Protein AF-A0A935ZDL7-F1 (afdb_monomer_lite)

pLDDT: mean 82.02, std 14.32, range [31.95, 98.44]

Secondary structure (DSSP, 8-state):
-EEEEEEPPP-S-S---EEEEEETTEEEEEEE-SS-EEEEEE--SEEEEEEEEEEETTEEEEEEEEEEE-SSS-EEEEE--EETTTTEE-S--EEPTT-TT-----PPP------------HHHHHHHHHHHHHHHHHHHT--S--BTTBPPHHHHHHTT-BSHHHHHHT-TTHHHHGGG--SSHHHHHHHHHHHHHHHHHHHHHH-HHHHHHHHHHHHHHHHHHHHHHS-TT--B--THHHHHHHHHHHHHHGGGS-TTTHHHHHHHHHHHHHHHHGGGGT---TT--HHHHHHHHHHHHHHHHHHHHHHHHHHHTT-----SHHHHHHHHHHHHHHHHHHHIIIIIHHHHHHHHHHHTTS--GGGS-SSSPPPHHHHHHHHHH-TT-HHHHHHHHHHHHHHT-HHHHHHHHHHHHHHHHHHTTTS-HHHHHHHHHHHHHHHHHGGGGGS--TTTS--SSHHHHHHHHHHHHHHHHHH-TT-HHHHHHHHHHHHHTS--HHHHHHHHHHHHHHHHHHGGG-TT--TTHHHHHHHHHHHHHTT-HHHHHHHHHHHHHSS--HHHHHHHHHTTSSPP----

Sequence (580 aa):
MTLVVHFPRPGFFMADMPVTVTVDGEVVYRGSFVSGFTVPVEVGAGEHVVETAIGLGFLVRRRRLVVLTEERDEVVTATLSYSRMWGNFEEKCALAAGAPEARVAFGQPEAEELPAPREPVRATWGLLAVLAAFFVLEYAAAVGPREGASPSLDTLDALGGLGPTALREGEAFRLVTCTFLHVDPVHLFMNGIALVMAGVLVERTLGAARFLVLYFLGGVGGSLVSLALNRGDMISVGASGAVLGVFGAGLVLAELYPAAQRPQLRIQLARVLVPSLLPMLGGRGEHVDFGAHLGGAVTGALVGAAMLSEIRGALARGDKPRVAWPRAAAAVGGLGVVLAFALVATRSYPRVAALASILRTVVPNAELPVQGQPSEETYARWAKEYPDDPRVLAWQAGKALDRSDPEAFETAVTKGRAAVVRTGSAFSEETRAHFTKTFDGLEADRAMLLLVPRDELPKGTSKEISAGWDAKIATFAAKYPKDPRVQLELTMRAYFDAHDPKAALEHVKATRDAVPAVRSFFPKGLDVDAVSAVEVFALTDLGRRDEAKALELRVCREDGHEIARRMLTSNGLCRGTAAP

Structure (mmCIF, N/CA/C/O backbone):
data_AF-A0A935ZDL7-F1
#
_entry.id   AF-A0A935ZDL7-F1
#
loop_
_atom_site.group_PDB
_atom_site.id
_atom_site.type_symbol
_atom_site.label_atom_id
_atom_site.label_alt_id
_atom_site.label_comp_id
_atom_site.label_asym_id
_atom_site.label_entity_id
_atom_site.label_seq_id
_atom_site.pdbx_PDB_ins_code
_atom_site.Cartn_x
_atom_site.Cartn_y
_atom_site.Cartn_z
_atom_site.occupancy
_atom_site.B_iso_or_equiv
_atom_site.auth_seq_id
_atom_site.auth_comp_id
_atom_site.auth_asym_id
_atom_site.auth_atom_id
_atom_site.pdbx_PDB_model_num
ATOM 1 N N . MET A 1 1 ? -12.585 -19.012 73.193 1.00 73.88 1 MET A N 1
ATOM 2 C CA . MET A 1 1 ? -11.537 -19.739 72.439 1.00 73.88 1 MET A CA 1
ATOM 3 C C . MET A 1 1 ? -10.898 -18.801 71.436 1.00 73.88 1 MET A C 1
ATOM 5 O O . MET A 1 1 ? -11.446 -17.730 71.188 1.00 73.88 1 MET A O 1
ATOM 9 N N . THR A 1 2 ? -9.766 -19.182 70.848 1.00 78.81 2 THR A N 1
ATOM 10 C CA . THR A 1 2 ? -9.115 -18.360 69.819 1.00 78.81 2 THR A CA 1
ATOM 11 C C . THR A 1 2 ? -9.117 -19.094 68.485 1.00 78.81 2 THR A C 1
ATOM 13 O O . THR A 1 2 ? -8.466 -20.130 68.339 1.00 78.81 2 THR A O 1
ATOM 16 N N . LEU A 1 3 ? -9.829 -18.534 67.506 1.00 80.38 3 LEU A N 1
ATOM 17 C CA . LEU A 1 3 ? -9.741 -18.923 66.104 1.00 80.38 3 LEU A CA 1
ATOM 18 C C . LEU A 1 3 ? -8.628 -18.109 65.444 1.00 80.38 3 LEU A C 1
ATOM 20 O O . LEU A 1 3 ? -8.706 -16.888 65.335 1.00 80.38 3 LEU A O 1
ATOM 24 N N . VAL A 1 4 ? -7.580 -18.782 64.993 1.00 82.62 4 VAL A N 1
ATOM 25 C CA . VAL A 1 4 ? -6.450 -18.158 64.308 1.00 82.62 4 VAL A CA 1
ATOM 26 C C . VAL A 1 4 ? -6.631 -18.330 62.806 1.00 82.62 4 VAL A C 1
ATOM 28 O O . VAL A 1 4 ? -6.502 -19.436 62.282 1.00 82.62 4 VAL A O 1
ATOM 31 N N . VAL A 1 5 ? -6.899 -17.239 62.088 1.00 83.75 5 VAL A N 1
ATOM 32 C CA . VAL A 1 5 ? -6.915 -17.258 60.621 1.00 83.75 5 VAL A CA 1
ATOM 33 C C . VAL A 1 5 ? -5.497 -17.023 60.117 1.00 83.75 5 VAL A C 1
ATOM 35 O O . VAL A 1 5 ? -4.950 -15.930 60.271 1.00 83.75 5 VAL A O 1
ATOM 38 N N . HIS A 1 6 ? -4.898 -18.050 59.520 1.00 83.62 6 HIS A N 1
ATOM 39 C CA . HIS A 1 6 ? -3.553 -17.992 58.963 1.00 83.62 6 HIS A CA 1
ATOM 40 C C . HIS A 1 6 ? -3.589 -17.937 57.433 1.00 83.62 6 HIS A C 1
ATOM 42 O O . HIS A 1 6 ? -4.151 -18.809 56.768 1.00 83.62 6 HIS A O 1
ATOM 48 N N . PHE A 1 7 ? -2.943 -16.919 56.871 1.00 81.75 7 PHE A N 1
ATOM 49 C CA . PHE A 1 7 ? -2.761 -16.745 55.437 1.00 81.75 7 PHE A CA 1
ATOM 50 C C . PHE A 1 7 ? -1.256 -16.781 55.122 1.00 81.75 7 PHE A C 1
ATOM 52 O O . PHE A 1 7 ? -0.549 -15.800 55.390 1.00 81.75 7 PHE A O 1
ATOM 59 N N . PRO A 1 8 ? -0.726 -17.899 54.591 1.00 78.44 8 PRO A N 1
ATOM 60 C CA . PRO A 1 8 ? 0.702 -18.052 54.369 1.00 78.44 8 PRO A CA 1
ATOM 61 C C . PRO A 1 8 ? 1.201 -17.073 53.306 1.00 78.44 8 PRO A C 1
ATOM 63 O O . PRO A 1 8 ? 0.462 -16.648 52.412 1.00 78.44 8 PRO A O 1
ATOM 66 N N . ARG A 1 9 ? 2.487 -16.720 53.391 1.00 75.06 9 ARG A N 1
ATOM 67 C CA . ARG A 1 9 ? 3.127 -15.839 52.413 1.00 75.06 9 ARG A CA 1
ATOM 68 C C . ARG A 1 9 ? 3.105 -16.504 51.028 1.00 75.06 9 ARG A C 1
ATOM 70 O O . ARG A 1 9 ? 3.700 -17.569 50.867 1.00 75.06 9 ARG A O 1
ATOM 77 N N . PRO A 1 10 ? 2.469 -15.894 50.015 1.00 65.12 10 PRO A N 1
ATOM 78 C CA . PRO A 1 10 ? 2.510 -16.422 48.657 1.00 65.12 10 PRO A CA 1
ATOM 79 C C . PRO A 1 10 ? 3.914 -16.244 48.053 1.00 65.12 10 PRO A C 1
ATOM 81 O O . PRO A 1 10 ? 4.647 -15.327 48.426 1.00 65.12 10 PRO A O 1
ATOM 84 N N . GLY A 1 11 ? 4.286 -17.104 47.099 1.00 62.19 11 GLY A N 1
ATOM 85 C CA . GLY A 1 11 ? 5.564 -17.023 46.378 1.00 62.19 11 GLY A CA 1
ATOM 86 C C . GLY A 1 11 ? 5.791 -15.715 45.586 1.00 62.19 11 GLY A C 1
ATOM 87 O O . GLY A 1 11 ? 5.003 -14.767 45.636 1.00 62.19 11 GLY A O 1
ATOM 88 N N . PHE A 1 12 ? 6.898 -15.676 44.837 1.00 48.12 12 PHE A N 1
ATOM 89 C CA . PHE A 1 12 ? 7.484 -14.493 44.179 1.00 48.12 12 PHE A CA 1
ATOM 90 C C . PHE A 1 12 ? 6.498 -13.680 43.311 1.00 48.12 12 PHE A C 1
ATOM 92 O O . PHE A 1 12 ? 6.015 -14.237 42.337 1.00 48.12 12 PHE A O 1
ATOM 99 N N . PHE A 1 13 ? 6.242 -12.384 43.601 1.00 51.25 13 PHE A N 1
ATOM 100 C CA . PHE A 1 13 ? 5.551 -11.434 42.688 1.00 51.25 13 PHE A CA 1
ATOM 101 C C . PHE A 1 13 ? 5.752 -9.931 43.017 1.00 51.25 13 PHE A C 1
ATOM 103 O O . PHE A 1 13 ? 6.072 -9.572 44.148 1.00 51.25 13 PHE A O 1
ATOM 110 N N . MET A 1 14 ? 5.500 -9.079 42.000 1.00 45.47 14 MET A N 1
ATOM 111 C CA . MET A 1 14 ? 5.797 -7.632 41.874 1.00 45.47 14 MET A CA 1
ATOM 112 C C . MET A 1 14 ? 4.662 -6.635 42.245 1.00 45.47 14 MET A C 1
ATOM 114 O O . MET A 1 14 ? 4.810 -5.443 41.981 1.00 45.47 14 MET A O 1
ATOM 118 N N . ALA A 1 15 ? 3.525 -7.058 42.821 1.00 55.38 15 ALA A N 1
ATOM 119 C CA . ALA A 1 15 ? 2.446 -6.126 43.199 1.00 55.38 15 ALA A CA 1
ATOM 120 C C . ALA A 1 15 ? 1.598 -6.593 44.396 1.00 55.38 15 ALA A C 1
ATOM 122 O O . ALA A 1 15 ? 1.440 -7.789 44.646 1.00 55.38 15 ALA A O 1
ATOM 123 N N . ASP A 1 16 ? 1.033 -5.617 45.105 1.00 65.19 16 ASP A N 1
ATOM 124 C CA . ASP A 1 16 ? 0.164 -5.795 46.266 1.00 65.19 16 ASP A CA 1
ATOM 125 C C . ASP A 1 16 ? -1.312 -6.030 45.862 1.00 65.19 16 ASP A C 1
ATOM 127 O O . ASP A 1 16 ? -1.795 -5.398 44.921 1.00 65.19 16 ASP A O 1
ATOM 131 N N . MET A 1 17 ? -2.038 -6.929 46.549 1.00 70.38 17 MET A N 1
ATOM 132 C CA . MET A 1 17 ? -3.482 -7.163 46.344 1.00 70.38 17 MET A CA 1
ATOM 133 C C . MET A 1 17 ? -4.256 -7.004 47.660 1.00 70.38 17 MET A C 1
ATOM 135 O O . MET A 1 17 ? -3.822 -7.508 48.700 1.00 70.38 17 MET A O 1
ATOM 139 N N . PRO A 1 18 ? -5.435 -6.360 47.614 1.00 76.75 18 PRO A N 1
ATOM 140 C CA . PRO A 1 18 ? -6.290 -6.205 48.776 1.00 76.75 18 PRO A CA 1
ATOM 141 C C . PRO A 1 18 ? -6.954 -7.531 49.155 1.00 76.75 18 PRO A C 1
ATOM 143 O O . PRO A 1 18 ? -7.540 -8.220 48.310 1.00 76.75 18 PRO A O 1
ATOM 146 N N . VAL A 1 19 ? -6.909 -7.843 50.449 1.00 82.00 19 VAL A N 1
ATOM 147 C CA . VAL A 1 19 ? -7.588 -8.989 51.057 1.00 82.00 19 VAL A CA 1
ATOM 148 C C . VAL A 1 19 ? -8.470 -8.514 52.202 1.00 82.00 19 VAL A C 1
ATOM 150 O O . VAL A 1 19 ? -8.083 -7.650 52.990 1.00 82.00 19 VAL A O 1
ATOM 153 N N . THR A 1 20 ? -9.683 -9.060 52.270 1.00 84.56 20 THR A N 1
ATOM 154 C CA . THR A 1 20 ? -10.596 -8.892 53.408 1.00 84.56 20 THR A CA 1
ATOM 155 C C . THR A 1 20 ? -10.966 -10.264 53.947 1.00 84.56 20 THR A C 1
ATOM 157 O O . THR A 1 20 ? -11.315 -11.146 53.160 1.00 84.56 20 THR A O 1
ATOM 160 N N . VAL A 1 21 ? -10.892 -10.427 55.265 1.00 84.62 21 VAL A N 1
ATOM 161 C CA . VAL A 1 21 ? -11.335 -11.627 55.982 1.00 84.62 21 VAL A CA 1
ATOM 162 C C . VAL A 1 21 ? -12.447 -11.232 56.941 1.00 84.62 21 VAL A C 1
ATOM 164 O O . VAL A 1 21 ? -12.314 -10.240 57.664 1.00 84.62 21 VAL A O 1
ATOM 167 N N . THR A 1 22 ? -13.521 -12.013 56.947 1.00 86.00 22 THR A N 1
ATOM 168 C CA . THR A 1 22 ? -14.630 -11.881 57.891 1.00 86.00 22 THR A CA 1
ATOM 169 C C . THR A 1 22 ? -14.837 -13.170 58.672 1.00 86.00 22 THR A C 1
ATOM 171 O O . THR A 1 22 ? -14.697 -14.250 58.100 1.00 86.00 22 THR A O 1
ATOM 174 N N . VAL A 1 23 ? -15.199 -13.055 59.948 1.00 85.81 23 VAL A N 1
ATOM 175 C CA . VAL A 1 23 ? -15.650 -14.167 60.800 1.00 85.81 23 VAL A CA 1
ATOM 176 C C . VAL A 1 23 ? -17.053 -13.817 61.283 1.00 85.81 23 VAL A C 1
ATOM 178 O O . VAL A 1 23 ? -17.257 -12.719 61.789 1.00 85.81 23 VAL A O 1
ATOM 181 N N . ASP A 1 24 ? -18.027 -14.690 61.028 1.00 85.69 24 ASP A N 1
ATOM 182 C CA . ASP A 1 24 ? -19.454 -14.486 61.346 1.00 85.69 24 ASP A CA 1
ATOM 183 C C . ASP A 1 24 ? -20.033 -13.159 60.830 1.00 85.69 24 ASP A C 1
ATOM 185 O O . ASP A 1 24 ? -20.914 -12.546 61.425 1.00 85.69 24 ASP A O 1
ATOM 189 N N . GLY A 1 25 ? -19.525 -12.711 59.679 1.00 79.62 25 GLY A N 1
ATOM 190 C CA . GLY A 1 25 ? -19.925 -11.457 59.038 1.00 79.62 25 GLY A CA 1
ATOM 191 C C . GLY A 1 25 ? -19.173 -10.215 59.526 1.00 79.62 25 GLY A C 1
ATOM 192 O O . GLY A 1 25 ? -19.263 -9.173 58.874 1.00 79.62 25 GLY A O 1
ATOM 193 N N . GLU A 1 26 ? -18.369 -10.306 60.588 1.00 84.81 26 GLU A N 1
ATOM 194 C CA . GLU A 1 26 ? -17.548 -9.191 61.067 1.00 84.81 26 GLU A CA 1
ATOM 195 C C . GLU A 1 26 ? -16.175 -9.160 60.395 1.00 84.81 26 GLU A C 1
ATOM 197 O O . GLU A 1 26 ? -15.504 -10.182 60.261 1.00 84.81 26 GLU A O 1
ATOM 202 N N . VAL A 1 27 ? -15.728 -7.977 59.960 1.00 84.62 27 VAL A N 1
ATOM 203 C CA . VAL A 1 27 ? -14.418 -7.804 59.311 1.00 84.62 27 VAL A CA 1
ATOM 204 C C . VAL A 1 27 ? -13.314 -7.846 60.360 1.00 84.62 27 VAL A C 1
ATOM 206 O O . VAL A 1 27 ? -13.056 -6.857 61.039 1.00 84.62 27 VAL A O 1
ATOM 209 N N . VAL A 1 28 ? -12.612 -8.973 60.424 1.00 85.75 28 VAL A N 1
ATOM 210 C CA . VAL A 1 28 ? -11.486 -9.176 61.349 1.00 85.75 28 VAL A CA 1
ATOM 211 C C . VAL A 1 28 ? -10.150 -8.739 60.749 1.00 85.75 28 VAL A C 1
ATOM 213 O O . VAL A 1 28 ? -9.193 -8.476 61.472 1.00 85.75 28 VAL A O 1
ATOM 216 N N . TYR A 1 29 ? -10.063 -8.639 59.417 1.00 85.69 29 TYR A N 1
ATOM 217 C CA . TYR A 1 29 ? -8.855 -8.180 58.736 1.00 85.69 29 TYR A CA 1
ATOM 218 C C . TYR A 1 29 ? -9.155 -7.516 57.396 1.00 85.69 29 TYR A C 1
ATOM 220 O O . TYR A 1 29 ? -9.924 -8.029 56.579 1.00 85.69 29 TYR A O 1
ATOM 228 N N . ARG A 1 30 ? -8.481 -6.392 57.139 1.00 84.31 30 ARG A N 1
ATOM 229 C CA . ARG A 1 30 ? -8.454 -5.708 55.844 1.00 84.31 30 ARG A CA 1
ATOM 230 C C . ARG A 1 30 ? -7.045 -5.188 55.595 1.00 84.31 30 ARG A C 1
ATOM 232 O O . ARG A 1 30 ? -6.562 -4.345 56.345 1.00 84.31 30 ARG A O 1
ATOM 239 N N . GLY A 1 31 ? -6.396 -5.663 54.539 1.00 80.00 31 GLY A N 1
ATOM 240 C CA . GLY A 1 31 ? -5.008 -5.292 54.288 1.00 80.00 31 GLY A CA 1
ATOM 241 C C . GLY A 1 31 ? -4.407 -5.900 53.029 1.00 80.00 31 GLY A C 1
ATOM 242 O O . GLY A 1 31 ? -5.113 -6.263 52.087 1.00 80.00 31 GLY A O 1
ATOM 243 N N . SER A 1 32 ? -3.080 -5.975 53.041 1.00 72.81 32 SER A N 1
ATOM 244 C CA . SER A 1 32 ? -2.233 -6.530 51.990 1.00 72.81 32 SER A CA 1
ATOM 245 C C . SER A 1 32 ? -1.835 -7.968 52.310 1.00 72.81 32 SER A C 1
ATOM 247 O O . SER A 1 32 ? -1.476 -8.296 53.435 1.00 72.81 32 SER A O 1
ATOM 249 N N . PHE A 1 33 ? -1.804 -8.817 51.289 1.00 71.25 33 PHE A N 1
ATOM 250 C CA . PHE A 1 33 ? -1.345 -10.208 51.382 1.00 71.25 33 PHE A CA 1
ATOM 251 C C . PHE A 1 33 ? 0.102 -10.455 50.910 1.00 71.25 33 PHE A C 1
ATOM 253 O O . PHE A 1 33 ? 0.481 -11.603 50.667 1.00 71.25 33 PHE A O 1
ATOM 260 N N . VAL A 1 34 ? 0.934 -9.417 50.741 1.00 65.62 34 VAL A N 1
ATOM 261 C CA . VAL A 1 34 ? 2.321 -9.575 50.241 1.00 65.62 34 VAL A CA 1
ATOM 262 C C . VAL A 1 34 ? 3.226 -10.311 51.236 1.00 65.62 34 VAL A C 1
ATOM 264 O O . VAL A 1 34 ? 4.078 -11.101 50.826 1.00 65.62 34 VAL A O 1
ATOM 267 N N . SER A 1 35 ? 3.037 -10.086 52.535 1.00 66.50 35 SER A N 1
ATOM 268 C CA . SER A 1 35 ? 3.844 -10.693 53.601 1.00 66.50 35 SER A CA 1
ATOM 269 C C . SER A 1 35 ? 3.272 -12.001 54.154 1.00 66.50 35 SER A C 1
ATOM 271 O O . SER A 1 35 ? 3.944 -12.651 54.951 1.00 66.50 35 SER A O 1
ATOM 273 N N . GLY A 1 36 ? 2.055 -12.389 53.752 1.00 76.56 36 GLY A N 1
ATOM 274 C CA . GLY A 1 36 ? 1.216 -13.266 54.574 1.00 76.56 36 GLY A CA 1
ATOM 275 C C . GLY A 1 36 ? 0.758 -12.555 55.856 1.00 76.56 36 GLY A C 1
ATOM 276 O O . GLY A 1 36 ? 1.268 -11.481 56.199 1.00 76.56 36 GLY A O 1
ATOM 277 N N . PHE A 1 37 ? -0.227 -13.124 56.545 1.00 83.25 37 PHE A N 1
ATOM 278 C CA . PHE A 1 37 ? -0.736 -12.583 57.806 1.00 83.25 37 PHE A CA 1
ATOM 279 C C . PHE A 1 37 ? -1.370 -13.670 58.676 1.00 83.25 37 PHE A C 1
ATOM 281 O O . PHE A 1 37 ? -1.766 -14.730 58.194 1.00 83.25 37 PHE A O 1
ATOM 288 N N . THR A 1 38 ? -1.482 -13.376 59.967 1.00 85.00 38 THR A N 1
ATOM 289 C CA . THR A 1 38 ? -2.173 -14.216 60.944 1.00 85.00 38 THR A CA 1
ATOM 290 C C . THR A 1 38 ? -3.033 -13.318 61.817 1.00 85.00 38 THR A C 1
ATOM 292 O O . THR A 1 38 ? -2.540 -12.307 62.316 1.00 85.00 38 THR A O 1
ATOM 295 N N . VAL A 1 39 ? -4.308 -13.664 61.981 1.00 86.12 39 VAL A N 1
ATOM 296 C CA . VAL A 1 39 ? -5.278 -12.853 62.728 1.00 86.12 39 VAL A CA 1
ATOM 297 C C . VAL A 1 39 ? -5.944 -13.743 63.776 1.00 86.12 39 VAL A C 1
ATOM 299 O O . VAL A 1 39 ? -6.686 -14.652 63.396 1.00 86.12 39 VAL A O 1
ATOM 302 N N . PRO A 1 40 ? -5.658 -13.542 65.075 1.00 86.00 40 PRO A N 1
ATOM 303 C CA . PRO A 1 40 ? -6.393 -14.201 66.144 1.00 86.00 40 PRO A CA 1
ATOM 304 C C . PRO A 1 40 ? -7.752 -13.517 66.337 1.00 86.00 40 PRO A C 1
ATOM 306 O O . PRO A 1 40 ? -7.834 -12.291 66.385 1.00 86.00 40 PRO A O 1
ATOM 309 N N . VAL A 1 41 ? -8.808 -14.315 66.455 1.00 86.25 41 VAL A N 1
ATOM 310 C CA . VAL A 1 41 ? -10.185 -13.864 66.676 1.00 86.25 41 VAL A CA 1
ATOM 311 C C . VAL A 1 41 ? -10.736 -14.616 67.880 1.00 86.25 41 VAL A C 1
ATOM 313 O O . VAL A 1 41 ? -10.683 -15.847 67.923 1.00 86.25 41 VAL A O 1
ATOM 316 N N . GLU A 1 42 ? -11.232 -13.890 68.879 1.00 85.06 42 GLU A N 1
ATOM 317 C CA . GLU A 1 42 ? -11.914 -14.505 70.017 1.00 85.06 42 GLU A CA 1
ATOM 318 C C . GLU A 1 42 ? -13.320 -14.934 69.604 1.00 85.06 42 GLU A C 1
ATOM 320 O O . GLU A 1 42 ? -14.106 -14.129 69.111 1.00 85.06 42 GLU A O 1
ATOM 325 N N . VAL A 1 43 ? -13.620 -16.217 69.793 1.00 80.81 43 VAL A N 1
ATOM 326 C CA . VAL A 1 43 ? -14.900 -16.826 69.419 1.00 80.81 43 VAL A CA 1
ATOM 327 C C . VAL A 1 43 ? -15.433 -17.715 70.548 1.00 80.81 43 VAL A C 1
ATOM 329 O O . VAL A 1 43 ? -14.665 -18.201 71.393 1.00 80.81 43 VAL A O 1
ATOM 332 N N . GLY A 1 44 ? -16.756 -17.893 70.582 1.00 79.62 44 GLY A N 1
ATOM 333 C CA . GLY A 1 44 ? -17.441 -18.820 71.487 1.00 79.62 44 GLY A CA 1
ATOM 334 C C . GLY A 1 44 ? -17.336 -20.279 71.033 1.00 79.62 44 GLY A C 1
ATOM 335 O O . GLY A 1 44 ? -16.639 -20.584 70.068 1.00 79.62 44 GLY A O 1
ATOM 336 N N . ALA A 1 45 ? -18.022 -21.181 71.737 1.00 76.06 45 ALA A N 1
ATOM 337 C CA . ALA A 1 45 ? -18.255 -22.538 71.249 1.00 76.06 45 ALA A CA 1
ATOM 338 C C . ALA A 1 45 ? -19.386 -22.520 70.214 1.00 76.06 45 ALA A C 1
ATOM 340 O O . ALA A 1 45 ? -20.435 -21.917 70.466 1.00 76.06 45 ALA A O 1
ATOM 341 N N . GLY A 1 46 ? -19.198 -23.183 69.076 1.00 73.69 46 GLY A N 1
ATOM 342 C CA . GLY A 1 46 ? -20.217 -23.270 68.036 1.00 73.69 46 GLY A CA 1
ATOM 343 C C . GLY A 1 46 ? -19.664 -23.299 66.615 1.00 73.69 46 GLY A C 1
ATOM 344 O O . GLY A 1 46 ? -18.496 -23.591 66.369 1.00 73.69 46 GLY A O 1
ATOM 345 N N . GLU A 1 47 ? -20.553 -23.039 65.660 1.00 78.81 47 GLU A N 1
ATOM 346 C CA . GLU A 1 47 ? -20.224 -22.935 64.242 1.00 78.81 47 GLU A CA 1
ATOM 347 C C . GLU A 1 47 ? -19.863 -21.493 63.885 1.00 78.81 47 GLU A C 1
ATOM 349 O O . GLU A 1 47 ? -20.654 -20.580 64.112 1.00 78.81 47 GLU A O 1
ATOM 354 N N . HIS A 1 48 ? -18.688 -21.317 63.285 1.00 81.69 48 HIS A N 1
ATOM 355 C CA . HIS A 1 48 ? -18.161 -20.033 62.845 1.00 81.69 48 HIS A CA 1
ATOM 356 C C . HIS A 1 48 ? -17.889 -20.040 61.341 1.00 81.69 48 HIS A C 1
ATOM 358 O O . HIS A 1 48 ? -17.268 -20.962 60.799 1.00 81.69 48 HIS A O 1
ATOM 364 N N . VAL A 1 49 ? -18.319 -18.990 60.645 1.00 82.12 49 VAL A N 1
ATOM 365 C CA . VAL A 1 49 ? -18.144 -18.844 59.196 1.00 82.12 49 VAL A CA 1
ATOM 366 C C . VAL A 1 49 ? -17.008 -17.872 58.907 1.00 82.12 49 VAL A C 1
ATOM 368 O O . VAL A 1 49 ? -17.136 -16.668 59.116 1.00 82.12 49 VAL A O 1
ATOM 371 N N . VAL A 1 50 ? -15.913 -18.383 58.351 1.00 82.06 50 VAL A N 1
ATOM 372 C CA . VAL A 1 50 ? -14.788 -17.580 57.866 1.00 82.06 50 VAL A CA 1
ATOM 373 C C . VAL A 1 50 ? -14.946 -17.348 56.368 1.00 82.06 50 VAL A C 1
ATOM 375 O O . VAL A 1 50 ? -14.900 -18.293 55.577 1.00 82.06 50 VAL A O 1
ATOM 378 N N . GLU A 1 51 ? -15.082 -16.094 55.946 1.00 81.75 51 GLU A N 1
ATOM 379 C CA . GLU A 1 51 ? -15.051 -15.731 54.528 1.00 81.75 51 GLU A CA 1
ATOM 380 C C . GLU A 1 51 ? -13.813 -14.908 54.196 1.00 81.75 51 GLU A C 1
ATOM 382 O O . GLU A 1 51 ? -13.346 -14.079 54.972 1.00 81.75 51 GLU A O 1
ATOM 387 N N . THR A 1 52 ? -13.250 -15.136 53.014 1.00 80.50 52 THR A N 1
ATOM 388 C CA . THR A 1 52 ? -12.123 -14.357 52.503 1.00 80.50 52 THR A CA 1
ATOM 389 C C . THR A 1 52 ? -12.390 -13.904 51.087 1.00 80.50 52 THR A C 1
ATOM 391 O O . THR A 1 52 ? -12.763 -14.710 50.235 1.00 80.50 52 THR A O 1
ATOM 394 N N . ALA A 1 53 ? -12.150 -12.623 50.827 1.00 80.06 53 ALA A N 1
ATOM 395 C CA . ALA A 1 53 ? -12.250 -12.011 49.512 1.00 80.06 53 ALA A CA 1
ATOM 396 C C . ALA A 1 53 ? -10.888 -11.449 49.080 1.00 80.06 53 ALA A C 1
ATOM 398 O O . ALA A 1 53 ? -10.310 -10.612 49.775 1.00 80.06 53 ALA A O 1
ATOM 399 N N . ILE A 1 54 ? -10.404 -11.889 47.916 1.00 74.94 54 ILE A N 1
ATOM 400 C CA . ILE A 1 54 ? -9.175 -11.398 47.276 1.00 74.94 54 ILE A CA 1
ATOM 401 C C . ILE A 1 54 ? -9.562 -10.695 45.976 1.00 74.94 54 ILE A C 1
ATOM 403 O O . ILE A 1 54 ? -10.241 -11.284 45.127 1.00 74.94 54 ILE A O 1
ATOM 407 N N . GLY A 1 55 ? -9.151 -9.435 45.826 1.00 62.75 55 GLY A N 1
ATOM 408 C CA . GLY A 1 55 ? -9.475 -8.623 44.653 1.00 62.75 55 GLY A CA 1
ATOM 409 C C . GLY A 1 55 ? -8.311 -8.492 43.669 1.00 62.75 55 GLY A C 1
ATOM 410 O O . GLY A 1 55 ? -7.292 -7.894 44.004 1.00 62.75 55 GLY A O 1
ATOM 411 N N . LEU A 1 56 ? -8.498 -8.954 42.428 1.00 57.09 56 LEU A N 1
ATOM 412 C CA . LEU A 1 56 ? -7.658 -8.616 41.271 1.00 57.09 56 LEU A CA 1
ATOM 413 C C . LEU A 1 56 ? -8.502 -7.840 40.254 1.00 57.09 56 LEU A C 1
ATOM 415 O O . LEU A 1 56 ? -9.051 -8.397 39.302 1.00 57.09 56 LEU A O 1
ATOM 419 N N . GLY A 1 57 ? -8.640 -6.533 40.459 1.00 58.19 57 GLY A N 1
ATOM 420 C CA . GLY A 1 57 ? -9.424 -5.697 39.557 1.00 58.19 57 GLY A CA 1
ATOM 421 C C . GLY A 1 57 ? -10.899 -6.127 39.474 1.00 58.19 57 GLY A C 1
ATOM 422 O O . GLY A 1 57 ? -11.650 -5.880 40.408 1.00 58.19 57 GLY A O 1
ATOM 423 N N . PHE A 1 58 ? -11.326 -6.702 38.340 1.00 43.56 58 PHE A N 1
ATOM 424 C CA . PHE A 1 58 ? -12.703 -7.172 38.097 1.00 43.56 58 PHE A CA 1
ATOM 425 C C . PHE A 1 58 ? -12.954 -8.594 38.621 1.00 43.56 58 PHE A C 1
ATOM 427 O O . PHE A 1 58 ? -14.094 -9.055 38.648 1.00 43.56 58 PHE A O 1
ATOM 434 N N . LEU A 1 59 ? -11.897 -9.299 39.027 1.00 47.81 59 LEU A N 1
ATOM 435 C CA . LEU A 1 59 ? -11.976 -10.647 39.561 1.00 47.81 59 LEU A CA 1
ATOM 436 C C . LEU A 1 59 ? -11.941 -10.569 41.091 1.00 47.81 59 LEU A C 1
ATOM 438 O O . LEU A 1 59 ? -10.880 -10.389 41.687 1.00 47.81 59 LEU A O 1
ATOM 442 N N . VAL A 1 60 ? -13.102 -10.693 41.733 1.00 64.69 60 VAL A N 1
ATOM 443 C CA . VAL A 1 60 ? -13.180 -10.916 43.183 1.00 64.69 60 VAL A CA 1
ATOM 444 C C . VAL A 1 60 ? -13.340 -12.409 43.402 1.00 64.69 60 VAL A C 1
ATOM 446 O O . VAL A 1 60 ? -14.348 -13.001 43.016 1.00 64.69 60 VAL A O 1
ATOM 449 N N . ARG A 1 61 ? -12.333 -13.037 44.007 1.00 70.88 61 ARG A N 1
ATOM 450 C CA . ARG A 1 61 ? -12.413 -14.443 44.405 1.00 70.88 61 ARG A CA 1
ATOM 451 C C . ARG A 1 61 ? -12.789 -14.508 45.873 1.00 70.88 61 ARG A C 1
ATOM 453 O O . ARG A 1 61 ? -12.104 -13.923 46.707 1.00 70.88 61 ARG A O 1
ATOM 460 N N . ARG A 1 62 ? -13.878 -15.219 46.166 1.00 75.69 62 ARG A N 1
ATOM 461 C CA . ARG A 1 62 ? -14.334 -15.487 47.529 1.00 75.69 62 ARG A CA 1
ATOM 462 C C . ARG A 1 62 ? -14.113 -16.948 47.889 1.00 75.69 62 ARG A C 1
ATOM 464 O O . ARG A 1 62 ? -14.265 -17.826 47.038 1.00 75.69 62 ARG A O 1
ATOM 471 N N . ARG A 1 63 ? -13.783 -17.198 49.149 1.00 76.44 63 ARG A N 1
ATOM 472 C CA . ARG A 1 63 ? -13.783 -18.530 49.756 1.00 76.44 63 ARG A CA 1
ATOM 473 C C . ARG A 1 63 ? -14.505 -18.443 51.086 1.00 76.44 63 ARG A C 1
ATOM 475 O O . ARG A 1 63 ? -14.249 -17.511 51.839 1.00 76.44 63 ARG A O 1
ATOM 482 N N . ARG A 1 64 ? -15.380 -19.409 51.345 1.00 75.38 64 ARG A N 1
ATOM 483 C CA . ARG A 1 64 ? -16.074 -19.586 52.618 1.00 75.38 64 ARG A CA 1
ATOM 484 C C . ARG A 1 64 ? -15.609 -20.899 53.241 1.00 75.38 64 ARG A C 1
ATOM 486 O O . ARG A 1 64 ? -15.488 -21.906 52.540 1.00 75.38 64 ARG A O 1
ATOM 493 N N . LEU A 1 65 ? -15.306 -20.852 54.530 1.00 73.94 65 LEU A N 1
ATOM 494 C CA . LEU A 1 65 ? -14.875 -21.966 55.360 1.00 73.94 65 LEU A CA 1
ATOM 495 C C . LEU A 1 65 ? -15.753 -21.975 56.614 1.00 73.94 65 LEU A C 1
ATOM 497 O O . LEU A 1 65 ? -15.937 -20.934 57.235 1.00 73.94 65 LEU A O 1
ATOM 501 N N . VAL A 1 66 ? -16.288 -23.135 56.974 1.00 73.94 66 VAL A N 1
ATOM 502 C CA . VAL A 1 66 ? -17.024 -23.328 58.228 1.00 73.94 66 VAL A CA 1
ATOM 503 C C . VAL A 1 66 ? -16.091 -24.005 59.226 1.00 73.94 66 VAL A C 1
ATOM 505 O O . VAL A 1 66 ? -15.442 -24.996 58.882 1.00 73.94 66 VAL A O 1
ATOM 508 N N . VAL A 1 67 ? -15.984 -23.443 60.427 1.00 73.25 67 VAL A N 1
ATOM 509 C CA . VAL A 1 67 ? -15.115 -23.914 61.509 1.00 73.25 67 VAL A CA 1
ATOM 510 C C . VAL A 1 67 ? -15.975 -24.186 62.739 1.00 73.25 67 VAL A C 1
ATOM 512 O O . VAL A 1 67 ? -16.766 -23.336 63.125 1.00 73.25 67 VAL A O 1
ATOM 515 N N . LEU A 1 68 ? -15.822 -25.362 63.347 1.00 69.38 68 LEU A N 1
ATOM 516 C CA . LEU A 1 68 ? -16.501 -25.730 64.591 1.00 69.38 68 LEU A CA 1
ATOM 517 C C . LEU A 1 68 ? -15.518 -25.610 65.759 1.00 69.38 68 LEU A C 1
ATOM 519 O O . LEU A 1 68 ? -14.397 -26.117 65.669 1.00 69.38 68 LEU A O 1
ATOM 523 N N . THR A 1 69 ? -15.933 -24.942 66.831 1.00 69.25 69 THR A N 1
ATOM 524 C CA . THR A 1 69 ? -15.176 -24.784 68.083 1.00 69.25 69 THR A CA 1
ATOM 525 C C . THR A 1 69 ? -15.939 -25.447 69.236 1.00 69.25 69 THR A C 1
ATOM 527 O O . THR A 1 69 ? -17.136 -25.221 69.404 1.00 69.25 69 THR A O 1
ATOM 530 N N . GLU A 1 70 ? -15.265 -26.277 70.039 1.00 68.19 70 GLU A N 1
ATOM 531 C CA . GLU A 1 70 ? -15.849 -26.944 71.219 1.00 68.19 70 GLU A CA 1
ATOM 532 C C . GLU A 1 70 ? -15.388 -26.289 72.535 1.00 68.19 70 GLU A C 1
ATOM 534 O O . GLU A 1 70 ? -14.341 -25.644 72.573 1.00 68.19 70 GLU A O 1
ATOM 539 N N . GLU A 1 71 ? -16.142 -26.481 73.630 1.00 62.34 71 GLU A N 1
ATOM 540 C CA . GLU A 1 71 ? -15.791 -26.045 74.998 1.00 62.34 71 GLU A CA 1
ATOM 541 C C . GLU A 1 71 ? -14.570 -26.775 75.574 1.00 62.34 71 GLU A C 1
ATOM 543 O O . GLU A 1 71 ? -14.672 -27.617 76.467 1.00 62.34 71 GLU A O 1
ATOM 548 N N . ARG A 1 72 ? -13.388 -26.426 75.062 1.00 60.38 72 ARG A N 1
ATOM 549 C CA . ARG A 1 72 ? -12.069 -26.714 75.638 1.00 60.38 72 ARG A CA 1
ATOM 550 C C . ARG A 1 72 ? -11.150 -25.508 75.428 1.00 60.38 72 ARG A C 1
ATOM 552 O O . ARG A 1 72 ? -11.393 -24.693 74.539 1.00 60.38 72 ARG A O 1
ATOM 559 N N . ASP A 1 73 ? -10.097 -25.387 76.237 1.00 52.22 73 ASP A N 1
ATOM 560 C CA . ASP A 1 73 ? -9.040 -24.366 76.101 1.00 52.22 73 ASP A CA 1
ATOM 561 C C . ASP A 1 73 ? -8.174 -24.606 74.839 1.00 52.22 73 ASP A C 1
ATOM 563 O O . ASP A 1 73 ? -6.958 -24.787 74.912 1.00 52.22 73 ASP A O 1
ATOM 567 N N . GLU A 1 74 ? -8.795 -24.660 73.657 1.00 65.62 74 GLU A N 1
ATOM 568 C CA . GLU A 1 74 ? -8.150 -24.993 72.386 1.00 65.62 74 GLU A CA 1
ATOM 569 C C . GLU A 1 74 ? -8.007 -23.764 71.470 1.00 65.62 74 GLU A C 1
ATOM 571 O O . GLU A 1 74 ? -8.902 -22.922 71.335 1.00 65.62 74 GLU A O 1
ATOM 576 N N . VAL A 1 75 ? -6.842 -23.669 70.819 1.00 70.44 75 VAL A N 1
ATOM 577 C CA . VAL A 1 75 ? -6.562 -22.720 69.735 1.00 70.44 75 VAL A CA 1
ATOM 578 C C . VAL A 1 75 ? -6.782 -23.444 68.412 1.00 70.44 75 VAL A C 1
ATOM 580 O O . VAL A 1 75 ? -6.034 -24.359 68.069 1.00 70.44 75 VAL A O 1
ATOM 583 N N . VAL A 1 76 ? -7.778 -23.014 67.640 1.00 71.44 76 VAL A N 1
ATOM 584 C CA . VAL A 1 76 ? -8.096 -23.609 66.335 1.00 71.44 76 VAL A CA 1
ATOM 585 C C . VAL A 1 76 ? -7.483 -22.741 65.242 1.00 71.44 76 VAL A C 1
ATOM 587 O O . VAL A 1 76 ? -7.776 -21.554 65.163 1.00 71.44 76 VAL A O 1
ATOM 590 N N . THR A 1 77 ? -6.624 -23.304 64.387 1.00 75.56 77 THR A N 1
ATOM 591 C CA . THR A 1 77 ? -6.001 -22.553 63.280 1.00 75.56 77 THR A CA 1
ATOM 592 C C . THR A 1 77 ? -6.615 -22.934 61.939 1.00 75.56 77 THR A C 1
ATOM 594 O O . THR A 1 77 ? -6.487 -24.082 61.515 1.00 75.56 77 THR A O 1
ATOM 597 N N . ALA A 1 78 ? -7.215 -21.965 61.245 1.00 76.06 78 ALA A N 1
ATOM 598 C CA . ALA A 1 78 ? -7.728 -22.097 59.884 1.00 76.06 78 ALA A CA 1
ATOM 599 C C . ALA A 1 78 ? -6.713 -21.542 58.873 1.00 76.06 78 ALA A C 1
ATOM 601 O O . ALA A 1 78 ? -6.470 -20.334 58.835 1.00 76.06 78 ALA A O 1
ATOM 602 N N . THR A 1 79 ? -6.125 -22.413 58.044 1.00 78.06 79 THR A N 1
ATOM 603 C CA . THR A 1 79 ? -5.152 -22.000 57.018 1.00 78.06 79 THR A CA 1
ATOM 604 C C . THR A 1 79 ? -5.814 -21.837 55.653 1.00 78.06 79 THR A C 1
ATOM 606 O O . THR A 1 79 ? -6.408 -22.782 55.129 1.00 78.06 79 THR A O 1
ATOM 609 N N . LEU A 1 80 ? -5.668 -20.655 55.050 1.00 76.56 80 LEU A N 1
ATOM 610 C CA . LEU A 1 80 ? -6.221 -20.313 53.738 1.00 76.56 80 LEU A CA 1
ATOM 611 C C . LEU A 1 80 ? -5.093 -20.077 52.726 1.00 76.56 80 LEU A C 1
ATOM 613 O O . LEU A 1 80 ? -4.458 -19.026 52.728 1.00 76.56 80 LEU A O 1
ATOM 617 N N . SER A 1 81 ? -4.858 -21.039 51.832 1.00 73.00 81 SER A N 1
ATOM 618 C CA . SER A 1 81 ? -3.812 -20.948 50.800 1.00 73.00 81 SER A CA 1
ATOM 619 C C . SER A 1 81 ? -4.383 -20.508 49.447 1.00 73.00 81 SER A C 1
ATOM 621 O O . SER A 1 81 ? -5.440 -20.979 49.020 1.00 73.00 81 SER A O 1
ATOM 623 N N . TYR A 1 82 ? -3.678 -19.620 48.739 1.00 71.50 82 TYR A N 1
ATOM 624 C CA . TYR A 1 82 ? -4.080 -19.111 47.421 1.00 71.50 82 TYR A CA 1
ATOM 625 C C . TYR A 1 82 ? -2.949 -19.238 46.398 1.00 71.50 82 TYR A C 1
ATOM 627 O O . TYR A 1 82 ? -1.868 -18.668 46.580 1.00 71.50 82 TYR A O 1
ATOM 635 N N . SER A 1 83 ? -3.218 -19.923 45.284 1.00 62.34 83 SER A N 1
ATOM 636 C CA . SER A 1 83 ? -2.267 -20.060 44.188 1.00 62.34 83 SER A CA 1
ATOM 637 C C . SER A 1 83 ? -2.306 -18.831 43.287 1.00 62.34 83 SER A C 1
ATOM 639 O O . SER A 1 83 ? -3.259 -18.595 42.541 1.00 62.34 83 SER A O 1
ATOM 641 N N . ARG A 1 84 ? -1.224 -18.047 43.306 1.00 61.19 84 ARG A N 1
ATOM 642 C CA . ARG A 1 84 ? -1.061 -16.902 42.395 1.00 61.19 84 ARG A CA 1
ATOM 643 C C . ARG A 1 84 ? -0.809 -17.312 40.935 1.00 61.19 84 ARG A C 1
ATOM 645 O O . ARG A 1 84 ? -1.078 -16.502 40.059 1.00 61.19 84 ARG A O 1
ATOM 652 N N . MET A 1 85 ? -0.338 -18.537 40.668 1.00 47.00 85 MET A N 1
ATOM 653 C CA . MET A 1 85 ? -0.113 -19.050 39.303 1.00 47.00 85 MET A CA 1
ATOM 654 C C . MET A 1 85 ? -1.433 -19.369 38.590 1.00 47.00 85 MET A C 1
ATOM 656 O O . MET A 1 85 ? -1.578 -19.087 37.405 1.00 47.00 85 MET A O 1
ATOM 660 N N . TRP A 1 86 ? -2.402 -19.914 39.329 1.00 50.62 86 TRP A N 1
ATOM 661 C CA . TRP A 1 86 ? -3.688 -20.365 38.788 1.00 50.62 86 TRP A CA 1
ATOM 662 C C . TRP A 1 86 ? -4.859 -19.433 39.134 1.00 50.62 86 TRP A C 1
ATOM 664 O O . TRP A 1 86 ? -5.956 -19.589 38.600 1.00 50.62 86 TRP A O 1
ATOM 674 N N . GLY A 1 87 ? -4.641 -18.442 40.005 1.00 58.50 87 GLY A N 1
ATOM 675 C CA . GLY A 1 87 ? -5.653 -17.450 40.373 1.00 58.50 87 GLY A CA 1
ATOM 676 C C . GLY A 1 87 ? -6.843 -18.045 41.136 1.00 58.50 87 GLY A C 1
ATOM 677 O O . GLY A 1 87 ? -7.985 -17.610 40.942 1.00 58.50 87 GLY A O 1
ATOM 678 N N . ASN A 1 88 ? -6.592 -19.060 41.967 1.00 63.38 88 ASN A N 1
ATOM 679 C CA . ASN A 1 88 ? -7.597 -19.788 42.742 1.00 63.38 88 ASN A CA 1
ATOM 680 C C . ASN A 1 88 ? -7.095 -20.152 44.156 1.00 63.38 88 ASN A C 1
ATOM 682 O O . ASN A 1 88 ? -5.898 -20.152 44.435 1.00 63.38 88 ASN A O 1
ATOM 686 N N . PHE A 1 89 ? -8.030 -20.442 45.067 1.00 67.38 89 PHE A N 1
ATOM 687 C CA . PHE A 1 89 ? -7.708 -21.009 46.381 1.00 67.38 89 PHE A CA 1
ATOM 688 C C . PHE A 1 89 ? -7.255 -22.461 46.216 1.00 67.38 89 PHE A C 1
ATOM 690 O O . PHE A 1 89 ? -7.856 -23.202 45.437 1.00 67.38 89 PHE A O 1
ATOM 697 N N . GLU A 1 90 ? -6.213 -22.862 46.940 1.00 62.78 90 GLU A N 1
ATOM 698 C CA . GLU A 1 90 ? -5.729 -24.243 46.912 1.00 62.78 90 GLU A CA 1
ATOM 699 C C . GLU A 1 90 ? -6.715 -25.171 47.638 1.00 62.78 90 GLU A C 1
ATOM 701 O O . GLU A 1 90 ? -7.318 -24.794 48.646 1.00 62.78 90 GLU A O 1
ATOM 706 N N . GLU A 1 91 ? -6.861 -26.409 47.154 1.00 56.38 91 GLU A N 1
ATOM 707 C CA . GLU A 1 91 ? -7.718 -27.422 47.796 1.00 56.38 91 GLU A CA 1
ATOM 708 C C . GLU A 1 91 ? -7.275 -27.751 49.228 1.00 56.38 91 GLU A C 1
ATOM 710 O O . GLU A 1 91 ? -8.098 -28.123 50.059 1.00 56.38 91 GLU A O 1
ATOM 715 N N . LYS A 1 92 ? -5.990 -27.548 49.544 1.00 56.66 92 LYS A N 1
ATOM 716 C CA . LYS A 1 92 ? -5.367 -27.843 50.843 1.00 56.66 92 LYS A CA 1
ATOM 717 C C . LYS A 1 92 ? -5.588 -26.746 51.894 1.00 56.66 92 LYS A C 1
ATOM 719 O O . LYS A 1 92 ? -4.679 -26.443 52.664 1.00 56.66 92 LYS A O 1
ATOM 724 N N . CYS A 1 93 ? -6.768 -26.131 51.939 1.00 56.47 93 CYS A N 1
ATOM 725 C CA . CYS A 1 93 ? -7.144 -25.367 53.130 1.00 56.47 93 CYS A CA 1
ATOM 726 C C . CYS A 1 93 ? -7.311 -26.371 54.282 1.00 56.47 93 CYS A C 1
ATOM 728 O O . CYS A 1 93 ? -8.126 -27.286 54.178 1.00 56.47 93 CYS A O 1
ATOM 730 N N . ALA A 1 94 ? -6.506 -26.243 55.337 1.00 59.78 94 ALA A N 1
ATOM 731 C CA . ALA A 1 94 ? -6.414 -27.227 56.413 1.00 59.78 94 ALA A CA 1
ATOM 732 C C . ALA A 1 94 ? -6.615 -26.572 57.784 1.00 59.78 94 ALA A C 1
ATOM 734 O O . ALA A 1 94 ? -6.164 -25.446 58.021 1.00 59.78 94 ALA A O 1
ATOM 735 N N . LEU A 1 95 ? -7.268 -27.307 58.685 1.00 60.91 95 LEU A N 1
ATOM 736 C CA . LEU A 1 95 ? -7.230 -27.044 60.120 1.00 60.91 95 LEU A CA 1
ATOM 737 C C . LEU A 1 95 ? -5.982 -27.730 60.692 1.00 60.91 95 LEU A C 1
ATOM 739 O O . LEU A 1 95 ? -5.704 -28.881 60.349 1.00 60.91 95 LEU A O 1
ATOM 743 N N . ALA A 1 96 ? -5.195 -27.028 61.509 1.00 55.78 96 ALA A N 1
ATOM 744 C CA . ALA A 1 96 ? -4.020 -27.629 62.146 1.00 55.78 96 ALA A CA 1
ATOM 745 C C . ALA A 1 96 ? -4.443 -28.703 63.175 1.00 55.78 96 ALA A C 1
ATOM 747 O O . ALA A 1 96 ? -5.453 -28.550 63.858 1.00 55.78 96 ALA A O 1
ATOM 748 N N . ALA A 1 97 ? -3.685 -29.803 63.239 1.00 43.53 97 ALA A N 1
ATOM 749 C CA . ALA A 1 97 ? -4.039 -31.048 63.925 1.00 43.53 97 ALA A CA 1
ATOM 750 C C . ALA A 1 97 ? -4.350 -30.878 65.426 1.00 43.53 97 ALA A C 1
ATOM 752 O O . ALA A 1 97 ? -3.538 -30.327 66.166 1.00 43.53 97 ALA A O 1
ATOM 753 N N . GLY A 1 98 ? -5.495 -31.422 65.861 1.00 51.06 98 GLY A N 1
ATOM 754 C CA . GLY A 1 98 ? -5.914 -31.482 67.267 1.00 51.06 98 GLY A CA 1
ATOM 755 C C . GLY A 1 98 ? -7.432 -31.511 67.480 1.00 51.06 98 GLY A C 1
ATOM 756 O O . GLY A 1 98 ? -7.881 -32.150 68.421 1.00 51.06 98 GLY A O 1
ATOM 757 N N . ALA A 1 99 ? -8.219 -30.907 66.582 1.00 46.09 99 ALA A N 1
ATOM 758 C CA . ALA A 1 99 ? -9.675 -30.821 66.721 1.00 46.09 99 ALA A CA 1
ATOM 759 C C . ALA A 1 99 ? -10.377 -32.106 66.223 1.00 46.09 99 ALA A C 1
ATOM 761 O O . ALA A 1 99 ? -10.305 -32.404 65.022 1.00 46.09 99 ALA A O 1
ATOM 762 N N . PRO A 1 100 ? -11.059 -32.881 67.090 1.00 41.44 100 PRO A N 1
ATOM 763 C CA . PRO A 1 100 ? -11.947 -33.936 66.634 1.00 41.44 100 PRO A CA 1
ATOM 764 C C . PRO A 1 100 ? -13.194 -33.287 66.008 1.00 41.44 100 PRO A C 1
ATOM 766 O O . PRO A 1 100 ? -13.780 -32.371 66.562 1.00 41.44 100 PRO A O 1
ATOM 769 N N . GLU A 1 101 ? -13.576 -33.747 64.818 1.00 44.00 101 GLU A N 1
ATOM 770 C CA . GLU A 1 101 ? -14.866 -33.455 64.157 1.00 44.00 101 GLU A CA 1
ATOM 771 C C . GLU A 1 101 ? -15.118 -32.067 63.533 1.00 44.00 101 GLU A C 1
ATOM 773 O O . GLU A 1 101 ? -16.257 -31.746 63.184 1.00 44.00 101 GLU A O 1
ATOM 778 N N . ALA A 1 102 ? -14.091 -31.278 63.216 1.00 42.41 102 ALA A N 1
ATOM 779 C CA . ALA A 1 102 ? -14.306 -30.099 62.374 1.00 42.41 102 ALA A CA 1
ATOM 780 C C . ALA A 1 102 ? -14.665 -30.495 60.920 1.00 42.41 102 ALA A C 1
ATOM 782 O O . ALA A 1 102 ? -13.810 -30.867 60.110 1.00 42.41 102 ALA A O 1
ATOM 783 N N . ARG A 1 103 ? -15.955 -30.420 60.568 1.00 44.75 103 ARG A N 1
ATOM 784 C CA . ARG A 1 103 ? -16.445 -30.618 59.195 1.00 44.75 103 ARG A CA 1
ATOM 785 C C . ARG A 1 103 ? -16.180 -29.371 58.354 1.00 44.75 103 ARG A C 1
ATOM 787 O O . ARG A 1 103 ? -16.846 -28.355 58.513 1.00 44.75 103 ARG A O 1
ATOM 794 N N . VAL A 1 104 ? -15.269 -29.473 57.388 1.00 47.22 104 VAL A N 1
ATOM 795 C CA . VAL A 1 104 ? -15.114 -28.450 56.346 1.00 47.22 104 VAL A CA 1
ATOM 796 C C . VAL A 1 104 ? -16.256 -28.597 55.337 1.00 47.22 104 VAL A C 1
ATOM 798 O O . VAL A 1 104 ? -16.185 -29.405 54.410 1.00 47.22 104 VAL A O 1
ATOM 801 N N . ALA A 1 105 ? -17.326 -27.823 55.510 1.00 44.34 105 ALA A N 1
ATOM 802 C CA . ALA A 1 105 ? -18.349 -27.665 54.482 1.00 44.34 105 ALA A CA 1
ATOM 803 C C . ALA A 1 105 ? -17.921 -26.561 53.501 1.00 44.34 105 ALA A C 1
ATOM 805 O O . ALA A 1 105 ? -17.869 -25.379 53.843 1.00 44.34 105 ALA A O 1
ATOM 806 N N . PHE A 1 106 ? -17.597 -26.943 52.263 1.00 47.97 106 PHE A N 1
ATOM 807 C CA . PHE A 1 106 ? -17.298 -26.000 51.185 1.00 47.97 106 PHE A CA 1
ATOM 808 C C . PHE A 1 106 ? -18.605 -25.436 50.606 1.00 47.97 106 PHE A C 1
ATOM 810 O O . PHE A 1 106 ? -19.153 -25.977 49.650 1.00 47.97 106 PHE A O 1
ATOM 817 N N . GLY A 1 107 ? -19.119 -24.350 51.182 1.00 42.25 107 GLY A N 1
ATOM 818 C CA . GLY A 1 107 ? -20.227 -23.593 50.592 1.00 42.25 107 GLY A CA 1
ATOM 819 C C . GLY A 1 107 ? -19.708 -22.508 49.649 1.00 42.25 107 GLY A C 1
ATOM 820 O O . GLY A 1 107 ? -18.825 -21.741 50.027 1.00 42.25 107 GLY A O 1
ATOM 821 N N . GLN A 1 108 ? -20.243 -22.392 48.431 1.00 40.41 108 GLN A N 1
ATOM 822 C CA . GLN A 1 108 ? -20.140 -21.115 47.714 1.00 40.41 108 GLN A CA 1
ATOM 823 C C . GLN A 1 108 ? -21.029 -20.106 48.460 1.00 40.41 108 GLN A C 1
ATOM 825 O O . GLN A 1 108 ? -22.146 -20.481 48.817 1.00 40.41 108 GLN A O 1
ATOM 830 N N . PRO A 1 109 ? -20.580 -18.869 48.756 1.00 41.25 109 PRO A N 1
ATOM 831 C CA . PRO A 1 109 ? -21.510 -17.855 49.239 1.00 41.25 109 PRO A CA 1
ATOM 832 C C . PRO A 1 109 ? -22.614 -17.709 48.191 1.00 41.25 109 PRO A C 1
ATOM 834 O O . PRO A 1 109 ? -22.300 -17.681 46.998 1.00 41.25 109 PRO A O 1
ATOM 837 N N . GLU A 1 110 ? -23.878 -17.655 48.623 1.00 40.41 110 GLU A N 1
ATOM 838 C CA . GLU A 1 110 ? -24.979 -17.234 47.759 1.00 40.41 110 GLU A CA 1
ATOM 839 C C . GLU A 1 110 ? -24.593 -15.865 47.208 1.00 40.41 110 GLU A C 1
ATOM 841 O O . GLU A 1 110 ? -24.639 -14.840 47.889 1.00 40.41 110 GLU A O 1
ATOM 846 N N . ALA A 1 111 ? -24.082 -15.866 45.981 1.00 37.53 111 ALA A N 1
ATOM 847 C CA . ALA A 1 111 ? -23.929 -14.654 45.235 1.00 37.53 111 ALA A CA 1
ATOM 848 C C . ALA A 1 111 ? -25.352 -14.145 45.056 1.00 37.53 111 ALA A C 1
ATOM 850 O O . ALA A 1 111 ? -26.160 -14.778 44.378 1.00 37.53 111 ALA A O 1
ATOM 851 N N . GLU A 1 112 ? -25.656 -12.991 45.637 1.00 35.12 112 GLU A N 1
ATOM 852 C CA . GLU A 1 112 ? -26.615 -12.107 45.005 1.00 35.12 112 GLU A CA 1
ATOM 853 C C . GLU A 1 112 ? -26.018 -11.800 43.622 1.00 35.12 112 GLU A C 1
ATOM 855 O O . GLU A 1 112 ? -25.193 -10.898 43.445 1.00 35.12 112 GLU A O 1
ATOM 860 N N . GLU A 1 113 ? -26.311 -12.680 42.659 1.00 31.95 113 GLU A N 1
ATOM 861 C CA . GLU A 1 113 ? -26.006 -12.501 41.253 1.00 31.95 113 GLU A CA 1
ATOM 862 C C . GLU A 1 113 ? -26.774 -11.257 40.828 1.00 31.95 113 GLU A C 1
ATOM 864 O O . GLU A 1 113 ? -27.925 -11.314 40.394 1.00 31.95 113 GLU A O 1
ATOM 869 N N . LEU A 1 114 ? -26.114 -10.101 40.931 1.00 34.31 114 LEU A N 1
ATOM 870 C CA . LEU A 1 114 ? -26.418 -8.987 40.051 1.00 34.31 114 LEU A CA 1
ATOM 871 C C . LEU A 1 114 ? -26.493 -9.592 38.646 1.00 34.31 114 LEU A C 1
ATOM 873 O O . LEU A 1 114 ? -25.505 -10.197 38.217 1.00 34.31 114 LEU A O 1
ATOM 877 N N . PRO A 1 115 ? -27.642 -9.506 37.955 1.00 32.88 115 PRO A N 1
ATOM 878 C CA . PRO A 1 115 ? -27.843 -10.229 36.716 1.00 32.88 115 PRO A CA 1
ATOM 879 C C . PRO A 1 115 ? -26.748 -9.797 35.749 1.00 32.88 115 PRO A C 1
ATOM 881 O O . PRO A 1 115 ? -26.726 -8.653 35.292 1.00 32.88 115 PRO A O 1
ATOM 884 N N . ALA A 1 116 ? -25.812 -10.705 35.465 1.00 38.78 116 ALA A N 1
ATOM 885 C CA . ALA A 1 116 ? -24.825 -10.490 34.424 1.00 38.78 116 ALA A CA 1
ATOM 886 C C . ALA A 1 116 ? -25.597 -10.097 33.154 1.00 38.78 116 ALA A C 1
ATOM 888 O O . ALA A 1 116 ? -26.595 -10.760 32.843 1.00 38.78 116 ALA A O 1
ATOM 889 N N . PRO A 1 117 ? -25.208 -9.038 32.420 1.00 42.56 117 PRO A N 1
ATOM 890 C CA . PRO A 1 117 ? -25.874 -8.706 31.170 1.00 42.56 117 PRO A CA 1
ATOM 891 C C . PRO A 1 117 ? -25.841 -9.938 30.258 1.00 42.56 117 PRO A C 1
ATOM 893 O O . PRO A 1 117 ? -24.776 -10.391 29.842 1.00 42.56 117 PRO A O 1
ATOM 896 N N . ARG A 1 118 ? -27.024 -10.516 30.018 1.00 51.09 118 ARG A N 1
ATOM 897 C CA . ARG A 1 118 ? -27.252 -11.822 29.373 1.00 51.09 118 ARG A CA 1
ATOM 898 C C . ARG A 1 118 ? -27.050 -11.810 27.853 1.00 51.09 118 ARG A C 1
ATOM 900 O O . ARG A 1 118 ? -27.332 -12.808 27.195 1.00 51.09 118 ARG A O 1
ATOM 907 N N . GLU A 1 119 ? -26.603 -10.699 27.271 1.00 60.25 119 GLU A N 1
ATOM 908 C CA . GLU A 1 119 ? -26.443 -10.607 25.823 1.00 60.25 119 GLU A CA 1
ATOM 909 C C . GLU A 1 119 ? -25.090 -11.189 25.372 1.00 60.25 119 GLU A C 1
ATOM 911 O O . GLU A 1 119 ? -24.039 -10.830 25.915 1.00 60.25 119 GLU A O 1
ATOM 916 N N . PRO A 1 120 ? -25.084 -12.107 24.387 1.00 73.38 120 PRO A N 1
ATOM 917 C CA . PRO A 1 120 ? -23.849 -12.638 23.826 1.00 73.38 120 PRO A CA 1
ATOM 918 C C . PRO A 1 120 ? -23.074 -11.527 23.105 1.00 73.38 120 PRO A C 1
ATOM 920 O O . PRO A 1 120 ? -23.644 -10.780 22.314 1.00 73.38 120 PRO A O 1
ATOM 923 N N . VAL A 1 121 ? -21.760 -11.464 23.333 1.00 87.75 121 VAL A N 1
ATOM 924 C CA . VAL A 1 121 ? -20.829 -10.471 22.754 1.00 87.75 121 VAL A CA 1
ATOM 925 C C . VAL A 1 121 ? -20.442 -10.811 21.309 1.00 87.75 121 VAL A C 1
ATOM 927 O O . VAL A 1 121 ? -19.291 -11.105 20.987 1.00 87.75 121 VAL A O 1
ATOM 930 N N . ARG A 1 122 ? -21.447 -10.886 20.434 1.00 91.62 122 ARG A N 1
ATOM 931 C CA . ARG A 1 122 ? -21.303 -11.374 19.053 1.00 91.62 122 ARG A CA 1
ATOM 932 C C . ARG A 1 122 ? -20.495 -10.421 18.178 1.00 91.62 122 ARG A C 1
ATOM 934 O O . ARG A 1 122 ? -19.769 -10.898 17.312 1.00 91.62 122 ARG A O 1
ATOM 941 N N . ALA A 1 123 ? -20.621 -9.110 18.373 1.00 93.19 123 ALA A N 1
ATOM 942 C CA . ALA A 1 123 ? -19.922 -8.133 17.546 1.00 93.19 123 ALA A CA 1
ATOM 943 C C . ALA A 1 123 ? -18.420 -8.121 17.837 1.00 93.19 123 ALA A C 1
ATOM 945 O O . ALA A 1 123 ? -17.636 -8.065 16.896 1.00 93.19 123 ALA A O 1
ATOM 946 N N . THR A 1 124 ? -18.012 -8.246 19.102 1.00 93.94 124 THR A N 1
ATOM 947 C CA . THR A 1 124 ? -16.594 -8.341 19.486 1.00 93.94 124 THR A CA 1
ATOM 948 C C . THR A 1 124 ? -15.931 -9.558 18.836 1.00 93.94 124 THR A C 1
ATOM 950 O O . THR A 1 124 ? -14.905 -9.421 18.171 1.00 93.94 124 THR A O 1
ATOM 953 N N . TRP A 1 125 ? -16.541 -10.744 18.957 1.00 94.69 125 TRP A N 1
ATOM 954 C CA . TRP A 1 125 ? -16.019 -11.962 18.321 1.00 94.69 125 TRP A CA 1
ATOM 955 C C . TRP A 1 125 ? -16.089 -11.909 16.793 1.00 94.69 125 TRP A C 1
ATOM 957 O O . TRP A 1 125 ? -15.164 -12.359 16.122 1.00 94.69 125 TRP A O 1
ATOM 967 N N . GLY A 1 126 ? -17.161 -11.335 16.239 1.00 96.00 126 GLY A N 1
ATOM 968 C CA . GLY A 1 126 ? -17.315 -11.140 14.800 1.00 96.00 126 GLY A CA 1
ATOM 969 C C . GLY A 1 126 ? -16.236 -10.228 14.221 1.00 96.00 126 GLY A C 1
ATOM 970 O O . GLY A 1 126 ? -15.623 -10.584 13.221 1.00 96.00 126 GLY A O 1
ATOM 971 N N . LEU A 1 127 ? -15.947 -9.099 14.875 1.00 96.94 127 LEU A N 1
ATOM 972 C CA . LEU A 1 127 ? -14.844 -8.218 14.492 1.00 96.94 127 LEU A CA 1
ATOM 973 C C . LEU A 1 127 ? -13.508 -8.952 14.564 1.00 96.94 127 LEU A C 1
ATOM 975 O O . LEU A 1 127 ? -12.756 -8.897 13.601 1.00 96.94 127 LEU A O 1
ATOM 979 N N . LEU A 1 128 ? -13.232 -9.694 15.641 1.00 97.06 128 LEU A N 1
ATOM 980 C CA . LEU A 1 128 ? -11.989 -10.464 15.755 1.00 97.06 128 LEU A CA 1
ATOM 981 C C . LEU A 1 128 ? -11.817 -11.460 14.595 1.00 97.06 128 LEU A C 1
ATOM 983 O O . LEU A 1 128 ? -10.739 -11.542 14.009 1.00 97.06 128 LEU A O 1
ATOM 987 N N . ALA A 1 129 ? -12.885 -12.177 14.232 1.00 97.62 129 ALA A N 1
ATOM 988 C CA . ALA A 1 129 ? -12.876 -13.093 13.094 1.00 97.62 129 ALA A CA 1
ATOM 989 C C . ALA A 1 129 ? -12.653 -12.360 11.761 1.00 97.62 129 ALA A C 1
ATOM 991 O O . ALA A 1 129 ? -11.900 -12.841 10.917 1.00 97.62 129 ALA A O 1
ATOM 992 N N . VAL A 1 130 ? -13.264 -11.185 11.583 1.00 97.25 130 VAL A N 1
ATOM 993 C CA . VAL A 1 130 ? -13.069 -10.344 10.393 1.00 97.25 130 VAL A CA 1
ATOM 994 C C . VAL A 1 130 ? -11.625 -9.845 10.300 1.00 97.25 130 VAL A C 1
ATOM 996 O O . VAL A 1 130 ? -11.028 -9.967 9.235 1.00 97.25 130 VAL A O 1
ATOM 999 N N . LEU A 1 131 ? -11.031 -9.353 11.393 1.00 98.00 131 LEU A N 1
ATOM 1000 C CA . LEU A 1 131 ? -9.627 -8.919 11.413 1.00 98.00 131 LEU A CA 1
ATOM 1001 C C . LEU A 1 131 ? -8.681 -10.076 11.060 1.00 98.00 131 LEU A C 1
ATOM 1003 O O . LEU A 1 131 ? -7.779 -9.908 10.245 1.00 98.00 131 LEU A O 1
ATOM 1007 N N . ALA A 1 132 ? -8.925 -11.271 11.606 1.00 97.69 132 ALA A N 1
ATOM 1008 C CA . ALA A 1 132 ? -8.151 -12.460 11.255 1.00 97.69 132 ALA A CA 1
ATOM 1009 C C . ALA A 1 132 ? -8.316 -12.853 9.774 1.00 97.69 132 ALA A C 1
ATOM 1011 O O . ALA A 1 132 ? -7.341 -13.223 9.124 1.00 97.69 132 ALA A O 1
ATOM 1012 N N . ALA A 1 133 ? -9.526 -12.746 9.217 1.00 97.88 133 ALA A N 1
ATOM 1013 C CA . ALA A 1 133 ? -9.778 -13.024 7.804 1.00 97.88 133 ALA A CA 1
ATOM 1014 C C . ALA A 1 133 ? -9.070 -12.022 6.875 1.00 97.88 133 ALA A C 1
ATOM 1016 O O . ALA A 1 133 ? -8.498 -12.432 5.866 1.00 97.88 133 ALA A O 1
ATOM 1017 N N . PHE A 1 134 ? -9.061 -10.732 7.225 1.00 97.31 134 PHE A N 1
ATOM 1018 C CA . PHE A 1 134 ? -8.301 -9.720 6.486 1.00 97.31 134 PHE A CA 1
ATOM 1019 C C . PHE A 1 134 ? -6.799 -9.962 6.563 1.00 97.31 134 PHE A C 1
ATOM 1021 O O . PHE A 1 134 ? -6.125 -9.868 5.543 1.00 97.31 134 PHE A O 1
ATOM 1028 N N . PHE A 1 135 ? -6.293 -10.381 7.720 1.00 96.62 135 PHE A N 1
ATOM 1029 C CA . PHE A 1 135 ? -4.892 -10.763 7.846 1.00 96.62 135 PHE A CA 1
ATOM 1030 C C . PHE A 1 135 ? -4.537 -11.933 6.918 1.00 96.62 135 PHE A C 1
ATOM 1032 O O . PHE A 1 135 ? -3.540 -11.891 6.210 1.00 96.62 135 PHE A O 1
ATOM 1039 N N . VAL A 1 136 ? -5.395 -12.957 6.814 1.00 96.75 136 VAL A N 1
ATOM 1040 C CA . VAL A 1 136 ? -5.214 -14.040 5.825 1.00 96.75 136 VAL A CA 1
ATOM 1041 C C . VAL A 1 136 ? -5.238 -13.505 4.386 1.00 96.75 136 VAL A C 1
ATOM 1043 O O . VAL A 1 136 ? -4.436 -13.945 3.557 1.00 96.75 136 VAL A O 1
ATOM 1046 N N . LEU A 1 137 ? -6.120 -12.547 4.085 1.00 95.38 137 LEU A N 1
ATOM 1047 C CA . LEU A 1 137 ? -6.192 -11.904 2.771 1.00 95.38 137 LEU A CA 1
ATOM 1048 C C . LEU A 1 137 ? -4.899 -11.153 2.419 1.00 95.38 137 LEU A C 1
ATOM 1050 O O . LEU A 1 137 ? -4.482 -11.217 1.267 1.00 95.38 137 LEU A O 1
ATOM 1054 N N . GLU A 1 138 ? -4.227 -10.514 3.377 1.00 95.56 138 GLU A N 1
ATOM 1055 C CA . GLU A 1 138 ? -2.933 -9.847 3.152 1.00 95.56 138 GLU A CA 1
ATOM 1056 C C . GLU A 1 138 ? -1.851 -10.812 2.664 1.00 95.56 138 GLU A C 1
ATOM 1058 O O . GLU A 1 138 ? -1.042 -10.465 1.802 1.00 95.56 138 GLU A O 1
ATOM 1063 N N . TYR A 1 139 ? -1.858 -12.058 3.146 1.00 93.38 139 TYR A N 1
ATOM 1064 C CA . TYR A 1 139 ? -0.986 -13.084 2.579 1.00 93.38 139 TYR A CA 1
ATOM 1065 C C . TYR A 1 139 ? -1.498 -13.549 1.218 1.00 93.38 139 TYR A C 1
ATOM 1067 O O . TYR A 1 139 ? -0.716 -13.624 0.270 1.00 93.38 139 TYR A O 1
ATOM 1075 N N . ALA A 1 140 ? -2.786 -13.862 1.091 1.00 94.00 140 ALA A N 1
ATOM 1076 C CA . ALA A 1 140 ? -3.333 -14.409 -0.150 1.00 94.00 140 ALA A CA 1
ATOM 1077 C C . ALA A 1 140 ? -3.186 -13.449 -1.347 1.00 94.00 140 ALA A C 1
ATOM 1079 O O . ALA A 1 140 ? -2.961 -13.898 -2.469 1.00 94.00 140 ALA A O 1
ATOM 1080 N N . ALA A 1 141 ? -3.267 -12.143 -1.098 1.00 93.69 141 ALA A N 1
ATOM 1081 C CA . ALA A 1 141 ? -3.212 -11.075 -2.090 1.00 93.69 141 ALA A CA 1
ATOM 1082 C C . ALA A 1 141 ? -1.876 -10.304 -2.047 1.00 93.69 141 ALA A C 1
ATOM 1084 O O . ALA A 1 141 ? -1.833 -9.101 -2.288 1.00 93.69 141 ALA A O 1
ATOM 1085 N N . ALA A 1 142 ? -0.774 -10.976 -1.703 1.00 92.75 142 ALA A N 1
ATOM 1086 C CA . ALA A 1 142 ? 0.532 -10.329 -1.626 1.00 92.75 142 ALA A CA 1
ATOM 1087 C C . ALA A 1 142 ? 0.995 -9.818 -2.999 1.00 92.75 142 ALA A C 1
ATOM 1089 O O . ALA A 1 142 ? 1.055 -10.564 -3.978 1.00 92.75 142 ALA A O 1
ATOM 1090 N N . VAL A 1 143 ? 1.369 -8.541 -3.047 1.00 89.62 143 VAL A N 1
ATOM 1091 C CA . VAL A 1 143 ? 1.802 -7.858 -4.274 1.00 89.62 143 VAL A CA 1
ATOM 1092 C C . VAL A 1 143 ? 3.332 -7.782 -4.376 1.00 89.62 143 VAL A C 1
ATOM 1094 O O . VAL A 1 143 ? 3.873 -7.748 -5.484 1.00 89.62 143 VAL A O 1
ATOM 1097 N N . GLY A 1 144 ? 4.042 -7.832 -3.245 1.00 82.75 144 GLY A N 1
ATOM 1098 C CA . GLY A 1 144 ? 5.503 -7.740 -3.150 1.00 82.75 144 GLY A CA 1
ATOM 1099 C C . GLY A 1 144 ? 6.138 -8.840 -2.286 1.00 82.75 144 GLY A C 1
ATOM 1100 O O . GLY A 1 144 ? 5.422 -9.642 -1.677 1.00 82.75 144 GLY A O 1
ATOM 1101 N N . PRO A 1 145 ? 7.482 -8.904 -2.242 1.00 82.38 145 PRO A N 1
ATOM 1102 C CA . PRO A 1 145 ? 8.194 -9.821 -1.358 1.00 82.38 145 PRO A CA 1
ATOM 1103 C C . PRO A 1 145 ? 7.903 -9.480 0.108 1.00 82.38 145 PRO A C 1
ATOM 1105 O O . PRO A 1 145 ? 7.843 -8.311 0.479 1.00 82.38 145 PRO A O 1
ATOM 1108 N N . ARG A 1 146 ? 7.702 -10.509 0.933 1.00 84.56 146 ARG A N 1
ATOM 1109 C CA . ARG A 1 146 ? 7.418 -10.366 2.367 1.00 84.56 146 ARG A CA 1
ATOM 1110 C C . ARG A 1 146 ? 8.707 -10.375 3.180 1.00 84.56 146 ARG A C 1
ATOM 1112 O O . ARG A 1 146 ? 9.667 -11.045 2.802 1.00 84.56 146 ARG A O 1
ATOM 1119 N N . GLU A 1 147 ? 8.678 -9.725 4.336 1.00 81.12 147 GLU A N 1
ATOM 1120 C CA . GLU A 1 147 ? 9.760 -9.779 5.319 1.00 81.12 147 GLU A CA 1
ATOM 1121 C C . GLU A 1 147 ? 9.356 -10.703 6.470 1.00 81.12 147 GLU A C 1
ATOM 1123 O O . GLU A 1 147 ? 8.569 -10.349 7.346 1.00 81.12 147 GLU A O 1
ATOM 1128 N N . GLY A 1 148 ? 9.849 -11.944 6.442 1.00 88.00 148 GLY A N 1
ATOM 1129 C CA . GLY A 1 148 ? 9.461 -12.960 7.420 1.00 88.00 148 GLY A CA 1
ATOM 1130 C C . GLY A 1 148 ? 7.948 -13.208 7.418 1.00 88.00 148 GLY A C 1
ATOM 1131 O O . GLY A 1 148 ? 7.389 -13.670 6.422 1.00 88.00 148 GLY A O 1
ATOM 1132 N N . ALA A 1 149 ? 7.292 -12.919 8.545 1.00 87.88 149 ALA A N 1
ATOM 1133 C CA . ALA A 1 149 ? 5.844 -13.051 8.699 1.00 87.88 149 ALA A CA 1
ATOM 1134 C C . ALA A 1 149 ? 5.071 -11.757 8.386 1.00 87.88 149 ALA A C 1
ATOM 1136 O O . ALA A 1 149 ? 3.854 -11.756 8.530 1.00 87.88 149 ALA A O 1
ATOM 1137 N N . SER A 1 150 ? 5.720 -10.675 7.961 1.00 91.00 150 SER A N 1
ATOM 1138 C CA . SER A 1 150 ? 5.065 -9.385 7.719 1.00 91.00 150 SER A CA 1
ATOM 1139 C C . SER A 1 150 ? 4.674 -9.206 6.245 1.00 91.00 150 SER A C 1
ATOM 1141 O O . SER A 1 150 ? 5.504 -9.453 5.360 1.00 91.00 150 SER A O 1
ATOM 1143 N N . PRO A 1 151 ? 3.431 -8.779 5.937 1.00 92.44 151 PRO A N 1
ATOM 1144 C CA . PRO A 1 151 ? 3.074 -8.314 4.600 1.00 92.44 151 PRO A CA 1
ATOM 1145 C C . PRO A 1 151 ? 3.967 -7.148 4.158 1.00 92.44 151 PRO A C 1
ATOM 1147 O O . PRO A 1 151 ? 4.416 -6.349 4.976 1.00 92.44 151 PRO A O 1
ATOM 1150 N N . SER A 1 152 ? 4.215 -7.028 2.851 1.00 90.81 152 SER A N 1
ATOM 1151 C CA . SER A 1 152 ? 4.987 -5.899 2.324 1.00 90.81 152 SER A CA 1
ATOM 1152 C C . SER A 1 152 ? 4.194 -4.592 2.414 1.00 90.81 152 SER A C 1
ATOM 1154 O O . SER A 1 152 ? 2.965 -4.602 2.308 1.00 90.81 152 SER A O 1
ATOM 1156 N N . LEU A 1 153 ? 4.886 -3.454 2.516 1.00 88.19 153 LEU A N 1
ATOM 1157 C CA . LEU A 1 153 ? 4.241 -2.135 2.479 1.00 88.19 153 LEU A CA 1
ATOM 1158 C C . LEU A 1 153 ? 3.413 -1.931 1.200 1.00 88.19 153 LEU A C 1
ATOM 1160 O O . LEU A 1 153 ? 2.297 -1.429 1.279 1.00 88.19 153 LEU A O 1
ATOM 1164 N N . ASP A 1 154 ? 3.899 -2.413 0.051 1.00 89.44 154 ASP A N 1
ATOM 1165 C CA . ASP A 1 154 ? 3.145 -2.392 -1.212 1.00 89.44 154 ASP A CA 1
ATOM 1166 C C . ASP A 1 154 ? 1.835 -3.181 -1.120 1.00 89.44 154 ASP A C 1
ATOM 1168 O O . ASP A 1 154 ? 0.822 -2.783 -1.686 1.00 89.44 154 ASP A O 1
ATOM 1172 N N . THR A 1 155 ? 1.840 -4.307 -0.399 1.00 93.50 155 THR A N 1
ATOM 1173 C CA . THR A 1 155 ? 0.639 -5.125 -0.190 1.00 93.50 155 THR A CA 1
ATOM 1174 C C . THR A 1 155 ? -0.360 -4.386 0.694 1.00 93.50 155 THR A C 1
ATOM 1176 O O . THR A 1 155 ? -1.548 -4.335 0.374 1.00 93.50 155 THR A O 1
ATOM 1179 N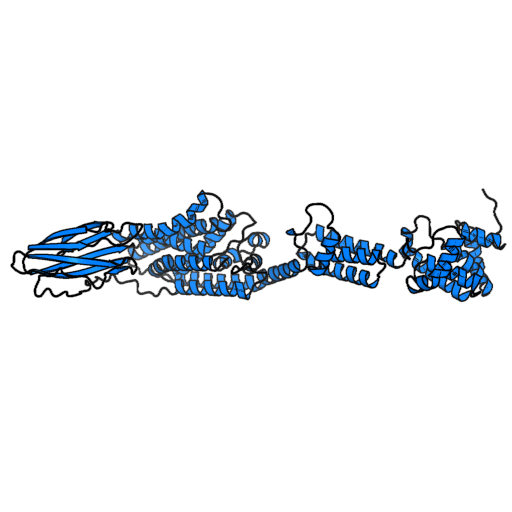 N . LEU A 1 156 ? 0.114 -3.761 1.774 1.00 94.19 156 LEU A N 1
ATOM 1180 C CA . LEU A 1 156 ? -0.730 -2.966 2.665 1.00 94.19 156 LEU A CA 1
ATOM 1181 C C . LEU A 1 156 ? -1.309 -1.738 1.943 1.00 94.19 156 LEU A C 1
ATOM 1183 O O . LEU A 1 156 ? -2.503 -1.468 2.075 1.00 94.19 156 LEU A O 1
ATOM 1187 N N . ASP A 1 157 ? -0.523 -1.034 1.122 1.00 92.25 157 ASP A N 1
ATOM 1188 C CA . ASP A 1 157 ? -1.030 0.074 0.297 1.00 92.25 157 ASP A CA 1
ATOM 1189 C C . ASP A 1 157 ? -2.034 -0.421 -0.754 1.00 92.25 157 ASP A C 1
ATOM 1191 O O . ASP A 1 157 ? -3.107 0.172 -0.905 1.00 92.25 157 ASP A O 1
ATOM 1195 N N . ALA A 1 158 ? -1.756 -1.546 -1.425 1.00 93.25 158 ALA A N 1
ATOM 1196 C CA . ALA A 1 158 ? -2.665 -2.149 -2.401 1.00 93.25 158 ALA A CA 1
ATOM 1197 C C . ALA A 1 158 ? -4.029 -2.492 -1.786 1.00 93.25 158 ALA A C 1
ATOM 1199 O O . ALA A 1 158 ? -5.063 -2.250 -2.416 1.00 93.25 158 ALA A O 1
ATOM 1200 N N . LEU A 1 159 ? -4.038 -3.000 -0.551 1.00 95.81 159 LEU A N 1
ATOM 1201 C CA . LEU A 1 159 ? -5.240 -3.422 0.173 1.00 95.81 159 LEU A CA 1
ATOM 1202 C C . LEU A 1 159 ? -5.972 -2.285 0.903 1.00 95.81 159 LEU A C 1
ATOM 1204 O O . LEU A 1 159 ? -6.992 -2.529 1.549 1.00 95.81 159 LEU A O 1
ATOM 1208 N N . GLY A 1 160 ? -5.517 -1.040 0.755 1.00 95.25 160 GLY A N 1
ATOM 1209 C CA . GLY A 1 160 ? -6.222 0.128 1.281 1.00 95.25 160 GLY A CA 1
ATOM 1210 C C . GLY A 1 160 ? -5.669 0.668 2.599 1.00 95.25 160 GLY A C 1
ATOM 1211 O O . GLY A 1 160 ? -6.426 1.274 3.361 1.00 95.25 160 GLY A O 1
ATOM 1212 N N . GLY A 1 161 ? -4.380 0.471 2.879 1.00 95.12 161 GLY A N 1
ATOM 1213 C CA . GLY A 1 161 ? -3.670 1.161 3.956 1.00 95.12 161 GLY A CA 1
ATOM 1214 C C . GLY A 1 161 ? -3.751 2.682 3.807 1.00 95.12 161 GLY A C 1
ATOM 1215 O O . GLY A 1 161 ? -3.851 3.213 2.695 1.00 95.12 161 GLY A O 1
ATOM 1216 N N . LEU A 1 162 ? -3.757 3.401 4.927 1.00 93.94 162 LEU A N 1
ATOM 1217 C CA . LEU A 1 162 ? -3.914 4.851 4.927 1.00 93.94 162 LEU A CA 1
ATOM 1218 C C . LEU A 1 162 ? -2.543 5.515 4.835 1.00 93.94 162 LEU A C 1
ATOM 1220 O O . LEU A 1 162 ? -1.741 5.422 5.752 1.00 93.94 162 LEU A O 1
ATOM 1224 N N . GLY A 1 163 ? -2.286 6.221 3.744 1.00 89.12 163 GLY A N 1
ATOM 1225 C CA . GLY A 1 163 ? -1.010 6.890 3.539 1.00 89.12 163 GLY A CA 1
ATOM 1226 C C . GLY A 1 163 ? -1.102 7.996 2.492 1.00 89.12 163 GLY A C 1
ATOM 1227 O O . GLY A 1 163 ? -2.200 8.448 2.154 1.00 89.12 163 GLY A O 1
ATOM 1228 N N . PRO A 1 164 ? 0.033 8.414 1.917 1.00 82.44 164 PRO A N 1
ATOM 1229 C CA . PRO A 1 164 ? 0.105 9.530 0.969 1.00 82.44 164 PRO A CA 1
ATOM 1230 C C . PRO A 1 164 ? -0.782 9.346 -0.267 1.00 82.44 164 PRO A C 1
ATOM 1232 O O . PRO A 1 164 ? -1.296 10.313 -0.829 1.00 82.44 164 PRO A O 1
ATOM 1235 N N . THR A 1 165 ? -0.996 8.092 -0.669 1.00 82.06 165 THR A N 1
ATOM 1236 C CA . THR A 1 165 ? -1.901 7.706 -1.753 1.00 82.06 165 THR A CA 1
ATOM 1237 C C . THR A 1 165 ? -3.332 8.195 -1.514 1.00 82.06 165 THR A C 1
ATOM 1239 O O . THR A 1 165 ? -3.974 8.654 -2.454 1.00 82.06 165 THR A O 1
ATOM 1242 N N . ALA A 1 166 ? -3.812 8.194 -0.265 1.00 87.00 166 ALA A N 1
ATOM 1243 C CA . ALA A 1 166 ? -5.159 8.656 0.069 1.00 87.00 166 ALA A CA 1
ATOM 1244 C C . ALA A 1 166 ? -5.385 10.126 -0.320 1.00 87.00 166 ALA A C 1
ATOM 1246 O O . ALA A 1 166 ? -6.438 10.466 -0.853 1.00 87.00 166 ALA A O 1
ATOM 1247 N N . LEU A 1 167 ? -4.381 10.982 -0.095 1.00 85.19 167 LEU A N 1
ATOM 1248 C CA . LEU A 1 167 ? -4.438 12.405 -0.436 1.00 85.19 167 LEU A CA 1
ATOM 1249 C C . LEU A 1 167 ? -4.223 12.645 -1.931 1.00 85.19 167 LEU A C 1
ATOM 1251 O O . LEU A 1 167 ? -4.955 13.430 -2.527 1.00 85.19 167 LEU A O 1
ATOM 1255 N N . ARG A 1 168 ? -3.238 11.968 -2.538 1.00 84.81 168 ARG A N 1
ATOM 1256 C CA . ARG A 1 168 ? -2.910 12.147 -3.963 1.00 84.81 168 ARG A CA 1
ATOM 1257 C C . ARG A 1 168 ? -4.039 11.704 -4.891 1.00 84.81 168 ARG A C 1
ATOM 1259 O O . ARG A 1 168 ? -4.293 12.366 -5.887 1.00 84.81 168 ARG A O 1
ATOM 1266 N N . GLU A 1 169 ? -4.703 10.602 -4.555 1.00 85.75 169 GLU A N 1
ATOM 1267 C CA . GLU A 1 169 ? -5.715 9.965 -5.409 1.00 85.75 169 GLU A CA 1
ATOM 1268 C C . GLU A 1 169 ? -7.156 10.244 -4.946 1.00 85.75 169 GLU A C 1
ATOM 1270 O O . GLU A 1 169 ? -8.112 9.794 -5.576 1.00 85.75 169 GLU A O 1
ATOM 1275 N N . GLY A 1 170 ? -7.343 10.960 -3.828 1.00 90.06 170 GLY A N 1
ATOM 1276 C CA . GLY A 1 170 ? -8.669 11.218 -3.253 1.00 90.06 170 GLY A CA 1
ATOM 1277 C C . GLY A 1 170 ? -9.375 9.957 -2.734 1.00 90.06 170 GLY A C 1
ATOM 1278 O O . GLY A 1 170 ? -10.605 9.878 -2.726 1.00 90.06 170 GLY A O 1
ATOM 1279 N N . GLU A 1 171 ? -8.617 8.947 -2.306 1.00 93.38 171 GLU A N 1
ATOM 1280 C CA . GLU A 1 171 ? -9.127 7.628 -1.914 1.00 93.38 171 GLU A CA 1
ATOM 1281 C C . GLU A 1 171 ? -9.620 7.603 -0.457 1.00 93.38 171 GLU A C 1
ATOM 1283 O O . GLU A 1 171 ? -9.062 6.934 0.413 1.00 93.38 171 GLU A O 1
ATOM 1288 N N . ALA A 1 172 ? -10.715 8.320 -0.185 1.00 93.69 172 ALA A N 1
ATOM 1289 C CA . ALA A 1 172 ? -11.295 8.450 1.158 1.00 93.69 172 ALA A CA 1
ATOM 1290 C C . ALA A 1 172 ? -11.726 7.114 1.800 1.00 93.69 172 ALA A C 1
ATOM 1292 O O . ALA A 1 172 ? -11.814 7.020 3.024 1.00 93.69 172 ALA A O 1
ATOM 1293 N N . PHE A 1 173 ? -11.955 6.061 1.005 1.00 95.50 173 PHE A N 1
ATOM 1294 C CA . PHE A 1 173 ? -12.273 4.721 1.516 1.00 95.50 173 PHE A CA 1
ATOM 1295 C C . PHE A 1 173 ? -11.163 4.147 2.415 1.00 95.50 173 PHE A C 1
ATOM 1297 O O . PHE A 1 173 ? -11.452 3.334 3.297 1.00 95.50 173 PHE A O 1
ATOM 1304 N N . ARG A 1 174 ? -9.919 4.626 2.253 1.00 95.50 174 ARG A N 1
ATOM 1305 C CA . ARG A 1 174 ? -8.761 4.234 3.068 1.00 95.50 174 ARG A CA 1
ATOM 1306 C C . ARG A 1 174 ? -8.912 4.570 4.547 1.00 95.50 174 ARG A C 1
ATOM 1308 O O . ARG A 1 174 ? -8.340 3.868 5.368 1.00 95.50 174 ARG A O 1
ATOM 1315 N N . LEU A 1 175 ? -9.736 5.567 4.894 1.00 95.25 175 LEU A N 1
ATOM 1316 C CA . LEU A 1 175 ? -10.070 5.919 6.285 1.00 95.25 175 LEU A CA 1
ATOM 1317 C C . LEU A 1 175 ? -10.804 4.795 7.034 1.00 95.25 175 LEU A C 1
ATOM 1319 O O . LEU A 1 175 ? -10.904 4.825 8.258 1.00 95.25 175 LEU A O 1
ATOM 1323 N N . VAL A 1 176 ? -11.379 3.844 6.296 1.00 96.19 176 VAL A N 1
ATOM 1324 C CA . VAL A 1 176 ? -12.090 2.691 6.853 1.00 96.19 176 VAL A CA 1
ATOM 1325 C C . VAL A 1 176 ? -11.269 1.423 6.655 1.00 96.19 176 VAL A C 1
ATOM 1327 O O . VAL A 1 176 ? -11.078 0.670 7.608 1.00 96.19 176 VAL A O 1
ATOM 1330 N N . THR A 1 177 ? -10.756 1.176 5.447 1.00 97.00 177 THR A N 1
ATOM 1331 C CA . THR A 1 177 ? -10.079 -0.092 5.120 1.00 97.00 177 THR A CA 1
ATOM 1332 C C . THR A 1 177 ? -8.789 -0.297 5.906 1.00 97.00 177 THR A C 1
ATOM 1334 O O . THR A 1 177 ? -8.515 -1.425 6.309 1.00 97.00 177 THR A O 1
ATOM 1337 N N . CYS A 1 178 ? -8.049 0.774 6.223 1.00 96.38 178 CYS A N 1
ATOM 1338 C CA . CYS A 1 178 ? -6.813 0.676 7.003 1.00 96.38 178 CYS A CA 1
ATOM 1339 C C . CYS A 1 178 ? -7.023 0.053 8.394 1.00 96.38 178 CYS A C 1
ATOM 1341 O O . CYS A 1 178 ? -6.119 -0.596 8.918 1.00 96.38 178 CYS A O 1
ATOM 1343 N N . THR A 1 179 ? -8.226 0.186 8.966 1.00 97.31 179 THR A N 1
ATOM 1344 C CA . THR A 1 179 ? -8.556 -0.312 10.311 1.00 97.31 179 THR A CA 1
ATOM 1345 C C . THR A 1 179 ? -8.661 -1.836 10.394 1.00 97.31 179 THR A C 1
ATOM 1347 O O . THR A 1 179 ? -8.707 -2.394 11.489 1.00 97.31 179 THR A O 1
ATOM 1350 N N . PHE A 1 180 ? -8.684 -2.522 9.250 1.00 97.88 180 PHE A N 1
ATOM 1351 C CA . PHE A 1 180 ? -8.742 -3.981 9.173 1.00 97.88 180 PHE A CA 1
ATOM 1352 C C . PHE A 1 180 ? -7.376 -4.627 8.940 1.00 97.88 180 PHE A C 1
ATOM 1354 O O . PHE A 1 180 ? -7.222 -5.823 9.190 1.00 97.88 180 PHE A O 1
ATOM 1361 N N . LEU A 1 181 ? -6.409 -3.843 8.461 1.00 97.56 181 LEU A N 1
ATOM 1362 C CA . LEU A 1 181 ? -5.115 -4.342 8.020 1.00 97.56 181 LEU A CA 1
ATOM 1363 C C . LEU A 1 181 ? -4.099 -4.388 9.166 1.00 97.56 181 LEU A C 1
ATOM 1365 O O . LEU A 1 181 ? -4.193 -3.579 10.087 1.00 97.56 181 LEU A O 1
ATOM 1369 N N . HIS A 1 182 ? -3.118 -5.290 9.125 1.00 95.62 182 HIS A N 1
ATOM 1370 C CA . HIS A 1 182 ? -2.067 -5.387 10.144 1.00 95.62 182 HIS A CA 1
ATOM 1371 C C . HIS A 1 182 ? -0.683 -5.643 9.534 1.00 95.62 182 HIS A C 1
ATOM 1373 O O . HIS A 1 182 ? -0.510 -6.410 8.599 1.00 95.62 182 HIS A O 1
ATOM 1379 N N . VAL A 1 183 ? 0.340 -5.002 10.103 1.00 92.75 183 VAL A N 1
ATOM 1380 C CA . VAL A 1 183 ? 1.727 -5.091 9.610 1.00 92.75 183 VAL A CA 1
ATOM 1381 C C . VAL A 1 183 ? 2.429 -6.404 9.983 1.00 92.75 183 VAL A C 1
ATOM 1383 O O . VAL A 1 183 ? 3.394 -6.795 9.332 1.00 92.75 183 VAL A O 1
ATOM 1386 N N . ASP A 1 184 ? 1.954 -7.105 11.017 1.00 92.81 184 ASP A N 1
ATOM 1387 C CA . ASP A 1 184 ? 2.514 -8.380 11.467 1.00 92.81 184 ASP A CA 1
ATOM 1388 C C . ASP A 1 184 ? 1.543 -9.152 12.401 1.00 92.81 184 ASP A C 1
ATOM 1390 O O . ASP A 1 184 ? 0.550 -8.585 12.884 1.00 92.81 184 ASP A O 1
ATOM 1394 N N . PRO A 1 185 ? 1.810 -10.447 12.690 1.00 94.25 185 PRO A N 1
ATOM 1395 C CA . PRO A 1 185 ? 0.943 -11.261 13.546 1.00 94.25 185 PRO A CA 1
ATOM 1396 C C . PRO A 1 185 ? 0.858 -10.784 15.002 1.00 94.25 185 PRO A C 1
ATOM 1398 O O . PRO A 1 185 ? -0.175 -10.971 15.650 1.00 94.25 185 PRO A O 1
ATOM 1401 N N . VAL A 1 186 ? 1.925 -10.184 15.541 1.00 91.56 186 VAL A N 1
ATOM 1402 C CA . VAL A 1 186 ? 1.954 -9.674 16.921 1.00 91.56 186 VAL A CA 1
ATOM 1403 C C . VAL A 1 186 ? 1.048 -8.451 17.034 1.00 91.56 186 VAL A C 1
ATOM 1405 O O . VAL A 1 186 ? 0.288 -8.339 17.998 1.00 91.56 186 VAL A O 1
ATOM 1408 N N . HIS A 1 187 ? 1.053 -7.579 16.028 1.00 92.88 187 HIS A N 1
ATOM 1409 C CA . HIS A 1 187 ? 0.176 -6.422 15.953 1.00 92.88 187 HIS A CA 1
ATOM 1410 C C . HIS A 1 187 ? -1.303 -6.843 15.914 1.00 92.88 187 HIS A C 1
ATOM 1412 O O . HIS A 1 187 ? -2.104 -6.306 16.686 1.00 92.88 187 HIS A O 1
ATOM 1418 N N . LEU A 1 188 ? -1.669 -7.846 15.103 1.00 95.62 188 LEU A N 1
ATOM 1419 C CA . LEU A 1 188 ? -3.023 -8.422 15.111 1.00 95.62 188 LEU A CA 1
ATOM 1420 C C . LEU A 1 188 ? -3.381 -9.009 16.482 1.00 95.62 188 LEU A C 1
ATOM 1422 O O . LEU A 1 188 ? -4.460 -8.742 17.016 1.00 95.62 188 LEU A O 1
ATOM 1426 N N . PHE A 1 189 ? -2.476 -9.791 17.071 1.00 93.88 189 PHE A N 1
ATOM 1427 C CA . PHE A 1 189 ? -2.705 -10.450 18.355 1.00 93.88 189 PHE A CA 1
ATOM 1428 C C . PHE A 1 189 ? -2.955 -9.447 19.490 1.00 93.88 189 PHE A C 1
ATOM 1430 O O . PHE A 1 189 ? -3.924 -9.588 20.241 1.00 93.88 189 PHE A O 1
ATOM 1437 N N . MET A 1 190 ? -2.132 -8.400 19.586 1.00 88.44 190 MET A N 1
ATOM 1438 C CA . MET A 1 190 ? -2.278 -7.364 20.613 1.00 88.44 190 MET A CA 1
ATOM 1439 C C . MET A 1 190 ? -3.562 -6.548 20.432 1.00 88.44 190 MET A C 1
ATOM 1441 O O . MET A 1 190 ? -4.251 -6.271 21.418 1.00 88.44 190 MET A O 1
ATOM 1445 N N . ASN A 1 191 ? -3.946 -6.234 19.188 1.00 94.75 191 ASN A N 1
ATOM 1446 C CA . ASN A 1 191 ? -5.247 -5.622 18.906 1.00 94.75 191 ASN A CA 1
ATOM 1447 C C . ASN A 1 191 ? -6.406 -6.539 19.297 1.00 94.75 191 ASN A C 1
ATOM 1449 O O . ASN A 1 191 ? -7.381 -6.070 19.879 1.00 94.75 191 ASN A O 1
ATOM 1453 N N . GLY A 1 192 ? -6.290 -7.841 19.032 1.00 93.81 192 GLY A N 1
ATOM 1454 C CA . GLY A 1 192 ? -7.290 -8.832 19.415 1.00 93.81 192 GLY A CA 1
ATOM 1455 C C . GLY A 1 192 ? -7.503 -8.899 20.927 1.00 93.81 192 GLY A C 1
ATOM 1456 O O . GLY A 1 192 ? -8.645 -8.835 21.386 1.00 93.81 192 GLY A O 1
ATOM 1457 N N . ILE A 1 193 ? -6.423 -8.949 21.716 1.00 91.81 193 ILE A N 1
ATOM 1458 C CA . ILE A 1 193 ? -6.505 -8.914 23.187 1.00 91.81 193 ILE A CA 1
ATOM 1459 C C . ILE A 1 193 ? -7.173 -7.620 23.660 1.00 91.81 193 ILE A C 1
ATOM 1461 O O . ILE A 1 193 ? -8.115 -7.666 24.455 1.00 91.81 193 ILE A O 1
ATOM 1465 N N . ALA A 1 194 ? -6.714 -6.470 23.166 1.00 91.62 194 ALA A N 1
ATOM 1466 C CA . ALA A 1 194 ? -7.241 -5.170 23.567 1.00 91.62 194 ALA A CA 1
ATOM 1467 C C . ALA A 1 194 ? -8.730 -5.012 23.192 1.00 91.62 194 ALA A C 1
ATOM 1469 O O . ALA A 1 194 ? -9.529 -4.533 24.005 1.00 91.62 194 ALA A O 1
ATOM 1470 N N . LEU A 1 195 ? -9.120 -5.490 22.005 1.00 95.38 195 LEU A N 1
ATOM 1471 C CA . LEU A 1 195 ? -10.506 -5.537 21.544 1.00 95.38 195 LEU A CA 1
ATOM 1472 C C . LEU A 1 195 ? -11.364 -6.432 22.438 1.00 95.38 195 LEU A C 1
ATOM 1474 O O . LEU A 1 195 ? -12.459 -6.026 22.805 1.00 95.38 195 LEU A O 1
ATOM 1478 N N . VAL A 1 196 ? -10.894 -7.617 22.831 1.00 91.38 196 VAL A N 1
ATOM 1479 C CA . VAL A 1 196 ? -11.655 -8.487 23.742 1.00 91.38 196 VAL A CA 1
ATOM 1480 C C . VAL A 1 196 ? -11.804 -7.829 25.117 1.00 91.38 196 VAL A C 1
ATOM 1482 O O . VAL A 1 196 ? -12.905 -7.814 25.666 1.00 91.38 196 VAL A O 1
ATOM 1485 N N . MET A 1 197 ? -10.739 -7.231 25.658 1.00 85.88 197 MET A N 1
ATOM 1486 C CA . MET A 1 197 ? -10.769 -6.586 26.975 1.00 85.88 197 MET A CA 1
ATOM 1487 C C . MET A 1 197 ? -11.798 -5.450 27.064 1.00 85.88 197 MET A C 1
ATOM 1489 O O . MET A 1 197 ? -12.628 -5.445 27.974 1.00 85.88 197 MET A O 1
ATOM 1493 N N . ALA A 1 198 ? -11.753 -4.486 26.141 1.00 90.19 198 ALA A N 1
ATOM 1494 C CA . ALA A 1 198 ? -12.664 -3.340 26.173 1.00 90.19 198 ALA A CA 1
ATOM 1495 C C . ALA A 1 198 ? -13.987 -3.612 25.444 1.00 90.19 198 ALA A C 1
ATOM 1497 O O . ALA A 1 198 ? -15.045 -3.179 25.899 1.00 90.19 198 ALA A O 1
ATOM 1498 N N . GLY A 1 199 ? -13.952 -4.354 24.339 1.00 92.06 199 GLY A N 1
ATOM 1499 C CA . GLY A 1 199 ? -15.118 -4.660 23.513 1.00 92.06 199 GLY A CA 1
ATOM 1500 C C . GLY A 1 199 ? -16.159 -5.486 24.249 1.00 92.06 199 GLY A C 1
ATOM 1501 O O . GLY A 1 199 ? -17.321 -5.098 24.252 1.00 92.06 199 GLY A O 1
ATOM 1502 N N . VAL A 1 200 ? -15.761 -6.529 24.990 1.00 88.56 200 VAL A N 1
ATOM 1503 C CA . VAL A 1 200 ? -16.709 -7.325 25.795 1.00 88.56 200 VAL A CA 1
ATOM 1504 C C . VAL A 1 200 ? -17.444 -6.453 26.813 1.00 88.56 200 VAL A C 1
ATOM 1506 O O . VAL A 1 200 ? -18.659 -6.572 26.974 1.00 88.56 200 VAL A O 1
ATOM 1509 N N . LEU A 1 201 ? -16.720 -5.564 27.495 1.00 87.19 201 LEU A N 1
ATOM 1510 C CA . LEU A 1 201 ? -17.290 -4.641 28.473 1.00 87.19 201 LEU A CA 1
ATOM 1511 C C . LEU A 1 201 ? -18.270 -3.660 27.809 1.00 87.19 201 LEU A C 1
ATOM 1513 O O . LEU A 1 201 ? -19.408 -3.500 28.259 1.00 87.19 201 LEU A O 1
ATOM 1517 N N . VAL A 1 202 ? -17.832 -2.989 26.745 1.00 92.38 202 VAL A N 1
ATOM 1518 C CA . VAL A 1 202 ? -18.603 -1.922 26.098 1.00 92.38 202 VAL A CA 1
ATOM 1519 C C . VAL A 1 202 ? -19.784 -2.486 25.306 1.00 92.38 202 VAL A C 1
ATOM 1521 O O . VAL A 1 202 ? -20.877 -1.929 25.383 1.00 92.38 202 VAL A O 1
ATOM 1524 N N . GLU A 1 203 ? -19.630 -3.624 24.628 1.00 91.88 203 GLU A N 1
ATOM 1525 C CA . GLU A 1 203 ? -20.724 -4.317 23.941 1.00 91.88 203 GLU A CA 1
ATOM 1526 C C . GLU A 1 203 ? -21.798 -4.781 24.927 1.00 91.88 203 GLU A C 1
ATOM 1528 O O . GLU A 1 203 ? -22.978 -4.570 24.666 1.00 91.88 203 GLU A O 1
ATOM 1533 N N . ARG A 1 204 ? -21.427 -5.320 26.096 1.00 83.75 204 ARG A N 1
ATOM 1534 C CA . ARG A 1 204 ? -22.407 -5.651 27.150 1.00 83.75 204 ARG A CA 1
ATOM 1535 C C . ARG A 1 204 ? -23.129 -4.426 27.703 1.00 83.75 204 ARG A C 1
ATOM 1537 O O . ARG A 1 204 ? -24.257 -4.545 28.168 1.00 83.75 204 ARG A O 1
ATOM 1544 N N . THR A 1 205 ? -22.479 -3.265 27.666 1.00 86.31 205 THR A N 1
ATOM 1545 C CA . THR A 1 205 ? -23.047 -2.004 28.162 1.00 86.31 205 THR A CA 1
ATOM 1546 C C . THR A 1 205 ? -24.000 -1.371 27.143 1.00 86.31 205 THR A C 1
ATOM 1548 O O . THR A 1 205 ? -25.039 -0.832 27.517 1.00 86.31 205 THR A O 1
ATOM 1551 N N . LEU A 1 206 ? -23.659 -1.417 25.852 1.00 86.38 206 LEU A N 1
ATOM 1552 C CA . LEU A 1 206 ? -24.361 -0.680 24.794 1.00 86.38 206 LEU A CA 1
ATOM 1553 C C . LEU A 1 206 ? -25.223 -1.554 23.867 1.00 86.38 206 LEU A C 1
ATOM 1555 O O . LEU A 1 206 ? -26.097 -1.029 23.160 1.00 86.38 206 LEU A O 1
ATOM 1559 N N . GLY A 1 207 ? -24.964 -2.859 23.840 1.00 87.94 207 GLY A N 1
ATOM 1560 C CA . GLY A 1 207 ? -25.412 -3.794 22.813 1.00 87.94 207 GLY A CA 1
ATOM 1561 C C . GLY A 1 207 ? -24.582 -3.711 21.522 1.00 87.94 207 GLY A C 1
ATOM 1562 O O . GLY A 1 207 ? -23.945 -2.696 21.218 1.00 87.94 207 GLY A O 1
ATOM 1563 N N . ALA A 1 208 ? -24.653 -4.771 20.712 1.00 89.56 208 ALA A N 1
ATOM 1564 C CA . ALA A 1 208 ? -23.847 -4.959 19.498 1.00 89.56 208 ALA A CA 1
ATOM 1565 C C . ALA A 1 208 ? -23.906 -3.788 18.496 1.00 89.56 208 ALA A C 1
ATOM 1567 O O . ALA A 1 208 ? -22.874 -3.329 18.017 1.00 89.56 208 ALA A O 1
ATOM 1568 N N . ALA A 1 209 ? -25.099 -3.269 18.180 1.00 89.88 209 ALA A N 1
ATOM 1569 C CA . ALA A 1 209 ? -25.250 -2.246 17.137 1.00 89.88 209 ALA A CA 1
ATOM 1570 C C . ALA A 1 209 ? -24.571 -0.913 17.503 1.00 89.88 209 ALA A C 1
ATOM 1572 O O . ALA A 1 209 ? -23.871 -0.326 16.683 1.00 89.88 209 ALA A O 1
ATOM 1573 N N . ARG A 1 210 ? -24.746 -0.446 18.746 1.00 90.75 210 ARG A N 1
ATOM 1574 C CA . ARG A 1 210 ? -24.109 0.788 19.234 1.00 90.75 210 ARG A CA 1
ATOM 1575 C C . ARG A 1 210 ? -22.604 0.612 19.388 1.00 90.75 210 ARG A C 1
ATOM 1577 O O . ARG A 1 210 ? -21.856 1.520 19.047 1.00 90.75 210 ARG A O 1
ATOM 1584 N N . PHE A 1 211 ? -22.173 -0.564 19.845 1.00 93.94 211 PHE A N 1
ATOM 1585 C CA . PHE A 1 211 ? -20.760 -0.916 19.902 1.00 93.94 211 PHE A CA 1
ATOM 1586 C C . PHE A 1 211 ? -20.096 -0.858 18.518 1.00 93.94 211 PHE A C 1
ATOM 1588 O O . PHE A 1 211 ? -19.044 -0.242 18.392 1.00 93.94 211 PHE A O 1
ATOM 1595 N N . LEU A 1 212 ? -20.726 -1.407 17.472 1.00 94.62 212 LEU A N 1
ATOM 1596 C CA . LEU A 1 212 ? -20.190 -1.339 16.106 1.00 94.62 212 LEU A CA 1
ATOM 1597 C C . LEU A 1 212 ? -20.096 0.102 15.591 1.00 94.62 212 LEU A C 1
ATOM 1599 O O . LEU A 1 212 ? -19.063 0.481 15.046 1.00 94.62 212 LEU A O 1
ATOM 1603 N N . VAL A 1 213 ? -21.135 0.922 15.796 1.00 93.38 213 VAL A N 1
ATOM 1604 C CA . VAL A 1 213 ? -21.097 2.351 15.428 1.00 93.38 213 VAL A CA 1
ATOM 1605 C C . VAL A 1 213 ? -19.938 3.057 16.132 1.00 93.38 213 VAL A C 1
ATOM 1607 O O . VAL A 1 213 ? -19.168 3.765 15.490 1.00 93.38 213 VAL A O 1
ATOM 1610 N N . LEU A 1 214 ? -19.786 2.833 17.437 1.00 95.44 214 LEU A N 1
ATOM 1611 C CA . LEU A 1 214 ? -18.695 3.395 18.224 1.00 95.44 214 LEU A CA 1
ATOM 1612 C C . LEU A 1 214 ? -17.319 2.943 17.710 1.00 95.44 214 LEU A C 1
ATOM 1614 O O . LEU A 1 214 ? -16.436 3.782 17.547 1.00 95.44 214 LEU A O 1
ATOM 1618 N N . TYR A 1 215 ? -17.143 1.646 17.448 1.00 97.12 215 TYR A N 1
ATOM 1619 C CA . TYR A 1 215 ? -15.891 1.077 16.949 1.00 97.12 215 TYR A CA 1
ATOM 1620 C C . TYR A 1 215 ? -15.487 1.721 15.617 1.00 97.12 215 TYR A C 1
ATOM 1622 O O . TYR A 1 215 ? -14.380 2.243 15.492 1.00 97.12 215 TYR A O 1
ATOM 1630 N N . PHE A 1 216 ? -16.405 1.774 14.647 1.00 96.00 216 PHE A N 1
ATOM 1631 C CA . PHE A 1 216 ? -16.113 2.345 13.331 1.00 96.00 216 PHE A CA 1
ATOM 1632 C C . PHE A 1 216 ? -15.892 3.857 13.367 1.00 96.00 216 PHE A C 1
ATOM 1634 O O . PHE A 1 216 ? -14.968 4.342 12.718 1.00 96.00 216 PHE A O 1
ATOM 1641 N N . LEU A 1 217 ? -16.673 4.610 14.150 1.00 96.06 217 LEU A N 1
ATOM 1642 C CA . LEU A 1 217 ? -16.432 6.047 14.317 1.00 96.06 217 LEU A CA 1
ATOM 1643 C C . LEU A 1 217 ? -15.094 6.319 15.011 1.00 96.06 217 LEU A C 1
ATOM 1645 O O . LEU A 1 217 ? -14.386 7.234 14.603 1.00 96.06 217 LEU A O 1
ATOM 1649 N N . GLY A 1 218 ? -14.716 5.507 16.002 1.00 97.56 218 GLY A N 1
ATOM 1650 C CA . GLY A 1 218 ? -13.384 5.554 16.607 1.00 97.56 218 GLY A CA 1
ATOM 1651 C C . GLY A 1 218 ? -12.278 5.302 15.580 1.00 97.56 218 GLY A C 1
ATOM 1652 O O . GLY A 1 218 ? -11.311 6.054 15.528 1.00 97.56 218 GLY A O 1
ATOM 1653 N N . GLY A 1 219 ? -12.448 4.304 14.708 1.00 97.56 219 GLY A N 1
ATOM 1654 C CA . GLY A 1 219 ? -11.501 4.001 13.631 1.00 97.56 219 GLY A CA 1
ATOM 1655 C C . GLY A 1 219 ? -11.345 5.138 12.620 1.00 97.56 219 GLY A C 1
ATOM 1656 O O . GLY A 1 219 ? -10.222 5.532 12.303 1.00 97.56 219 GLY A O 1
ATOM 1657 N N . VAL A 1 220 ? -12.457 5.723 12.166 1.00 97.25 220 VAL A N 1
ATOM 1658 C CA . VAL A 1 220 ? -12.446 6.875 11.246 1.00 97.25 220 VAL A CA 1
ATOM 1659 C C . VAL A 1 220 ? -11.853 8.113 11.922 1.00 97.25 220 VAL A C 1
ATOM 1661 O O . VAL A 1 220 ? -11.026 8.797 11.325 1.00 97.25 220 VAL A O 1
ATOM 1664 N N . GLY A 1 221 ? -12.222 8.390 13.174 1.00 97.62 221 GLY A N 1
ATOM 1665 C CA . GLY A 1 221 ? -11.658 9.494 13.952 1.00 97.62 221 GLY A CA 1
ATOM 1666 C C . GLY A 1 221 ? -10.151 9.353 14.167 1.00 97.62 221 GLY A C 1
ATOM 1667 O O . GLY A 1 221 ? -9.412 10.324 14.011 1.00 97.62 221 GLY A O 1
ATOM 1668 N N . GLY A 1 222 ? -9.680 8.133 14.439 1.00 96.62 222 GLY A N 1
ATOM 1669 C CA . GLY A 1 222 ? -8.257 7.806 14.454 1.00 96.62 222 GLY A CA 1
ATOM 1670 C C . GLY A 1 222 ? -7.600 8.074 13.102 1.00 96.62 222 GLY A C 1
ATOM 1671 O O . GLY A 1 222 ? -6.627 8.816 13.029 1.00 96.62 222 GLY A O 1
ATOM 1672 N N . SER A 1 223 ? -8.177 7.556 12.022 1.00 96.00 223 SER A N 1
ATOM 1673 C CA . SER A 1 223 ? -7.661 7.736 10.660 1.00 96.00 223 SER A CA 1
ATOM 1674 C C . SER A 1 223 ? -7.543 9.209 10.251 1.00 96.00 223 SER A C 1
ATOM 1676 O O . SER A 1 223 ? -6.547 9.612 9.655 1.00 96.00 223 SER A O 1
ATOM 1678 N N . LEU A 1 224 ? -8.519 10.045 10.610 1.00 95.19 224 LEU A N 1
ATOM 1679 C CA . LEU A 1 224 ? -8.482 11.482 10.322 1.00 95.19 224 LEU A CA 1
ATOM 1680 C C . LEU A 1 224 ? -7.348 12.197 11.068 1.00 95.19 224 LEU A C 1
ATOM 1682 O O . LEU A 1 224 ? -6.650 13.022 10.480 1.00 95.19 224 LEU A O 1
ATOM 1686 N N . VAL A 1 225 ? -7.143 11.880 12.349 1.00 94.12 225 VAL A N 1
ATOM 1687 C CA . VAL A 1 225 ? -6.059 12.482 13.141 1.00 94.12 225 VAL A CA 1
ATOM 1688 C C . VAL A 1 225 ? -4.696 11.926 12.728 1.00 94.12 225 VAL A C 1
ATOM 1690 O O . VAL A 1 225 ? -3.733 12.685 12.671 1.00 94.12 225 VAL A O 1
ATOM 1693 N N . SER A 1 226 ? -4.613 10.644 12.364 1.00 92.19 226 SER A N 1
ATOM 1694 C CA . SER A 1 226 ? -3.432 10.048 11.731 1.00 92.19 226 SER A CA 1
ATOM 1695 C C . SER A 1 226 ? -3.023 10.833 10.488 1.00 92.19 226 SER A C 1
ATOM 1697 O O . SER A 1 226 ? -1.887 11.293 10.400 1.00 92.19 226 SER A O 1
ATOM 1699 N N . LEU A 1 227 ? -3.966 11.088 9.577 1.00 89.44 227 LEU A N 1
ATOM 1700 C CA . LEU A 1 227 ? -3.702 11.835 8.348 1.00 89.44 227 LEU A CA 1
ATOM 1701 C C . LEU A 1 227 ? -3.263 13.284 8.608 1.00 89.44 227 LEU A C 1
ATOM 1703 O O . LEU A 1 227 ? -2.506 13.849 7.825 1.00 89.44 227 LEU A O 1
ATOM 1707 N N . ALA A 1 228 ? -3.741 13.887 9.699 1.00 89.12 228 ALA A N 1
ATOM 1708 C CA . ALA A 1 228 ? -3.383 15.247 10.086 1.00 89.12 228 ALA A CA 1
ATOM 1709 C C . ALA A 1 228 ? -2.002 15.350 10.759 1.00 89.12 228 ALA A C 1
ATOM 1711 O O . ALA A 1 228 ? -1.359 16.395 10.659 1.00 89.12 228 ALA A O 1
ATOM 1712 N N . LEU A 1 229 ? -1.564 14.308 11.476 1.00 87.00 229 LEU A N 1
ATOM 1713 C CA . LEU A 1 229 ? -0.353 14.346 12.305 1.00 87.00 229 LEU A CA 1
ATOM 1714 C C . LEU A 1 229 ? 0.842 13.605 11.700 1.00 87.00 229 LEU A C 1
ATOM 1716 O O . LEU A 1 229 ? 1.984 13.998 11.952 1.00 87.00 229 LEU A O 1
ATOM 1720 N N . ASN A 1 230 ? 0.609 12.550 10.920 1.00 81.94 230 ASN A N 1
ATOM 1721 C CA . ASN A 1 230 ? 1.684 11.778 10.311 1.00 81.94 230 ASN A CA 1
ATOM 1722 C C . ASN A 1 230 ? 2.187 12.453 9.034 1.00 81.94 230 ASN A C 1
ATOM 1724 O O . ASN A 1 230 ? 1.431 13.024 8.248 1.00 81.94 230 ASN A O 1
ATOM 1728 N N . ARG A 1 231 ? 3.507 12.396 8.838 1.00 64.88 231 ARG A N 1
ATOM 1729 C CA . ARG A 1 231 ? 4.164 12.908 7.634 1.00 64.88 231 ARG A CA 1
ATOM 1730 C C . ARG A 1 231 ? 3.896 11.967 6.457 1.00 64.88 231 ARG A C 1
ATOM 1732 O O . ARG A 1 231 ? 3.539 10.806 6.635 1.00 64.88 231 ARG A O 1
ATOM 1739 N N . GLY A 1 232 ? 4.017 12.507 5.243 1.00 63.41 232 GLY A N 1
ATOM 1740 C CA . GLY A 1 232 ? 3.653 11.850 3.983 1.00 63.41 232 GLY A CA 1
ATOM 1741 C C . GLY A 1 232 ? 4.541 10.671 3.561 1.00 63.41 232 GLY A C 1
ATOM 1742 O O . GLY A 1 232 ? 4.709 10.455 2.364 1.00 63.41 232 GLY A O 1
ATOM 1743 N N . ASP A 1 233 ? 5.113 9.935 4.505 1.00 70.25 233 ASP A N 1
ATOM 1744 C CA . ASP A 1 233 ? 5.972 8.765 4.325 1.00 70.25 233 ASP A CA 1
ATOM 1745 C C . ASP A 1 233 ? 5.481 7.525 5.101 1.00 70.25 233 ASP A C 1
ATOM 1747 O O . ASP A 1 233 ? 5.968 6.426 4.854 1.00 70.25 233 ASP A O 1
ATOM 1751 N N . MET A 1 234 ? 4.480 7.659 5.980 1.00 82.62 234 MET A N 1
ATOM 1752 C CA . MET A 1 234 ? 3.906 6.539 6.739 1.00 82.62 234 MET A CA 1
ATOM 1753 C C . MET A 1 234 ? 2.691 5.908 6.034 1.00 82.62 234 MET A C 1
ATOM 1755 O O . MET A 1 234 ? 1.816 6.612 5.526 1.00 82.62 234 MET A O 1
ATOM 1759 N N . ILE A 1 235 ? 2.598 4.573 6.078 1.00 89.69 235 ILE A N 1
ATOM 1760 C CA . ILE A 1 235 ? 1.367 3.820 5.793 1.00 89.69 235 ILE A CA 1
ATOM 1761 C C . ILE A 1 235 ? 0.793 3.332 7.126 1.00 89.69 235 ILE A C 1
ATOM 1763 O O . ILE A 1 235 ? 1.336 2.431 7.761 1.00 89.69 235 ILE A O 1
ATOM 1767 N N . SER A 1 236 ? -0.306 3.945 7.551 1.00 92.50 236 SER A N 1
ATOM 1768 C CA . SER A 1 236 ? -1.061 3.578 8.743 1.00 92.50 236 SER A CA 1
ATOM 1769 C C . SER A 1 236 ? -2.002 2.409 8.459 1.00 92.50 236 SER A C 1
ATOM 1771 O O . SER A 1 236 ? -2.808 2.439 7.521 1.00 92.50 236 SER A O 1
ATOM 1773 N N . VAL A 1 237 ? -1.895 1.378 9.294 1.00 95.06 237 VAL A N 1
ATOM 1774 C CA . VAL A 1 237 ? -2.761 0.197 9.327 1.00 95.06 237 VAL A CA 1
ATOM 1775 C C . VAL A 1 237 ? -2.974 -0.231 10.775 1.00 95.06 237 VAL A C 1
ATOM 1777 O O . VAL A 1 237 ? -2.102 -0.024 11.620 1.00 95.06 237 VAL A O 1
ATOM 1780 N N . GLY A 1 238 ? -4.109 -0.857 11.062 1.00 95.31 238 GLY A N 1
ATOM 1781 C CA . GLY A 1 238 ? -4.380 -1.475 12.357 1.00 95.31 238 GLY A CA 1
ATOM 1782 C C . GLY A 1 238 ? -5.733 -1.097 12.936 1.00 95.31 238 GLY A C 1
ATOM 1783 O O . GLY A 1 238 ? -6.209 0.032 12.819 1.00 95.31 238 GLY A O 1
ATOM 1784 N N . ALA A 1 239 ? -6.321 -2.039 13.669 1.00 97.00 239 ALA A N 1
ATOM 1785 C CA . ALA A 1 239 ? -7.558 -1.817 14.414 1.00 97.00 239 ALA A CA 1
ATOM 1786 C C . ALA A 1 239 ? -7.394 -0.874 15.624 1.00 97.00 239 ALA A C 1
ATOM 1788 O O . ALA A 1 239 ? -8.387 -0.502 16.255 1.00 97.00 239 ALA A O 1
ATOM 1789 N N . SER A 1 240 ? -6.166 -0.482 15.973 1.00 95.81 240 SER A N 1
ATOM 1790 C CA . SER A 1 240 ? -5.839 0.133 17.262 1.00 95.81 240 SER A CA 1
ATOM 1791 C C . SER A 1 240 ? -6.534 1.472 17.496 1.00 95.81 240 SER A C 1
ATOM 1793 O O . SER A 1 240 ? -7.003 1.714 18.605 1.00 95.81 240 SER A O 1
ATOM 1795 N N . GLY A 1 241 ? -6.705 2.311 16.469 1.00 96.19 241 GLY A N 1
ATOM 1796 C CA . GLY A 1 241 ? -7.485 3.551 16.582 1.00 96.19 241 GLY A CA 1
ATOM 1797 C C . GLY A 1 241 ? -8.946 3.289 16.973 1.00 96.19 241 GLY A C 1
ATOM 1798 O O . GLY A 1 241 ? -9.471 3.897 17.908 1.00 96.19 241 GLY A O 1
ATOM 1799 N N . ALA A 1 242 ? -9.588 2.308 16.333 1.00 97.94 242 ALA A N 1
ATOM 1800 C CA . ALA A 1 242 ? -10.945 1.887 16.679 1.00 97.94 242 ALA A CA 1
ATOM 1801 C C . ALA A 1 242 ? -11.014 1.304 18.098 1.00 97.94 242 ALA A C 1
ATOM 1803 O O . ALA A 1 242 ? -11.884 1.681 18.887 1.00 97.94 242 ALA A O 1
ATOM 1804 N N . VAL A 1 243 ? -10.058 0.441 18.456 1.00 98.12 243 VAL A N 1
ATOM 1805 C CA . VAL A 1 243 ? -9.962 -0.172 19.789 1.00 98.12 243 VAL A CA 1
ATOM 1806 C C . VAL A 1 243 ? -9.759 0.885 20.876 1.00 98.12 243 VAL A C 1
ATOM 1808 O O . VAL A 1 243 ? -10.462 0.857 21.887 1.00 98.12 243 VAL A O 1
ATOM 1811 N N . LEU A 1 244 ? -8.872 1.862 20.680 1.00 97.56 244 LEU A N 1
ATOM 1812 C CA . LEU A 1 244 ? -8.697 2.949 21.644 1.00 97.56 244 LEU A CA 1
ATOM 1813 C C . LEU A 1 244 ? -9.922 3.856 21.730 1.00 97.56 244 LEU A C 1
ATOM 1815 O O . LEU A 1 244 ? -10.213 4.361 22.813 1.00 97.56 244 LEU A O 1
ATOM 1819 N N . GLY A 1 245 ? -10.697 3.991 20.653 1.00 98.12 245 GLY A N 1
ATOM 1820 C CA . GLY A 1 245 ? -12.029 4.588 20.724 1.00 98.12 245 GLY A CA 1
ATOM 1821 C C . GLY A 1 245 ? -12.970 3.828 21.658 1.00 98.12 245 GLY A C 1
ATOM 1822 O O . GLY A 1 245 ? -13.659 4.444 22.475 1.00 98.12 245 GLY A O 1
ATOM 1823 N N . VAL A 1 246 ? -12.942 2.494 21.638 1.00 98.44 246 VAL A N 1
ATOM 1824 C CA . VAL A 1 246 ? -13.699 1.673 22.599 1.00 98.44 246 VAL A CA 1
ATOM 1825 C C . VAL A 1 246 ? -13.209 1.905 24.036 1.00 98.44 246 VAL A C 1
ATOM 1827 O O . VAL A 1 246 ? -14.037 2.075 24.933 1.00 98.44 246 VAL A O 1
ATOM 1830 N N . PHE A 1 247 ? -11.895 1.988 24.276 1.00 97.88 247 PHE A N 1
ATOM 1831 C CA . PHE A 1 247 ? -11.353 2.325 25.604 1.00 97.88 247 PHE A CA 1
ATOM 1832 C C . PHE A 1 247 ? -11.763 3.732 26.070 1.00 97.88 247 PHE A C 1
ATOM 1834 O O . PHE A 1 247 ? -12.201 3.896 27.212 1.00 97.88 247 PHE A O 1
ATOM 1841 N N . GLY A 1 248 ? -11.664 4.736 25.193 1.00 97.75 248 GLY A N 1
ATOM 1842 C CA . GLY A 1 248 ? -12.063 6.117 25.473 1.00 97.75 248 GLY A CA 1
ATOM 1843 C C . GLY A 1 248 ? -13.548 6.230 25.820 1.00 97.75 248 GLY A C 1
ATOM 1844 O O . GLY A 1 248 ? -13.910 6.843 26.826 1.00 97.75 248 GLY A O 1
ATOM 1845 N N . ALA A 1 249 ? -14.411 5.553 25.061 1.00 97.69 249 ALA A N 1
ATOM 1846 C CA . ALA A 1 249 ? -15.832 5.450 25.381 1.00 97.69 249 ALA A CA 1
ATOM 1847 C C . ALA A 1 249 ? -16.075 4.723 26.705 1.00 97.69 249 ALA A C 1
ATOM 1849 O O . ALA A 1 249 ? -16.890 5.171 27.507 1.00 97.69 249 ALA A O 1
ATOM 1850 N N . GLY A 1 250 ? -15.358 3.625 26.961 1.00 94.25 250 GLY A N 1
ATOM 1851 C CA . GLY A 1 250 ? -15.467 2.852 28.197 1.00 94.25 250 GLY A CA 1
ATOM 1852 C C . GLY A 1 250 ? -15.205 3.693 29.450 1.00 94.25 250 GLY A C 1
ATOM 1853 O O . GLY A 1 250 ? -15.925 3.551 30.438 1.00 94.25 250 GLY A O 1
ATOM 1854 N N . LEU A 1 251 ? -14.234 4.616 29.412 1.00 95.06 251 LEU A N 1
ATOM 1855 C CA . LEU A 1 251 ? -13.949 5.524 30.534 1.00 95.06 251 LEU A CA 1
ATOM 1856 C C . LEU A 1 251 ? -15.130 6.441 30.869 1.00 95.06 251 LEU A C 1
ATOM 1858 O O . LEU A 1 251 ? -15.403 6.702 32.048 1.00 95.06 251 LEU A O 1
ATOM 1862 N N . VAL A 1 252 ? -15.829 6.911 29.835 1.00 95.50 252 VAL A N 1
ATOM 1863 C CA . VAL A 1 252 ? -17.026 7.744 29.967 1.00 95.50 252 VAL A CA 1
ATOM 1864 C C . VAL A 1 252 ? -18.211 6.896 30.426 1.00 95.50 252 VAL A C 1
ATOM 1866 O O . VAL A 1 252 ? -18.885 7.241 31.394 1.00 95.50 252 VAL A O 1
ATOM 1869 N N . LEU A 1 253 ? -18.421 5.739 29.799 1.00 90.94 253 LEU A N 1
ATOM 1870 C CA . LEU A 1 253 ? -19.525 4.818 30.081 1.00 90.94 253 LEU A CA 1
ATOM 1871 C C . LEU A 1 253 ? -19.398 4.097 31.427 1.00 90.94 253 LEU A C 1
ATOM 1873 O O . LEU A 1 253 ? -20.399 3.588 31.928 1.00 90.94 253 LEU A O 1
ATOM 1877 N N . ALA A 1 254 ? -18.226 4.123 32.070 1.00 87.94 254 ALA A N 1
ATOM 1878 C CA . ALA A 1 254 ? -18.052 3.689 33.458 1.00 87.94 254 ALA A CA 1
ATOM 1879 C C . ALA A 1 254 ? -19.035 4.390 34.419 1.00 87.94 254 ALA A C 1
ATOM 1881 O O . ALA A 1 254 ? -19.365 3.859 35.474 1.00 87.94 254 ALA A O 1
ATOM 1882 N N . GLU A 1 255 ? -19.556 5.557 34.039 1.00 87.56 255 GLU A N 1
ATOM 1883 C CA . GLU A 1 255 ? -20.619 6.274 34.743 1.00 87.56 255 GLU A CA 1
ATOM 1884 C C . GLU A 1 255 ? -21.971 5.543 34.826 1.00 87.56 255 GLU A C 1
ATOM 1886 O O . GLU A 1 255 ? -22.806 5.910 35.657 1.00 87.56 255 GLU A O 1
ATOM 1891 N N . LEU A 1 256 ? -22.202 4.532 33.984 1.00 83.25 256 LEU A N 1
ATOM 1892 C CA . LEU A 1 256 ? -23.389 3.670 34.041 1.00 83.25 256 LEU A CA 1
ATOM 1893 C C . LEU A 1 256 ? -23.267 2.566 35.103 1.00 83.25 256 LEU A C 1
ATOM 1895 O O . LEU A 1 256 ? -24.267 1.948 35.454 1.00 83.25 256 LEU A O 1
ATOM 1899 N N . TYR A 1 257 ? -22.063 2.325 35.629 1.00 80.94 257 TYR A N 1
ATOM 1900 C CA . TYR A 1 257 ? -21.808 1.292 36.631 1.00 80.94 257 TYR A CA 1
ATOM 1901 C C . TYR A 1 257 ? -22.039 1.820 38.061 1.00 80.94 257 TYR A C 1
ATOM 1903 O O . TYR A 1 257 ? -21.980 3.038 38.296 1.00 80.94 257 TYR A O 1
ATOM 1911 N N . PRO A 1 258 ? -22.280 0.934 39.051 1.00 79.50 258 PRO A N 1
ATOM 1912 C CA . PRO A 1 258 ? -22.417 1.323 40.455 1.00 79.50 258 PRO A CA 1
ATOM 1913 C C . PRO A 1 258 ? -21.222 2.147 40.945 1.00 79.50 258 PRO A C 1
ATOM 1915 O O . PRO A 1 258 ? -20.080 1.845 40.601 1.00 79.50 258 PRO A O 1
ATOM 1918 N N . ALA A 1 259 ? -21.471 3.164 41.778 1.00 75.06 259 ALA A N 1
ATOM 1919 C CA . ALA A 1 259 ? -20.453 4.121 42.233 1.00 75.06 259 ALA A CA 1
ATOM 1920 C C . ALA A 1 259 ? -19.197 3.444 42.815 1.00 75.06 259 ALA A C 1
ATOM 1922 O O . ALA A 1 259 ? -18.081 3.855 42.506 1.00 75.06 259 ALA A O 1
ATOM 1923 N N . ALA A 1 260 ? -19.376 2.354 43.568 1.00 62.72 260 ALA A N 1
ATOM 1924 C CA . ALA A 1 260 ? -18.288 1.570 44.150 1.00 62.72 260 ALA A CA 1
ATOM 1925 C C . ALA A 1 260 ? -17.366 0.902 43.106 1.00 62.72 260 ALA A C 1
ATOM 1927 O O . ALA A 1 260 ? -16.197 0.654 43.386 1.00 62.72 260 ALA A O 1
ATOM 1928 N N . GLN A 1 261 ? -17.867 0.619 41.899 1.00 72.00 261 GLN A N 1
ATOM 1929 C CA . GLN A 1 261 ? -17.126 -0.082 40.842 1.00 72.00 261 GLN A CA 1
ATOM 1930 C C . GLN A 1 261 ? -16.441 0.879 39.855 1.00 72.00 261 GLN A C 1
ATOM 1932 O O . GLN A 1 261 ? -15.461 0.501 39.207 1.00 72.00 261 GLN A O 1
ATOM 1937 N N . ARG A 1 262 ? -16.910 2.134 39.744 1.00 79.69 262 ARG A N 1
ATOM 1938 C CA . ARG A 1 262 ? -16.421 3.098 38.734 1.00 79.69 262 ARG A CA 1
ATOM 1939 C C . ARG A 1 262 ? -14.917 3.375 38.813 1.00 79.69 262 ARG A C 1
ATOM 1941 O O . ARG A 1 262 ? -14.280 3.338 37.759 1.00 79.69 262 ARG A O 1
ATOM 1948 N N . PRO A 1 263 ? -14.316 3.650 39.993 1.00 69.88 263 PRO A N 1
ATOM 1949 C CA . PRO A 1 263 ? -12.891 3.973 40.068 1.00 69.88 263 PRO A CA 1
ATOM 1950 C C . PRO A 1 263 ? -12.030 2.808 39.584 1.00 69.88 263 PRO A C 1
ATOM 1952 O O . PRO A 1 263 ? -11.117 2.992 38.782 1.00 69.88 263 PRO A O 1
ATOM 1955 N N . GLN A 1 264 ? -12.379 1.592 40.006 1.00 72.81 264 GLN A N 1
ATOM 1956 C CA . GLN A 1 264 ? -11.654 0.384 39.641 1.00 72.81 264 GLN A CA 1
ATOM 1957 C C . GLN A 1 264 ? -11.744 0.093 38.136 1.00 72.81 264 GLN A C 1
ATOM 1959 O O . GLN A 1 264 ? -10.732 -0.265 37.528 1.00 72.81 264 GLN A O 1
ATOM 1964 N N . LEU A 1 265 ? -12.920 0.291 37.533 1.00 76.19 265 LEU A N 1
ATOM 1965 C CA . LEU A 1 265 ? -13.126 0.136 36.093 1.00 76.19 265 LEU A CA 1
ATOM 1966 C C . LEU A 1 265 ? -12.336 1.175 35.286 1.00 76.19 265 LEU A C 1
ATOM 1968 O O . LEU A 1 265 ? -11.651 0.833 34.323 1.00 76.19 265 LEU A O 1
ATOM 1972 N N . ARG A 1 266 ? -12.366 2.444 35.713 1.00 83.00 266 ARG A N 1
ATOM 1973 C CA . ARG A 1 266 ? -11.596 3.520 35.073 1.00 83.00 266 ARG A CA 1
ATOM 1974 C C . ARG A 1 266 ? -10.101 3.260 35.121 1.00 83.00 266 ARG A C 1
ATOM 1976 O O . ARG A 1 266 ? -9.435 3.420 34.107 1.00 83.00 266 ARG A O 1
ATOM 1983 N N . ILE A 1 267 ? -9.586 2.817 36.267 1.00 77.44 267 ILE A N 1
ATOM 1984 C CA . ILE A 1 267 ? -8.172 2.461 36.412 1.00 77.44 267 ILE A CA 1
ATOM 1985 C C . ILE A 1 267 ? -7.805 1.316 35.459 1.00 77.44 267 ILE A C 1
ATOM 1987 O O . ILE A 1 267 ? -6.755 1.372 34.828 1.00 77.44 267 ILE A O 1
ATOM 1991 N N . GLN A 1 268 ? -8.654 0.296 35.314 1.00 76.69 268 GLN A N 1
ATOM 1992 C CA . GLN A 1 268 ? -8.392 -0.823 34.397 1.00 76.69 268 GLN A CA 1
ATOM 1993 C C . GLN A 1 268 ? -8.313 -0.378 32.938 1.00 76.69 268 GLN A C 1
ATOM 1995 O O . GLN A 1 268 ? -7.368 -0.739 32.243 1.00 76.69 268 GLN A O 1
ATOM 2000 N N . LEU A 1 269 ? -9.271 0.433 32.491 1.00 85.06 269 LEU A N 1
ATOM 2001 C CA . LEU A 1 269 ? -9.285 0.960 31.128 1.00 85.06 269 LEU A CA 1
ATOM 2002 C C . LEU A 1 269 ? -8.108 1.919 30.890 1.00 85.06 269 LEU A C 1
ATOM 2004 O O . LEU A 1 269 ? -7.418 1.818 29.877 1.00 85.06 269 LEU A O 1
ATOM 2008 N N . ALA A 1 270 ? -7.819 2.798 31.854 1.00 83.44 270 ALA A N 1
ATOM 2009 C CA . ALA A 1 270 ? -6.712 3.747 31.777 1.00 83.44 270 ALA A CA 1
ATOM 2010 C C . ALA A 1 270 ? -5.336 3.062 31.761 1.00 83.44 270 ALA A C 1
ATOM 2012 O O . ALA A 1 270 ? -4.426 3.562 31.109 1.00 83.44 270 ALA A O 1
ATOM 2013 N N . ARG A 1 271 ? -5.175 1.905 32.421 1.00 84.56 271 ARG A N 1
ATOM 2014 C CA . ARG A 1 271 ? -3.919 1.128 32.415 1.00 84.56 271 ARG A CA 1
ATOM 2015 C C . ARG A 1 271 ? -3.524 0.601 31.037 1.00 84.56 271 ARG A C 1
ATOM 2017 O O . ARG A 1 271 ? -2.350 0.322 30.841 1.00 84.56 271 ARG A O 1
ATOM 2024 N N . VAL A 1 272 ? -4.468 0.469 30.108 1.00 84.12 272 VAL A N 1
ATOM 2025 C CA . VAL A 1 272 ? -4.176 0.130 28.706 1.00 84.12 272 VAL A CA 1
ATOM 2026 C C . VAL A 1 272 ? -4.119 1.399 27.861 1.00 84.12 272 VAL A C 1
ATOM 2028 O O . VAL A 1 272 ? -3.164 1.608 27.115 1.00 84.12 272 VAL A O 1
ATOM 2031 N N . LEU A 1 273 ? -5.105 2.285 28.032 1.00 87.62 273 LEU A N 1
ATOM 2032 C CA . LEU A 1 273 ? -5.227 3.495 27.227 1.00 87.62 273 LEU A CA 1
ATOM 2033 C C . LEU A 1 273 ? -4.045 4.455 27.415 1.00 87.62 273 LEU A C 1
ATOM 2035 O O . LEU A 1 273 ? -3.468 4.911 26.436 1.00 87.62 273 LEU A O 1
ATOM 2039 N N . VAL A 1 274 ? -3.652 4.761 28.653 1.00 85.75 274 VAL A N 1
ATOM 2040 C CA . VAL A 1 274 ? -2.600 5.755 28.912 1.00 85.75 274 VAL A CA 1
ATOM 2041 C C . VAL A 1 274 ? -1.255 5.301 28.333 1.00 85.75 274 VAL A C 1
ATOM 2043 O O . VAL A 1 274 ? -0.693 6.061 27.545 1.00 85.75 274 VAL A O 1
ATOM 2046 N N . PRO A 1 275 ? -0.750 4.076 28.597 1.00 82.19 275 PRO A N 1
ATOM 2047 C CA . PRO A 1 275 ? 0.501 3.625 27.988 1.00 82.19 275 PRO A CA 1
ATOM 2048 C C . PRO A 1 275 ? 0.475 3.583 26.460 1.00 82.19 275 PRO A C 1
ATOM 2050 O O . PRO A 1 275 ? 1.494 3.871 25.845 1.00 82.19 275 PRO A O 1
ATOM 2053 N N . SER A 1 276 ? -0.677 3.305 25.840 1.00 81.88 276 SER A N 1
ATOM 2054 C CA . SER A 1 276 ? -0.807 3.336 24.373 1.00 81.88 276 SER A CA 1
ATOM 2055 C C . SER A 1 276 ? -0.674 4.742 23.759 1.00 81.88 276 SER A C 1
ATOM 2057 O O . SER A 1 276 ? -0.451 4.865 22.554 1.00 81.88 276 SER A O 1
ATOM 2059 N N . LEU A 1 277 ? -0.766 5.793 24.586 1.00 81.88 277 LEU A N 1
ATOM 2060 C CA . LEU A 1 277 ? -0.618 7.203 24.207 1.00 81.88 277 LEU A CA 1
ATOM 2061 C C . LEU A 1 277 ? 0.720 7.813 24.664 1.00 81.88 277 LEU A C 1
ATOM 2063 O O . LEU A 1 277 ? 1.171 8.794 24.077 1.00 81.88 277 LEU A O 1
ATOM 2067 N N . LEU A 1 278 ? 1.371 7.252 25.694 1.00 72.94 278 LEU A N 1
ATOM 2068 C CA . LEU A 1 278 ? 2.598 7.802 26.296 1.00 72.94 278 LEU A CA 1
ATOM 2069 C C . LEU A 1 278 ? 3.758 8.044 25.314 1.00 72.94 278 LEU A C 1
ATOM 2071 O O . LEU A 1 278 ? 4.400 9.090 25.438 1.00 72.94 278 LEU A O 1
ATOM 2075 N N . PRO A 1 279 ? 4.052 7.167 24.333 1.00 67.06 279 PRO A N 1
ATOM 2076 C CA . PRO A 1 279 ? 5.199 7.394 23.460 1.00 67.06 279 PRO A CA 1
ATOM 2077 C C . PRO A 1 279 ? 5.031 8.605 22.517 1.00 67.06 279 PRO A C 1
ATOM 2079 O O . PRO A 1 279 ? 6.018 9.074 21.953 1.00 67.06 279 PRO A O 1
ATOM 2082 N N . MET A 1 280 ? 3.829 9.199 22.435 1.00 65.88 280 MET A N 1
ATOM 2083 C CA . MET A 1 280 ? 3.590 10.495 21.780 1.00 65.88 280 MET A CA 1
ATOM 2084 C C . MET A 1 280 ? 4.377 11.650 22.432 1.00 65.88 280 MET A C 1
ATOM 2086 O O . MET A 1 280 ? 4.674 12.639 21.768 1.00 65.88 280 MET A O 1
ATOM 2090 N N . LEU A 1 281 ? 4.739 11.529 23.716 1.00 61.31 281 LEU A N 1
ATOM 2091 C CA . LEU A 1 281 ? 5.449 12.563 24.482 1.00 61.31 281 LEU A CA 1
ATOM 2092 C C . LEU A 1 281 ? 6.984 12.469 24.378 1.00 61.31 281 LEU A C 1
ATOM 2094 O O . LEU A 1 281 ? 7.671 13.413 24.756 1.00 61.31 281 LEU A O 1
ATOM 2098 N N . GLY A 1 282 ? 7.521 11.340 23.897 1.00 54.53 282 GLY A N 1
ATOM 2099 C CA . GLY A 1 282 ? 8.963 11.043 23.896 1.00 54.53 282 GLY A CA 1
ATOM 2100 C C . GLY A 1 282 ? 9.646 11.091 22.526 1.00 54.53 282 GLY A C 1
ATOM 2101 O O . GLY A 1 282 ? 10.870 11.077 22.466 1.00 54.53 282 GLY A O 1
ATOM 2102 N N . GLY A 1 283 ? 8.872 11.178 21.440 1.00 49.19 283 GLY A N 1
ATOM 2103 C CA . GLY A 1 283 ? 9.384 11.214 20.072 1.00 49.19 283 GLY A CA 1
ATOM 2104 C C . GLY A 1 283 ? 9.827 9.842 19.548 1.00 49.19 283 GLY A C 1
ATOM 2105 O O . GLY A 1 283 ? 10.845 9.307 19.964 1.00 49.19 283 GLY A O 1
ATOM 2106 N N . ARG A 1 284 ? 9.102 9.363 18.527 1.00 47.38 284 ARG A N 1
ATOM 2107 C CA . ARG A 1 284 ? 9.430 8.239 17.624 1.00 47.38 284 ARG A CA 1
ATOM 2108 C C . ARG A 1 284 ? 9.294 6.830 18.214 1.00 47.38 284 ARG A C 1
ATOM 2110 O O . ARG A 1 284 ? 10.235 6.250 18.737 1.00 47.38 284 ARG A O 1
ATOM 2117 N N . GLY A 1 285 ? 8.137 6.219 17.966 1.00 48.25 285 GLY A N 1
ATOM 2118 C CA . GLY A 1 285 ? 8.102 4.810 17.582 1.00 48.25 285 GLY A CA 1
ATOM 2119 C C . GLY A 1 285 ? 8.007 4.770 16.061 1.00 48.25 285 GLY A C 1
ATOM 2120 O O . GLY A 1 285 ? 6.976 5.167 15.534 1.00 48.25 285 GLY A O 1
ATOM 2121 N N . GLU A 1 286 ? 9.055 4.337 15.356 1.00 53.56 286 GLU A N 1
ATOM 2122 C CA . GLU A 1 286 ? 9.097 4.299 13.875 1.00 53.56 286 GLU A CA 1
ATOM 2123 C C . GLU A 1 286 ? 7.985 3.431 13.242 1.00 53.56 286 GLU A C 1
ATOM 2125 O O . GLU A 1 286 ? 7.797 3.451 12.034 1.00 53.56 286 GLU A O 1
ATOM 2130 N N . HIS A 1 287 ? 7.207 2.717 14.064 1.00 67.19 287 HIS A N 1
ATOM 2131 C CA . HIS A 1 287 ? 6.223 1.720 13.647 1.00 67.19 287 HIS A CA 1
ATOM 2132 C C . HIS A 1 287 ? 4.849 1.869 14.336 1.00 67.19 287 HIS A C 1
ATOM 2134 O O . HIS A 1 287 ? 4.017 0.973 14.219 1.00 67.19 287 HIS A O 1
ATOM 2140 N N . VAL A 1 288 ? 4.594 2.950 15.093 1.00 80.88 288 VAL A N 1
ATOM 2141 C CA . VAL A 1 288 ? 3.326 3.132 15.834 1.00 80.88 288 VAL A CA 1
ATOM 2142 C C . VAL A 1 288 ? 2.661 4.455 15.471 1.00 80.88 288 VAL A C 1
ATOM 2144 O O . VAL A 1 288 ? 3.252 5.524 15.612 1.00 80.88 288 VAL A O 1
ATOM 2147 N N . ASP A 1 289 ? 1.396 4.381 15.064 1.00 87.44 289 ASP A N 1
ATOM 2148 C CA . ASP A 1 289 ? 0.591 5.544 14.705 1.00 87.44 289 ASP A CA 1
ATOM 2149 C C . ASP A 1 289 ? -0.120 6.153 15.926 1.00 87.44 289 ASP A C 1
ATOM 2151 O O . ASP A 1 289 ? -1.241 5.790 16.302 1.00 87.44 289 ASP A O 1
ATOM 2155 N N . PHE A 1 290 ? 0.533 7.134 16.546 1.00 87.94 290 PHE A N 1
ATOM 2156 C CA . PHE A 1 290 ? -0.027 7.848 17.697 1.00 87.94 290 PHE A CA 1
ATOM 2157 C C . PHE A 1 290 ? -1.180 8.782 17.329 1.00 87.94 290 PHE A C 1
ATOM 2159 O O . PHE A 1 290 ? -2.049 9.028 18.169 1.00 87.94 290 PHE A O 1
ATOM 2166 N N . GLY A 1 291 ? -1.218 9.282 16.090 1.00 90.25 291 GLY A N 1
ATOM 2167 C CA . GLY A 1 291 ? -2.331 10.096 15.614 1.00 90.25 291 GLY A CA 1
ATOM 2168 C C . GLY A 1 291 ? -3.620 9.282 15.575 1.00 90.25 291 GLY A C 1
ATOM 2169 O O . GLY A 1 291 ? -4.643 9.727 16.103 1.00 90.25 291 GLY A O 1
ATOM 2170 N N . ALA A 1 292 ? -3.544 8.046 15.075 1.00 93.88 292 ALA A N 1
ATOM 2171 C CA . ALA A 1 292 ? -4.656 7.103 15.115 1.00 93.88 292 ALA A CA 1
ATOM 2172 C C . ALA A 1 292 ? -5.107 6.793 16.544 1.00 93.88 292 ALA A C 1
ATOM 2174 O O . ALA A 1 292 ? -6.307 6.811 16.834 1.00 93.88 292 ALA A O 1
ATOM 2175 N N . HIS A 1 293 ? -4.160 6.555 17.452 1.00 94.56 293 HIS A N 1
ATOM 2176 C CA . HIS A 1 293 ? -4.459 6.272 18.854 1.00 94.56 293 HIS A CA 1
ATOM 2177 C C . HIS A 1 293 ? -5.183 7.436 19.546 1.00 94.56 293 HIS A C 1
ATOM 2179 O O . HIS A 1 293 ? -6.234 7.239 20.165 1.00 94.56 293 HIS A O 1
ATOM 2185 N N . LEU A 1 294 ? -4.648 8.654 19.418 1.00 94.62 294 LEU A N 1
ATOM 2186 C CA . LEU A 1 294 ? -5.226 9.852 20.022 1.00 94.62 294 LEU A CA 1
ATOM 2187 C C . LEU A 1 294 ? -6.600 10.171 19.424 1.00 94.62 294 LEU A C 1
ATOM 2189 O O . LEU A 1 294 ? -7.564 10.371 20.166 1.00 94.62 294 LEU A O 1
ATOM 2193 N N . GLY A 1 295 ? -6.699 10.196 18.092 1.00 96.38 295 GLY A N 1
ATOM 2194 C CA . GLY A 1 295 ? -7.949 10.494 17.395 1.00 96.38 295 GLY A CA 1
ATOM 2195 C C . GLY A 1 295 ? -9.041 9.485 17.712 1.00 96.38 295 GLY A C 1
ATOM 2196 O O . GLY A 1 295 ? -10.181 9.875 17.971 1.00 96.38 295 GLY A O 1
ATOM 2197 N N . GLY A 1 296 ? -8.677 8.205 17.783 1.00 97.75 296 GLY A N 1
ATOM 2198 C CA . GLY A 1 296 ? -9.568 7.134 18.195 1.00 97.75 296 GLY A CA 1
ATOM 2199 C C . GLY A 1 296 ? -10.084 7.337 19.612 1.00 97.75 296 GLY A C 1
ATOM 2200 O O . GLY A 1 296 ? -11.295 7.426 19.812 1.00 97.75 296 GLY A O 1
ATOM 2201 N N . ALA A 1 297 ? -9.180 7.497 20.584 1.00 97.88 297 ALA A N 1
ATOM 2202 C CA . ALA A 1 297 ? -9.524 7.693 21.992 1.00 97.88 297 ALA A CA 1
ATOM 2203 C C . ALA A 1 297 ? -10.442 8.904 22.226 1.00 97.88 297 ALA A C 1
ATOM 2205 O O . ALA A 1 297 ? -11.455 8.785 22.922 1.00 97.88 297 ALA A O 1
ATOM 2206 N N . VAL A 1 298 ? -10.120 10.052 21.620 1.00 98.12 298 VAL A N 1
ATOM 2207 C CA . VAL A 1 298 ? -10.919 11.283 21.732 1.00 98.12 298 VAL A CA 1
ATOM 2208 C C . VAL A 1 298 ? -12.286 11.101 21.079 1.00 98.12 298 VAL A C 1
ATOM 2210 O O . VAL A 1 298 ? -13.307 11.381 21.708 1.00 98.12 298 VAL A O 1
ATOM 2213 N N . THR A 1 299 ? -12.330 10.579 19.852 1.00 98.38 299 THR A N 1
ATOM 2214 C CA . THR A 1 299 ? -13.594 10.351 19.132 1.00 98.38 299 THR A CA 1
ATOM 2215 C C . THR A 1 299 ? -14.487 9.384 19.895 1.00 98.38 299 THR A C 1
ATOM 2217 O O . THR A 1 299 ? -15.670 9.653 20.097 1.00 98.38 299 THR A O 1
ATOM 2220 N N . GLY A 1 300 ? -13.917 8.290 20.395 1.00 97.81 300 GLY A N 1
ATOM 2221 C CA . GLY A 1 300 ? -14.633 7.317 21.202 1.00 97.81 300 GLY A CA 1
ATOM 2222 C C . GLY A 1 300 ? -15.178 7.902 22.502 1.00 97.81 300 GLY A C 1
ATOM 2223 O O . GLY A 1 300 ? -16.336 7.661 22.834 1.00 97.81 300 GLY A O 1
ATOM 2224 N N . ALA A 1 301 ? -14.403 8.727 23.211 1.00 98.12 301 ALA A N 1
ATOM 2225 C CA . ALA A 1 301 ? -14.882 9.419 24.408 1.00 98.12 301 ALA A CA 1
ATOM 2226 C C . ALA A 1 301 ? -16.061 10.362 24.099 1.00 98.12 301 ALA A C 1
ATOM 2228 O O . ALA A 1 301 ? -17.050 10.363 24.834 1.00 98.12 301 ALA A O 1
ATOM 2229 N N . LEU A 1 302 ? -16.000 11.114 22.994 1.00 98.00 302 LEU A N 1
ATOM 2230 C CA . LEU A 1 302 ? -17.080 12.011 22.562 1.00 98.00 302 LEU A CA 1
ATOM 2231 C C . LEU A 1 302 ? -18.349 11.241 22.166 1.00 98.00 302 LEU A C 1
ATOM 2233 O O . LEU A 1 302 ? -19.442 11.567 22.632 1.00 98.00 302 LEU A O 1
ATOM 2237 N N . VAL A 1 303 ? -18.210 10.186 21.358 1.00 95.69 303 VAL A N 1
ATOM 2238 C CA . VAL A 1 303 ? -19.332 9.313 20.972 1.00 95.69 303 VAL A CA 1
ATOM 2239 C C . VAL A 1 303 ? -19.918 8.619 22.206 1.00 95.69 303 VAL A C 1
ATOM 2241 O O . VAL A 1 303 ? -21.135 8.582 22.378 1.00 95.69 303 VAL A O 1
ATOM 2244 N N . GLY A 1 304 ? -19.066 8.130 23.108 1.00 95.12 304 GLY A N 1
ATOM 2245 C CA . GLY A 1 304 ? -19.468 7.541 24.382 1.00 95.12 304 GLY A CA 1
ATOM 2246 C C . GLY A 1 304 ? -20.226 8.526 25.274 1.00 95.12 304 GLY A C 1
ATOM 2247 O O . GLY A 1 304 ? -21.227 8.145 25.876 1.00 95.12 304 GLY A O 1
ATOM 2248 N N . ALA A 1 305 ? -19.816 9.797 25.319 1.00 95.44 305 ALA A N 1
ATOM 2249 C CA . ALA A 1 305 ? -20.520 10.851 26.054 1.00 95.44 305 ALA A CA 1
ATOM 2250 C C . ALA A 1 305 ? -21.903 11.152 25.460 1.00 95.44 305 ALA A C 1
ATOM 2252 O O . ALA A 1 305 ? -22.872 11.295 26.210 1.00 95.44 305 ALA A O 1
ATOM 2253 N N . ALA A 1 306 ? -22.014 11.190 24.130 1.00 93.19 306 ALA A N 1
ATOM 2254 C CA . ALA A 1 306 ? -23.295 11.345 23.444 1.00 93.19 306 ALA A CA 1
ATOM 2255 C C . ALA A 1 306 ? -24.236 10.155 23.714 1.00 93.19 306 ALA A C 1
ATOM 2257 O O . ALA A 1 306 ? -25.407 10.345 24.033 1.00 93.19 306 ALA A O 1
ATOM 2258 N N . MET A 1 307 ? -23.723 8.922 23.674 1.00 90.44 307 MET A N 1
ATOM 2259 C CA . MET A 1 307 ? -24.517 7.734 24.014 1.00 90.44 307 MET A CA 1
ATOM 2260 C C . MET A 1 307 ? -24.909 7.711 25.497 1.00 90.44 307 MET A C 1
ATOM 2262 O O . MET A 1 307 ? -26.032 7.343 25.839 1.00 90.44 307 MET A O 1
ATOM 2266 N N . LEU A 1 308 ? -24.010 8.127 26.392 1.00 90.56 308 LEU A N 1
ATOM 2267 C CA . LEU A 1 308 ? -24.283 8.223 27.825 1.00 90.56 308 LEU A CA 1
ATOM 2268 C C . LEU A 1 308 ? -25.421 9.209 28.119 1.00 90.56 308 LEU A C 1
ATOM 2270 O O . LEU A 1 308 ? -26.287 8.906 28.944 1.00 90.56 308 LEU A O 1
ATOM 2274 N N . SER A 1 309 ? -25.426 10.376 27.467 1.00 88.94 309 SER A N 1
ATOM 2275 C CA . SER A 1 309 ? -26.476 11.382 27.657 1.00 88.94 309 SER A CA 1
ATOM 2276 C C . SER A 1 309 ? -27.834 10.878 27.160 1.00 88.94 309 SER A C 1
ATOM 2278 O O . SER A 1 309 ? -28.832 11.024 27.870 1.00 88.94 309 SER A O 1
ATOM 2280 N N . GLU A 1 310 ? -27.866 10.194 26.012 1.00 86.81 310 GLU A N 1
ATOM 2281 C CA . GLU A 1 310 ? -29.070 9.554 25.473 1.00 86.81 310 GLU A CA 1
ATOM 2282 C C . GLU A 1 310 ? -29.621 8.488 26.435 1.00 86.81 310 GLU A C 1
ATOM 2284 O O . GLU A 1 310 ? -30.810 8.506 26.769 1.00 86.81 310 GLU A O 1
ATOM 2289 N N . ILE A 1 311 ? -28.755 7.594 26.929 1.00 86.75 311 ILE A N 1
ATOM 2290 C CA . ILE A 1 311 ? -29.135 6.520 27.859 1.00 86.75 311 ILE A CA 1
ATOM 2291 C C . ILE A 1 311 ? -29.689 7.105 29.160 1.00 86.75 311 ILE A C 1
ATOM 2293 O O . ILE A 1 311 ? -30.769 6.707 29.597 1.00 86.75 311 ILE A O 1
ATOM 2297 N N . ARG A 1 312 ? -28.991 8.074 29.766 1.00 85.38 312 ARG A N 1
ATOM 2298 C CA . ARG A 1 312 ? -29.453 8.738 30.997 1.00 85.38 312 ARG A CA 1
ATOM 2299 C C . ARG A 1 312 ? -30.790 9.445 30.789 1.00 85.38 312 ARG A C 1
ATOM 2301 O O . ARG A 1 312 ? -31.666 9.332 31.641 1.00 85.38 312 ARG A O 1
ATOM 2308 N N . GLY A 1 313 ? -30.965 10.122 29.655 1.00 83.56 313 GLY A N 1
ATOM 2309 C CA . GLY A 1 313 ? -32.223 10.779 29.307 1.00 83.56 313 GLY A CA 1
ATOM 2310 C C . GLY A 1 313 ? -33.386 9.795 29.160 1.00 83.56 313 GLY A C 1
ATOM 2311 O O . GLY A 1 313 ? -34.474 10.069 29.658 1.00 83.56 313 GLY A O 1
ATOM 2312 N N . ALA A 1 314 ? -33.169 8.646 28.513 1.00 80.88 314 ALA A N 1
ATOM 2313 C CA . ALA A 1 314 ? -34.189 7.602 28.389 1.00 80.88 314 ALA A CA 1
ATOM 2314 C C . ALA A 1 314 ? -34.568 7.005 29.753 1.00 80.88 314 ALA A C 1
ATOM 2316 O O . ALA A 1 314 ? -35.752 6.916 30.073 1.00 80.88 314 ALA A O 1
ATOM 2317 N N . LEU A 1 315 ? -33.569 6.683 30.583 1.00 81.12 315 LEU A N 1
ATOM 2318 C CA . LEU A 1 315 ? -33.788 6.171 31.939 1.00 81.12 315 LEU A CA 1
ATOM 2319 C C . LEU A 1 315 ? -34.566 7.169 32.808 1.00 81.12 315 LEU A C 1
ATOM 2321 O O . LEU A 1 315 ? -35.490 6.767 33.509 1.00 81.12 315 LEU A O 1
ATOM 2325 N N . ALA A 1 316 ? -34.248 8.464 32.722 1.00 82.69 316 ALA A N 1
ATOM 2326 C CA . ALA A 1 316 ? -34.953 9.515 33.457 1.00 82.69 316 ALA A CA 1
ATOM 2327 C C . ALA A 1 316 ? -36.432 9.657 33.048 1.00 82.69 316 ALA A C 1
ATOM 2329 O O . ALA A 1 316 ? -37.252 10.062 33.867 1.00 82.69 316 ALA A O 1
ATOM 2330 N N . ARG A 1 317 ? -36.785 9.308 31.803 1.00 83.44 317 ARG A N 1
ATOM 2331 C CA . ARG A 1 317 ? -38.174 9.303 31.309 1.00 83.44 317 ARG A CA 1
ATOM 2332 C C . ARG A 1 317 ? -38.935 8.007 31.610 1.00 83.44 317 ARG A C 1
ATOM 2334 O O . ARG A 1 317 ? -40.117 7.924 31.299 1.00 83.44 317 ARG A O 1
ATOM 2341 N N . GLY A 1 318 ? -38.280 6.993 32.181 1.00 78.19 318 GLY A N 1
ATOM 2342 C CA . GLY A 1 318 ? -38.860 5.653 32.341 1.00 78.19 318 GLY A CA 1
ATOM 2343 C C . GLY A 1 318 ? -38.996 4.879 31.023 1.00 78.19 318 GLY A C 1
ATOM 2344 O O . GLY A 1 318 ? -39.590 3.800 30.992 1.00 78.19 318 GLY A O 1
ATOM 2345 N N . ASP A 1 319 ? -38.427 5.398 29.934 1.00 76.88 319 ASP A N 1
ATOM 2346 C CA . ASP A 1 319 ? -38.426 4.736 28.639 1.00 76.88 319 ASP A CA 1
ATOM 2347 C C . ASP A 1 319 ? -37.383 3.617 28.631 1.00 76.88 319 ASP A C 1
ATOM 2349 O O . ASP A 1 319 ? -36.255 3.766 29.114 1.00 76.88 319 ASP A O 1
ATOM 2353 N N . LYS A 1 320 ? -37.697 2.501 27.966 1.00 67.25 320 LYS A N 1
ATOM 2354 C CA . LYS A 1 320 ? -36.617 1.622 27.505 1.00 67.25 320 LYS A CA 1
ATOM 2355 C C . LYS A 1 320 ? -35.783 2.427 26.503 1.00 67.25 320 LYS A C 1
ATOM 2357 O O . LYS A 1 320 ? -36.395 3.027 25.619 1.00 67.25 320 LYS A O 1
ATOM 2362 N N . PRO A 1 321 ? -34.437 2.403 26.564 1.00 63.91 321 PRO A N 1
ATOM 2363 C CA . PRO A 1 321 ? -33.578 3.009 25.547 1.00 63.91 321 PRO A CA 1
ATOM 2364 C C . PRO A 1 321 ? -33.766 2.276 24.205 1.00 63.91 321 PRO A C 1
ATOM 2366 O O . PRO A 1 321 ? -32.988 1.405 23.806 1.00 63.91 321 PRO A O 1
ATOM 2369 N N . ARG A 1 322 ? -34.874 2.587 23.529 1.00 58.78 322 ARG A N 1
ATOM 2370 C CA . ARG A 1 322 ? -35.310 2.039 22.250 1.00 58.78 322 ARG A CA 1
ATOM 2371 C C . ARG A 1 322 ? -34.718 2.889 21.168 1.00 58.78 322 ARG A C 1
ATOM 2373 O O . ARG A 1 322 ? -34.976 4.085 21.111 1.00 58.78 322 ARG A O 1
ATOM 2380 N N . VAL A 1 323 ? -33.950 2.256 20.297 1.00 53.34 323 VAL A N 1
ATOM 2381 C CA . VAL A 1 323 ? -33.264 3.025 19.285 1.00 53.34 323 VAL A CA 1
ATOM 2382 C C . VAL A 1 323 ? -33.176 2.226 17.990 1.00 53.34 323 VAL A C 1
ATOM 2384 O O . VAL A 1 323 ? -32.476 1.219 17.901 1.00 53.34 323 VAL A O 1
ATOM 2387 N N . ALA A 1 324 ? -33.939 2.666 16.989 1.00 58.22 324 ALA A N 1
ATOM 2388 C CA . ALA A 1 324 ? -33.876 2.146 15.626 1.00 58.22 324 ALA A CA 1
ATOM 2389 C C . ALA A 1 324 ? -32.642 2.681 14.870 1.00 58.22 324 ALA A C 1
ATOM 2391 O O . ALA A 1 324 ? -32.098 1.984 14.013 1.00 58.22 324 ALA A O 1
ATOM 2392 N N . TRP A 1 325 ? -32.153 3.879 15.230 1.00 70.12 325 TRP A N 1
ATOM 2393 C CA . TRP A 1 325 ? -31.063 4.548 14.514 1.00 70.12 325 TRP A CA 1
ATOM 2394 C C . TRP A 1 325 ? -29.709 3.808 14.560 1.00 70.12 325 TRP A C 1
ATOM 2396 O O . TRP A 1 325 ? -29.078 3.765 13.514 1.00 70.12 325 TRP A O 1
ATOM 2406 N N . PRO A 1 326 ? -29.262 3.127 15.643 1.00 72.06 326 PRO A N 1
ATOM 2407 C CA . PRO A 1 326 ? -27.992 2.406 15.664 1.00 72.06 326 PRO A CA 1
ATOM 2408 C C . PRO A 1 326 ? -28.007 1.184 14.759 1.00 72.06 326 PRO A C 1
ATOM 2410 O O . PRO A 1 326 ? -26.970 0.807 14.236 1.00 72.06 326 PRO A O 1
ATOM 2413 N N . ARG A 1 327 ? -29.175 0.558 14.552 1.00 74.44 327 ARG A N 1
ATOM 2414 C CA . ARG A 1 327 ? -29.311 -0.557 13.605 1.00 74.44 327 ARG A CA 1
ATOM 2415 C C . ARG A 1 327 ? -29.223 -0.059 12.168 1.00 74.44 327 ARG A C 1
ATOM 2417 O O . ARG A 1 327 ? -28.498 -0.651 11.379 1.00 74.44 327 ARG A O 1
ATOM 2424 N N . ALA A 1 328 ? -29.909 1.040 11.852 1.00 76.94 328 ALA A N 1
ATOM 2425 C CA . ALA A 1 328 ? -29.803 1.684 10.545 1.00 76.94 328 ALA A CA 1
ATOM 2426 C C . ALA A 1 328 ? -28.376 2.203 10.288 1.00 76.94 328 ALA A C 1
ATOM 2428 O O . ALA A 1 328 ? -27.810 1.927 9.239 1.00 76.94 328 ALA A O 1
ATOM 2429 N N . ALA A 1 329 ? -27.759 2.864 11.269 1.00 80.88 329 ALA A N 1
ATOM 2430 C CA . ALA A 1 329 ? -26.388 3.357 11.194 1.00 80.88 329 ALA A CA 1
ATOM 2431 C C . ALA A 1 329 ? -25.371 2.216 11.058 1.00 80.88 329 ALA A C 1
ATOM 2433 O O . ALA A 1 329 ? -24.469 2.312 10.235 1.00 80.88 329 ALA A O 1
ATOM 2434 N N . ALA A 1 330 ? -25.535 1.112 11.796 1.00 80.12 330 ALA A N 1
ATOM 2435 C CA . ALA A 1 330 ? -24.690 -0.070 11.640 1.00 80.12 330 ALA A CA 1
ATOM 2436 C C . ALA A 1 330 ? -24.871 -0.732 10.265 1.00 80.12 330 ALA A C 1
ATOM 2438 O O . ALA A 1 330 ? -23.888 -1.160 9.670 1.00 80.12 330 ALA A O 1
ATOM 2439 N N . ALA A 1 331 ? -26.096 -0.787 9.732 1.00 79.75 331 ALA A N 1
ATOM 2440 C CA . ALA A 1 331 ? -26.357 -1.328 8.397 1.00 79.75 331 ALA A CA 1
ATOM 2441 C C . ALA A 1 331 ? -25.751 -0.450 7.290 1.00 79.75 331 ALA A C 1
ATOM 2443 O O . ALA A 1 331 ? -25.074 -0.963 6.401 1.00 79.75 331 ALA A O 1
ATOM 2444 N N . VAL A 1 332 ? -25.935 0.872 7.371 1.00 82.81 332 VAL A N 1
ATOM 2445 C CA . VAL A 1 332 ? -25.323 1.845 6.450 1.00 82.81 332 VAL A CA 1
ATOM 2446 C C . VAL A 1 332 ? -23.800 1.802 6.556 1.00 82.81 332 VAL A C 1
ATOM 2448 O O . VAL A 1 332 ? -23.121 1.780 5.534 1.00 82.81 332 VAL A O 1
ATOM 2451 N N . GLY A 1 333 ? -23.257 1.720 7.773 1.00 83.81 333 GLY A N 1
ATOM 2452 C CA . GLY A 1 333 ? -21.824 1.550 8.009 1.00 83.81 333 GLY A CA 1
ATOM 2453 C C . GLY A 1 333 ? -21.290 0.252 7.405 1.00 83.81 333 GLY A C 1
ATOM 2454 O O . GLY A 1 333 ? -20.281 0.276 6.710 1.00 83.81 333 GLY A O 1
ATOM 2455 N N . GLY A 1 334 ? -22.005 -0.862 7.584 1.00 86.19 334 GLY A N 1
ATOM 2456 C CA . GLY A 1 334 ? -21.670 -2.147 6.968 1.00 86.19 334 GLY A CA 1
ATOM 2457 C C . GLY A 1 334 ? -21.656 -2.079 5.440 1.00 86.19 334 GLY A C 1
ATOM 2458 O O . GLY A 1 334 ? -20.704 -2.545 4.819 1.00 86.19 334 GLY A O 1
ATOM 2459 N N . LEU A 1 335 ? -22.653 -1.430 4.830 1.00 87.50 335 LEU A N 1
ATOM 2460 C CA . LEU A 1 335 ? -22.657 -1.168 3.388 1.00 87.50 335 LEU A CA 1
ATOM 2461 C C . LEU A 1 335 ? -21.465 -0.292 2.972 1.00 87.50 335 LEU A C 1
ATOM 2463 O O . LEU A 1 335 ? -20.817 -0.584 1.971 1.00 87.50 335 LEU A O 1
ATOM 2467 N N . GLY A 1 336 ? -21.140 0.739 3.753 1.00 89.38 336 GLY A N 1
ATOM 2468 C CA . GLY A 1 336 ? -19.969 1.587 3.533 1.00 89.38 336 GLY A CA 1
ATOM 2469 C C . GLY A 1 336 ? -18.656 0.800 3.540 1.00 89.38 336 GLY A C 1
ATOM 2470 O O . GLY A 1 336 ? -17.834 0.998 2.650 1.00 89.38 336 GLY A O 1
ATOM 2471 N N . VAL A 1 337 ? -18.483 -0.141 4.475 1.00 91.31 337 VAL A N 1
ATOM 2472 C CA . VAL A 1 337 ? -17.320 -1.048 4.524 1.00 91.31 337 VAL A CA 1
ATOM 2473 C C . VAL A 1 337 ? -17.257 -1.925 3.271 1.00 91.31 337 VAL A C 1
ATOM 2475 O O . VAL A 1 337 ? -16.199 -2.034 2.653 1.00 91.31 337 VAL A O 1
ATOM 2478 N N . VAL A 1 338 ? -18.383 -2.512 2.851 1.00 93.06 338 VAL A N 1
ATOM 2479 C CA . VAL A 1 338 ? -18.442 -3.335 1.628 1.00 93.06 338 VAL A CA 1
ATOM 2480 C C . VAL A 1 338 ? -18.059 -2.515 0.395 1.00 93.06 338 VAL A C 1
ATOM 2482 O O . VAL A 1 338 ? -17.244 -2.961 -0.410 1.00 93.06 338 VAL A O 1
ATOM 2485 N N . LEU A 1 339 ? -18.597 -1.300 0.261 1.00 94.00 339 LEU A N 1
ATOM 2486 C CA . LEU A 1 339 ? -18.255 -0.395 -0.837 1.00 94.00 339 LEU A CA 1
ATOM 2487 C C . LEU A 1 339 ? -16.779 0.018 -0.796 1.00 94.00 339 LEU A C 1
ATOM 2489 O O . LEU A 1 339 ? -16.131 0.055 -1.839 1.00 94.00 339 LEU A O 1
ATOM 2493 N N . ALA A 1 340 ? -16.230 0.276 0.392 1.00 94.69 340 ALA A N 1
ATOM 2494 C CA . ALA A 1 340 ? -14.822 0.610 0.564 1.00 94.69 340 ALA A CA 1
ATOM 2495 C C . ALA A 1 340 ? -13.907 -0.523 0.067 1.00 94.69 340 ALA A C 1
ATOM 2497 O O . ALA A 1 340 ? -12.986 -0.274 -0.709 1.00 94.69 340 ALA A O 1
ATOM 2498 N N . PHE A 1 341 ? -14.208 -1.778 0.414 1.00 94.50 341 PHE A N 1
ATOM 2499 C CA . PHE A 1 341 ? -13.437 -2.926 -0.075 1.00 94.50 341 PHE A CA 1
ATOM 2500 C C . PHE A 1 341 ? -13.699 -3.269 -1.549 1.00 94.50 341 PHE A C 1
ATOM 2502 O O . PHE A 1 341 ? -12.790 -3.736 -2.234 1.00 94.50 341 PHE A O 1
ATOM 2509 N N . ALA A 1 342 ? -14.884 -2.971 -2.087 1.00 94.00 342 ALA A N 1
ATOM 2510 C CA . ALA A 1 342 ? -15.118 -3.035 -3.530 1.00 94.00 342 ALA A CA 1
ATOM 2511 C C . ALA A 1 342 ? -14.242 -2.019 -4.287 1.00 94.00 342 ALA A C 1
ATOM 2513 O O . ALA A 1 342 ? -13.675 -2.344 -5.331 1.00 94.00 342 ALA A O 1
ATOM 2514 N N . LEU A 1 343 ? -14.072 -0.806 -3.751 1.00 95.19 343 LEU A N 1
ATOM 2515 C CA . LEU A 1 343 ? -13.153 0.194 -4.306 1.00 95.19 343 LEU A CA 1
ATOM 2516 C C . LEU A 1 343 ? -11.686 -0.240 -4.188 1.00 95.19 343 LEU A C 1
ATOM 2518 O O . LEU A 1 343 ? -10.923 -0.047 -5.134 1.00 95.19 343 LEU A O 1
ATOM 2522 N N . VAL A 1 344 ? -11.298 -0.897 -3.091 1.00 94.81 344 VAL A N 1
ATOM 2523 C CA . VAL A 1 344 ? -9.973 -1.531 -2.990 1.00 94.81 344 VAL A CA 1
ATOM 2524 C C . VAL A 1 344 ? -9.773 -2.541 -4.121 1.00 94.81 344 VAL A C 1
ATOM 2526 O O . VAL A 1 344 ? -8.805 -2.425 -4.872 1.00 94.81 344 VAL A O 1
ATOM 2529 N N . ALA A 1 345 ? -10.704 -3.482 -4.292 1.00 93.69 345 ALA A N 1
ATOM 2530 C CA . ALA A 1 345 ? -10.587 -4.557 -5.276 1.00 93.69 345 ALA A CA 1
ATOM 2531 C C . ALA A 1 345 ? -10.585 -4.058 -6.731 1.00 93.69 345 ALA A C 1
ATOM 2533 O O . ALA A 1 345 ? -9.868 -4.596 -7.571 1.00 93.69 345 ALA A O 1
ATOM 2534 N N . THR A 1 346 ? -11.381 -3.031 -7.038 1.00 92.00 346 THR A N 1
ATOM 2535 C CA . THR A 1 346 ? -11.548 -2.522 -8.410 1.00 92.00 346 THR A CA 1
ATOM 2536 C C . THR A 1 346 ? -10.566 -1.417 -8.791 1.00 92.00 346 THR A C 1
ATOM 2538 O O . THR A 1 346 ? -10.353 -1.191 -9.981 1.00 92.00 346 THR A O 1
ATOM 2541 N N . ARG A 1 347 ? -9.981 -0.712 -7.814 1.00 91.44 347 ARG A N 1
ATOM 2542 C CA . ARG A 1 347 ? -9.229 0.528 -8.056 1.00 91.44 347 ARG A CA 1
ATOM 2543 C C . ARG A 1 347 ? -7.821 0.488 -7.470 1.00 91.44 347 ARG A C 1
ATOM 2545 O O . ARG A 1 347 ? -6.854 0.563 -8.225 1.00 91.44 347 ARG A O 1
ATOM 2552 N N . SER A 1 348 ? -7.705 0.323 -6.152 1.00 91.94 348 SER A N 1
ATOM 2553 C CA . SER A 1 348 ? -6.407 0.348 -5.461 1.00 91.94 348 SER A CA 1
ATOM 2554 C C . SER A 1 348 ? -5.544 -0.851 -5.844 1.00 91.94 348 SER A C 1
ATOM 2556 O O . SER A 1 348 ? -4.430 -0.688 -6.346 1.00 91.94 348 SER A O 1
ATOM 2558 N N . TYR A 1 349 ? -6.082 -2.058 -5.663 1.00 93.69 349 TYR A N 1
ATOM 2559 C CA . TYR A 1 349 ? -5.326 -3.294 -5.801 1.00 93.69 349 TYR A CA 1
ATOM 2560 C C . TYR A 1 349 ? -4.755 -3.494 -7.213 1.00 93.69 349 TYR A C 1
ATOM 2562 O O . TYR A 1 349 ? -3.542 -3.674 -7.322 1.00 93.69 349 TYR A O 1
ATOM 2570 N N . PRO A 1 350 ? -5.536 -3.388 -8.312 1.00 92.31 350 PRO A N 1
ATOM 2571 C CA . PRO A 1 350 ? -5.001 -3.599 -9.658 1.00 92.31 350 PRO A CA 1
ATOM 2572 C C . PRO A 1 350 ? -3.913 -2.584 -10.021 1.00 92.31 350 PRO A C 1
ATOM 2574 O O . PRO A 1 350 ? -2.926 -2.937 -10.662 1.00 92.31 350 PRO A O 1
ATOM 2577 N N . ARG A 1 351 ? -4.073 -1.328 -9.582 1.00 89.62 351 ARG A N 1
ATOM 2578 C CA . ARG A 1 351 ? -3.127 -0.244 -9.858 1.00 89.62 351 ARG A CA 1
ATOM 2579 C C . ARG A 1 351 ? -1.789 -0.473 -9.159 1.00 89.62 351 ARG A C 1
ATOM 2581 O O . ARG A 1 351 ? -0.748 -0.422 -9.812 1.00 89.62 351 ARG A O 1
ATOM 2588 N N . VAL A 1 352 ? -1.815 -0.742 -7.853 1.00 87.88 352 VAL A N 1
ATOM 2589 C CA . VAL A 1 352 ? -0.591 -0.979 -7.071 1.00 87.88 352 VAL A CA 1
ATOM 2590 C C . VAL A 1 352 ? 0.062 -2.299 -7.486 1.00 87.88 352 VAL A C 1
ATOM 2592 O O . VAL A 1 352 ? 1.277 -2.344 -7.651 1.00 87.88 352 VAL A O 1
ATOM 2595 N N . ALA A 1 353 ? -0.724 -3.343 -7.770 1.00 88.81 353 ALA A N 1
ATOM 2596 C CA . ALA A 1 353 ? -0.211 -4.613 -8.283 1.00 88.81 353 ALA A CA 1
ATOM 2597 C C . ALA A 1 353 ? 0.499 -4.471 -9.634 1.00 88.81 353 ALA A C 1
ATOM 2599 O O . ALA A 1 353 ? 1.592 -5.016 -9.817 1.00 88.81 353 ALA A O 1
ATOM 2600 N N . ALA A 1 354 ? -0.081 -3.706 -10.561 1.00 87.50 354 ALA A N 1
ATOM 2601 C CA . ALA A 1 354 ? 0.554 -3.407 -11.840 1.00 87.50 354 ALA A CA 1
ATOM 2602 C C . ALA A 1 354 ? 1.861 -2.624 -11.645 1.00 87.50 354 ALA A C 1
ATOM 2604 O O . ALA A 1 354 ? 2.888 -3.006 -12.208 1.00 87.50 354 ALA A O 1
ATOM 2605 N N . LEU A 1 355 ? 1.851 -1.582 -10.805 1.00 86.06 355 LEU A N 1
ATOM 2606 C CA . LEU A 1 355 ? 3.042 -0.781 -10.524 1.00 86.06 355 LEU A CA 1
ATOM 2607 C C . LEU A 1 355 ? 4.156 -1.616 -9.880 1.00 86.06 355 LEU A C 1
ATOM 2609 O O . LEU A 1 355 ? 5.285 -1.580 -10.356 1.00 86.06 355 LEU A O 1
ATOM 2613 N N . ALA A 1 356 ? 3.850 -2.418 -8.861 1.00 84.50 356 ALA A N 1
ATOM 2614 C CA . ALA A 1 356 ? 4.826 -3.295 -8.216 1.00 84.50 356 ALA A CA 1
ATOM 2615 C C . ALA A 1 356 ? 5.394 -4.339 -9.191 1.00 84.50 356 ALA A C 1
ATOM 2617 O O . ALA A 1 356 ? 6.588 -4.638 -9.171 1.00 84.50 356 ALA A O 1
ATOM 2618 N N . SER A 1 357 ? 4.563 -4.869 -10.096 1.00 85.00 357 SER A N 1
ATOM 2619 C CA . SER A 1 357 ? 5.036 -5.764 -11.153 1.00 85.00 357 SER A CA 1
ATOM 2620 C C . SER A 1 357 ? 6.006 -5.070 -12.107 1.00 85.00 357 SER A C 1
ATOM 2622 O O . SER A 1 357 ? 6.996 -5.681 -12.499 1.00 85.00 357 SER A O 1
ATOM 2624 N N . ILE A 1 358 ? 5.744 -3.812 -12.466 1.00 86.19 358 ILE A N 1
ATOM 2625 C CA . ILE A 1 358 ? 6.636 -3.004 -13.305 1.00 86.19 358 ILE A CA 1
ATOM 2626 C C . ILE A 1 358 ? 7.940 -2.703 -12.561 1.00 86.19 358 ILE A C 1
ATOM 2628 O O . ILE A 1 358 ? 9.015 -2.881 -13.132 1.00 86.19 358 ILE A O 1
ATOM 2632 N N . LEU A 1 359 ? 7.859 -2.300 -11.290 1.00 84.81 359 LEU A N 1
ATOM 2633 C CA . LEU A 1 359 ? 9.015 -1.933 -10.469 1.00 84.81 359 LEU A CA 1
ATOM 2634 C C . LEU A 1 359 ? 9.999 -3.093 -10.269 1.00 84.81 359 LEU A C 1
ATOM 2636 O O . LEU A 1 359 ? 11.196 -2.859 -10.174 1.00 84.81 359 LEU A O 1
ATOM 2640 N N . ARG A 1 360 ? 9.529 -4.346 -10.303 1.00 84.06 360 ARG A N 1
ATOM 2641 C CA . ARG A 1 360 ? 10.403 -5.535 -10.298 1.00 84.06 360 ARG A CA 1
ATOM 2642 C C . ARG A 1 360 ? 11.213 -5.732 -11.580 1.00 84.06 360 ARG A C 1
ATOM 2644 O O . ARG A 1 360 ? 12.167 -6.498 -11.573 1.00 84.06 360 ARG A O 1
ATOM 2651 N N . THR A 1 361 ? 10.825 -5.086 -12.678 1.00 87.00 361 THR A N 1
ATOM 2652 C CA . THR A 1 361 ? 11.534 -5.184 -13.969 1.00 87.00 361 THR A CA 1
ATOM 2653 C C . THR A 1 361 ? 12.576 -4.088 -14.164 1.00 87.00 361 THR A C 1
ATOM 2655 O O . THR A 1 361 ? 13.240 -4.069 -15.198 1.00 87.00 361 THR A O 1
ATOM 2658 N N . VAL A 1 362 ? 12.713 -3.173 -13.200 1.00 91.50 362 VAL A N 1
ATOM 2659 C CA . VAL A 1 362 ? 13.627 -2.033 -13.275 1.00 91.50 362 VAL A CA 1
ATOM 2660 C C . VAL A 1 362 ? 14.592 -2.027 -12.099 1.00 91.50 362 VAL A C 1
ATOM 2662 O O . VAL A 1 362 ? 14.261 -2.465 -11.001 1.00 91.50 362 VAL A O 1
ATOM 2665 N N . VAL A 1 363 ? 15.784 -1.488 -12.331 1.00 91.62 363 VAL A N 1
ATOM 2666 C CA . VAL A 1 363 ? 16.823 -1.336 -11.312 1.00 91.62 363 VAL A CA 1
ATOM 2667 C C . VAL A 1 363 ? 16.296 -0.443 -10.173 1.00 91.62 363 VAL A C 1
ATOM 2669 O O . VAL A 1 363 ? 15.909 0.706 -10.447 1.00 91.62 363 VAL A O 1
ATOM 2672 N N . PRO A 1 364 ? 16.297 -0.925 -8.914 1.00 88.88 364 PRO A N 1
ATOM 2673 C CA . PRO A 1 364 ? 15.841 -0.166 -7.756 1.00 88.88 364 PRO A CA 1
ATOM 2674 C C . PRO A 1 364 ? 16.660 1.103 -7.535 1.00 88.88 364 PRO A C 1
ATOM 2676 O O . PRO A 1 364 ? 17.875 1.112 -7.718 1.00 88.88 364 PRO A O 1
ATOM 2679 N N . ASN A 1 365 ? 16.018 2.159 -7.030 1.00 85.81 365 ASN A N 1
ATOM 2680 C CA . ASN A 1 365 ? 16.696 3.428 -6.739 1.00 85.81 365 ASN A CA 1
ATOM 2681 C C . ASN A 1 365 ? 17.877 3.276 -5.766 1.00 85.81 365 ASN A C 1
ATOM 2683 O O . ASN A 1 365 ? 18.850 4.012 -5.882 1.00 85.81 365 ASN A O 1
ATOM 2687 N N . ALA A 1 366 ? 17.813 2.312 -4.842 1.00 86.00 366 ALA A N 1
ATOM 2688 C CA . ALA A 1 366 ? 18.883 2.027 -3.885 1.00 86.00 366 ALA A CA 1
ATOM 2689 C C . ALA A 1 366 ? 20.156 1.456 -4.535 1.00 86.00 366 ALA A C 1
ATOM 2691 O O . ALA A 1 366 ? 21.235 1.569 -3.960 1.00 86.00 366 ALA A O 1
ATOM 2692 N N . GLU A 1 367 ? 20.044 0.850 -5.721 1.00 88.25 367 GLU A N 1
ATOM 2693 C CA . GLU A 1 367 ? 21.197 0.352 -6.474 1.00 88.25 367 GLU A CA 1
ATOM 2694 C C . GLU A 1 367 ? 21.814 1.420 -7.386 1.00 88.25 367 GLU A C 1
ATOM 2696 O O . GLU A 1 367 ? 22.916 1.224 -7.901 1.00 88.25 367 GLU A O 1
ATOM 2701 N N . LEU A 1 368 ? 21.133 2.550 -7.601 1.00 87.94 368 LEU A N 1
ATOM 2702 C CA . LEU A 1 368 ? 21.622 3.583 -8.507 1.00 87.94 368 LEU A CA 1
ATOM 2703 C C . LEU A 1 368 ? 22.819 4.325 -7.904 1.00 87.94 368 LEU A C 1
ATOM 2705 O O . LEU A 1 368 ? 22.797 4.683 -6.724 1.00 87.94 368 LEU A O 1
ATOM 2709 N N . PRO A 1 369 ? 23.866 4.599 -8.705 1.00 84.62 369 PRO A N 1
ATOM 2710 C CA . PRO A 1 369 ? 25.007 5.357 -8.223 1.00 84.62 369 PRO A CA 1
ATOM 2711 C C . PRO A 1 369 ? 24.571 6.775 -7.847 1.00 84.62 369 PRO A C 1
ATOM 2713 O O . PRO A 1 369 ? 23.883 7.453 -8.608 1.00 84.62 369 PRO A O 1
ATOM 2716 N N . VAL A 1 370 ? 25.018 7.243 -6.679 1.00 81.00 370 VAL A N 1
ATOM 2717 C CA . VAL A 1 370 ? 24.745 8.612 -6.207 1.00 81.00 370 VAL A CA 1
ATOM 2718 C C . VAL A 1 370 ? 25.378 9.650 -7.145 1.00 81.00 370 VAL A C 1
ATOM 2720 O O . VAL A 1 370 ? 24.838 10.740 -7.317 1.00 81.00 370 VAL A O 1
ATOM 2723 N N . GLN A 1 371 ? 26.516 9.314 -7.765 1.00 79.31 371 GLN A N 1
ATOM 2724 C CA . GLN A 1 371 ? 27.210 10.140 -8.754 1.00 79.31 371 GLN A CA 1
ATOM 2725 C C . GLN A 1 371 ? 27.901 9.272 -9.813 1.00 79.31 371 GLN A C 1
ATOM 2727 O O . GLN A 1 371 ? 28.439 8.211 -9.500 1.00 79.31 371 GLN A O 1
ATOM 2732 N N . GLY A 1 372 ? 27.953 9.773 -11.050 1.00 80.62 372 GLY A N 1
ATOM 2733 C CA . GLY A 1 372 ? 28.644 9.124 -12.167 1.00 80.62 372 GLY A CA 1
ATOM 2734 C C . GLY A 1 372 ? 27.830 8.034 -12.869 1.00 80.62 372 GLY A C 1
ATOM 2735 O O . GLY A 1 372 ? 26.685 7.752 -12.522 1.00 80.62 372 GLY A O 1
ATOM 2736 N N . GLN A 1 373 ? 28.429 7.447 -13.906 1.00 83.56 373 GLN A N 1
ATOM 2737 C CA . GLN A 1 373 ? 27.857 6.311 -14.630 1.00 83.56 373 GLN A CA 1
ATOM 2738 C C . GLN A 1 373 ? 28.198 4.995 -13.907 1.00 83.56 373 GLN A C 1
ATOM 2740 O O . GLN A 1 373 ? 29.302 4.879 -13.368 1.00 83.56 373 GLN A O 1
ATOM 2745 N N . PRO A 1 374 ? 27.296 3.995 -13.903 1.00 90.31 374 PRO A N 1
ATOM 2746 C CA . PRO A 1 374 ? 27.611 2.656 -13.413 1.00 90.31 374 PRO A CA 1
ATOM 2747 C C . PRO A 1 374 ? 28.798 2.039 -14.166 1.00 90.31 374 PRO A C 1
ATOM 2749 O O . PRO A 1 374 ? 29.008 2.311 -15.349 1.00 90.31 374 PRO A O 1
ATOM 2752 N N . SER A 1 375 ? 29.567 1.186 -13.486 1.00 91.69 375 SER A N 1
ATOM 2753 C CA . SER A 1 375 ? 30.653 0.434 -14.118 1.00 91.69 375 SER A CA 1
ATOM 2754 C C . SER A 1 375 ? 30.116 -0.642 -15.069 1.00 91.69 375 SER A C 1
ATOM 2756 O O . SER A 1 375 ? 28.964 -1.072 -14.976 1.00 91.69 375 SER A O 1
ATOM 2758 N N . GLU A 1 376 ? 30.984 -1.129 -15.955 1.00 91.81 376 GLU A N 1
ATOM 2759 C CA . GLU A 1 376 ? 30.687 -2.257 -16.849 1.00 91.81 376 GLU A CA 1
ATOM 2760 C C . GLU A 1 376 ? 30.246 -3.515 -16.090 1.00 91.81 376 GLU A C 1
ATOM 2762 O O . GLU A 1 376 ? 29.308 -4.195 -16.500 1.00 91.81 376 GLU A O 1
ATOM 2767 N N . GLU A 1 377 ? 30.875 -3.805 -14.949 1.00 92.81 377 GLU A N 1
ATOM 2768 C CA . GLU A 1 377 ? 30.506 -4.943 -14.101 1.00 92.81 377 GLU A CA 1
ATOM 2769 C C . GLU A 1 377 ? 29.101 -4.782 -13.510 1.00 92.81 377 GLU A C 1
ATOM 2771 O O . GLU A 1 377 ? 28.328 -5.743 -13.482 1.00 92.81 377 GLU A O 1
ATOM 2776 N N . THR A 1 378 ? 28.738 -3.565 -13.091 1.00 94.00 378 THR A N 1
ATOM 2777 C CA . THR A 1 378 ? 27.398 -3.264 -12.573 1.00 94.00 378 THR A CA 1
ATOM 2778 C C . THR A 1 378 ? 26.340 -3.439 -13.655 1.00 94.00 378 THR A C 1
ATOM 2780 O O . THR A 1 378 ? 25.348 -4.130 -13.426 1.00 94.00 378 THR A O 1
ATOM 2783 N N . TYR A 1 379 ? 26.563 -2.897 -14.855 1.00 94.81 379 TYR A N 1
ATOM 2784 C CA . TYR A 1 379 ? 25.641 -3.103 -15.973 1.00 94.81 379 TYR A CA 1
ATOM 2785 C C . TYR A 1 379 ? 25.531 -4.578 -16.372 1.00 94.81 379 TYR A C 1
ATOM 2787 O O . TYR A 1 379 ? 24.428 -5.058 -16.630 1.00 94.81 379 TYR A O 1
ATOM 2795 N N . ALA A 1 380 ? 26.636 -5.327 -16.365 1.00 93.81 380 ALA A N 1
ATOM 2796 C CA . ALA A 1 380 ? 26.617 -6.760 -16.645 1.00 93.81 380 ALA A CA 1
ATOM 2797 C C . ALA A 1 380 ? 25.834 -7.564 -15.590 1.00 93.81 380 ALA A C 1
ATOM 2799 O O . ALA A 1 380 ? 25.190 -8.559 -15.937 1.00 93.81 380 ALA A O 1
ATOM 2800 N N . ARG A 1 381 ? 25.860 -7.144 -14.316 1.00 95.50 381 ARG A N 1
ATOM 2801 C CA . ARG A 1 381 ? 25.010 -7.715 -13.259 1.00 95.50 381 ARG A CA 1
ATOM 2802 C C . ARG A 1 381 ? 23.540 -7.368 -13.492 1.00 95.50 381 ARG A C 1
ATOM 2804 O O . ARG A 1 381 ? 22.713 -8.275 -13.570 1.00 95.50 381 ARG A O 1
ATOM 2811 N N . TRP A 1 382 ? 23.222 -6.090 -13.701 1.00 96.25 382 TRP A N 1
ATOM 2812 C CA . TRP A 1 382 ? 21.852 -5.647 -13.974 1.00 96.25 382 TRP A CA 1
ATOM 2813 C C . TRP A 1 382 ? 21.266 -6.257 -15.244 1.00 96.25 382 TRP A C 1
ATOM 2815 O O . TRP A 1 382 ? 20.080 -6.540 -15.280 1.00 96.25 382 TRP A O 1
ATOM 2825 N N . ALA A 1 383 ? 22.075 -6.548 -16.260 1.00 94.81 383 ALA A N 1
ATOM 2826 C CA . ALA A 1 383 ? 21.622 -7.266 -17.448 1.00 94.81 383 ALA A CA 1
ATOM 2827 C C . ALA A 1 383 ? 21.087 -8.675 -17.150 1.00 94.81 383 ALA A C 1
ATOM 2829 O O . ALA A 1 383 ? 20.290 -9.194 -17.930 1.00 94.81 383 ALA A O 1
ATOM 2830 N N . LYS A 1 384 ? 21.511 -9.290 -16.040 1.00 94.62 384 LYS A N 1
ATOM 2831 C CA . LYS A 1 384 ? 21.006 -10.590 -15.578 1.00 94.62 384 LYS A CA 1
ATOM 2832 C C . LYS A 1 384 ? 19.798 -10.438 -14.656 1.00 94.62 384 LYS A C 1
ATOM 2834 O O . LYS A 1 384 ? 18.870 -11.232 -14.752 1.00 94.62 384 LYS A O 1
ATOM 2839 N N . GLU A 1 385 ? 19.825 -9.447 -13.768 1.00 94.12 385 GLU A N 1
ATOM 2840 C CA . GLU A 1 385 ? 18.801 -9.242 -12.731 1.00 94.12 385 GLU A CA 1
ATOM 2841 C C . GLU A 1 385 ? 17.573 -8.471 -13.250 1.00 94.12 385 GLU A C 1
ATOM 2843 O O . GLU A 1 385 ? 16.441 -8.802 -12.906 1.00 94.12 385 GLU A O 1
ATOM 2848 N N . TYR A 1 386 ? 17.791 -7.494 -14.131 1.00 94.69 386 TYR A N 1
ATOM 2849 C CA . TYR A 1 386 ? 16.796 -6.561 -14.669 1.00 94.69 386 TYR A CA 1
ATOM 2850 C C . TYR A 1 386 ? 16.926 -6.439 -16.203 1.00 94.69 386 TYR A C 1
ATOM 2852 O O . TYR A 1 386 ? 17.193 -5.354 -16.730 1.00 94.69 386 TYR A O 1
ATOM 2860 N N . PRO A 1 387 ? 16.754 -7.543 -16.958 1.00 94.06 387 PRO A N 1
ATOM 2861 C CA . PRO A 1 387 ? 17.015 -7.578 -18.401 1.00 94.06 387 PRO A CA 1
ATOM 2862 C C . PRO A 1 387 ? 16.111 -6.645 -19.218 1.00 94.06 387 PRO A C 1
ATOM 2864 O O . PRO A 1 387 ? 16.458 -6.288 -20.341 1.00 94.06 387 PRO A O 1
ATOM 2867 N N . ASP A 1 388 ? 14.964 -6.252 -18.661 1.00 92.56 388 ASP A N 1
ATOM 2868 C CA . ASP A 1 388 ? 13.982 -5.402 -19.327 1.00 92.56 388 ASP A CA 1
ATOM 2869 C C . ASP A 1 388 ? 14.025 -3.933 -18.864 1.00 92.56 388 ASP A C 1
ATOM 2871 O O . ASP A 1 388 ? 13.119 -3.162 -19.204 1.00 92.56 388 ASP A O 1
ATOM 2875 N N . ASP A 1 389 ? 15.040 -3.532 -18.092 1.00 94.44 389 ASP A N 1
ATOM 2876 C CA . ASP A 1 389 ? 15.218 -2.147 -17.654 1.00 94.44 389 ASP A CA 1
ATOM 2877 C C . ASP A 1 389 ? 15.682 -1.252 -18.825 1.00 94.44 389 ASP A C 1
ATOM 2879 O O . ASP A 1 389 ? 16.641 -1.601 -19.521 1.00 94.44 389 ASP A O 1
ATOM 2883 N N . PRO A 1 390 ? 15.074 -0.069 -19.048 1.00 94.44 390 PRO A N 1
ATOM 2884 C CA . PRO A 1 390 ? 15.473 0.823 -20.140 1.00 94.44 390 PRO A CA 1
ATOM 2885 C C . PRO A 1 390 ? 16.951 1.246 -20.129 1.00 94.44 390 PRO A C 1
ATOM 2887 O O . PRO A 1 390 ? 17.534 1.420 -21.197 1.00 94.44 390 PRO A O 1
ATOM 2890 N N . ARG A 1 391 ? 17.583 1.390 -18.956 1.00 93.88 391 ARG A N 1
ATOM 2891 C CA . ARG A 1 391 ? 19.012 1.739 -18.820 1.00 93.88 391 ARG A CA 1
ATOM 2892 C C . ARG A 1 391 ? 19.892 0.587 -19.278 1.00 93.88 391 ARG A C 1
ATOM 2894 O O . ARG A 1 391 ? 20.844 0.791 -20.025 1.00 93.88 391 ARG A O 1
ATOM 2901 N N . VAL A 1 392 ? 19.542 -0.623 -18.848 1.00 95.88 392 VAL A N 1
ATOM 2902 C CA . VAL A 1 392 ? 20.230 -1.858 -19.234 1.00 95.88 392 VAL A CA 1
ATOM 2903 C C . VAL A 1 392 ? 20.114 -2.075 -20.739 1.00 95.88 392 VAL A C 1
ATOM 2905 O O . VAL A 1 392 ? 21.117 -2.348 -21.391 1.00 95.88 392 VAL A O 1
ATOM 2908 N N . LEU A 1 393 ? 18.920 -1.897 -21.306 1.00 96.44 393 LEU A N 1
ATOM 2909 C CA . LEU A 1 393 ? 18.673 -2.059 -22.740 1.00 96.44 393 LEU A CA 1
ATOM 2910 C C . LEU A 1 393 ? 19.398 -0.999 -23.581 1.00 96.44 393 LEU A C 1
ATOM 2912 O O . LEU A 1 393 ? 19.946 -1.328 -24.631 1.00 96.44 393 LEU A O 1
ATOM 2916 N N . ALA A 1 394 ? 19.477 0.249 -23.107 1.00 94.75 394 ALA A N 1
ATOM 2917 C CA . ALA A 1 394 ? 20.274 1.286 -23.762 1.00 94.75 394 ALA A CA 1
ATOM 2918 C C . ALA A 1 394 ? 21.776 0.944 -23.743 1.00 94.75 394 ALA A C 1
ATOM 2920 O O . ALA A 1 394 ? 22.452 1.065 -24.765 1.00 94.75 394 ALA A O 1
ATOM 2921 N N . TRP A 1 395 ? 22.294 0.448 -22.613 1.00 95.06 395 TRP A N 1
ATOM 2922 C CA . TRP A 1 395 ? 23.677 -0.034 -22.520 1.00 95.06 395 TRP A CA 1
ATOM 2923 C C . TRP A 1 395 ? 23.932 -1.247 -23.431 1.00 95.06 395 TRP A C 1
ATOM 2925 O O . TRP A 1 395 ? 24.943 -1.282 -24.132 1.00 95.06 395 TRP A O 1
ATOM 2935 N N . GLN A 1 396 ? 23.005 -2.210 -23.495 1.00 95.50 396 GLN A N 1
ATOM 2936 C CA . GLN A 1 396 ? 23.095 -3.361 -24.403 1.00 95.50 396 GLN A CA 1
ATOM 2937 C C . GLN A 1 396 ? 23.111 -2.935 -25.875 1.00 95.50 396 GLN A C 1
ATOM 2939 O O . GLN A 1 396 ? 23.900 -3.480 -26.646 1.00 95.50 396 GLN A O 1
ATOM 2944 N N . ALA A 1 397 ? 22.299 -1.944 -26.258 1.00 94.19 397 ALA A N 1
ATOM 2945 C CA . ALA A 1 397 ? 22.331 -1.372 -27.601 1.00 94.19 397 ALA A CA 1
ATOM 2946 C C . ALA A 1 397 ? 23.703 -0.741 -27.901 1.00 94.19 397 ALA A C 1
ATOM 2948 O O . ALA A 1 397 ? 24.296 -1.036 -28.935 1.00 94.19 397 ALA A O 1
ATOM 2949 N N . GLY A 1 398 ? 24.273 0.027 -26.965 1.00 90.38 398 GLY A N 1
ATOM 2950 C CA . GLY A 1 398 ? 25.645 0.539 -27.084 1.00 90.38 398 GLY A CA 1
ATOM 2951 C C . GLY A 1 398 ? 26.689 -0.573 -27.264 1.00 90.38 398 GLY A C 1
ATOM 2952 O O . GLY A 1 398 ? 27.519 -0.507 -28.165 1.00 90.38 398 GLY A O 1
ATOM 2953 N N . LYS A 1 399 ? 26.600 -1.661 -26.487 1.00 91.12 399 LYS A N 1
ATOM 2954 C CA . LYS A 1 399 ? 27.492 -2.826 -26.646 1.00 91.12 399 LYS A CA 1
ATOM 2955 C C . LYS A 1 399 ? 27.330 -3.544 -27.977 1.00 91.12 399 LYS A C 1
ATOM 2957 O O . LYS A 1 399 ? 28.307 -4.089 -28.491 1.00 91.12 399 LYS A O 1
ATOM 2962 N N . ALA A 1 400 ? 26.119 -3.585 -28.515 1.00 89.75 400 ALA A N 1
ATOM 2963 C CA . ALA A 1 400 ? 25.870 -4.147 -29.831 1.00 89.75 400 ALA A CA 1
ATOM 2964 C C . ALA A 1 400 ? 26.497 -3.278 -30.935 1.00 89.75 400 ALA A C 1
ATOM 2966 O O . ALA A 1 400 ? 27.106 -3.827 -31.853 1.00 89.75 400 ALA A O 1
ATOM 2967 N N . LEU A 1 401 ? 26.455 -1.944 -30.796 1.00 84.19 401 LEU A N 1
ATOM 2968 C CA . LEU A 1 401 ? 27.192 -1.022 -31.672 1.00 84.19 401 LEU A CA 1
ATOM 2969 C C . LEU A 1 401 ? 28.702 -1.276 -31.613 1.00 84.19 401 LEU A C 1
ATOM 2971 O O . LEU A 1 401 ? 29.316 -1.485 -32.659 1.00 84.19 401 LEU A O 1
ATOM 2975 N N . ASP A 1 402 ? 29.285 -1.351 -30.411 1.00 82.12 402 ASP A N 1
ATOM 2976 C CA . ASP A 1 402 ? 30.725 -1.602 -30.222 1.00 82.12 402 ASP A CA 1
ATOM 2977 C C . ASP A 1 402 ? 31.189 -2.903 -30.900 1.00 82.12 402 ASP A C 1
ATOM 2979 O O . ASP A 1 402 ? 32.304 -2.993 -31.411 1.00 82.12 402 ASP A O 1
ATOM 2983 N N . ARG A 1 403 ? 30.331 -3.930 -30.906 1.00 81.81 403 ARG A N 1
ATOM 2984 C CA . ARG A 1 403 ? 30.613 -5.250 -31.499 1.00 81.81 403 ARG A CA 1
ATOM 2985 C C . ARG A 1 403 ? 30.224 -5.356 -32.971 1.00 81.81 403 ARG A C 1
ATOM 2987 O O . ARG A 1 403 ? 30.497 -6.386 -33.589 1.00 81.81 403 ARG A O 1
ATOM 2994 N N . SER A 1 404 ? 29.594 -4.320 -33.525 1.00 75.25 404 SER A N 1
ATOM 2995 C CA . SER A 1 404 ? 28.998 -4.344 -34.863 1.00 75.25 404 SER A CA 1
ATOM 2996 C C . SER A 1 404 ? 28.019 -5.512 -35.053 1.00 75.25 404 SER A C 1
ATOM 2998 O O . SER A 1 404 ? 28.081 -6.231 -36.052 1.00 75.25 404 SER A O 1
ATOM 3000 N N . ASP A 1 405 ? 27.144 -5.723 -34.065 1.00 82.44 405 ASP A N 1
ATOM 3001 C CA . ASP A 1 405 ? 26.121 -6.774 -34.046 1.00 82.44 405 ASP A CA 1
ATOM 3002 C C . ASP A 1 405 ? 24.726 -6.165 -34.298 1.00 82.44 405 ASP A C 1
ATOM 3004 O O . ASP A 1 405 ? 24.099 -5.639 -33.371 1.00 82.44 405 ASP A O 1
ATOM 3008 N N . PRO A 1 406 ? 24.226 -6.192 -35.549 1.00 82.12 406 PRO A N 1
ATOM 3009 C CA . PRO A 1 406 ? 22.965 -5.549 -35.888 1.00 82.12 406 PRO A CA 1
ATOM 3010 C C . PRO A 1 406 ? 21.753 -6.249 -35.272 1.00 82.12 406 PRO A C 1
ATOM 3012 O O . PRO A 1 406 ? 20.807 -5.578 -34.874 1.00 82.12 406 PRO A O 1
ATOM 3015 N N . GLU A 1 407 ? 21.767 -7.575 -35.144 1.00 87.12 407 GLU A N 1
ATOM 3016 C CA . GLU A 1 407 ? 20.628 -8.315 -34.594 1.00 87.12 407 GLU A CA 1
ATOM 3017 C C . GLU A 1 407 ? 20.453 -8.021 -33.099 1.00 87.12 407 GLU A C 1
ATOM 3019 O O . GLU A 1 407 ? 19.340 -7.728 -32.636 1.00 87.12 407 GLU A O 1
ATOM 3024 N N . ALA A 1 408 ? 21.559 -8.023 -32.346 1.00 90.19 408 ALA A N 1
ATOM 3025 C CA . ALA A 1 408 ? 21.541 -7.655 -30.936 1.00 90.19 408 ALA A CA 1
ATOM 3026 C C . ALA A 1 408 ? 21.121 -6.191 -30.735 1.00 90.19 408 ALA A C 1
ATOM 3028 O O . ALA A 1 408 ? 20.367 -5.894 -29.803 1.00 90.19 408 ALA A O 1
ATOM 3029 N N . PHE A 1 409 ? 21.557 -5.288 -31.620 1.00 92.06 409 PHE A N 1
ATOM 3030 C CA . PHE A 1 409 ? 21.192 -3.874 -31.563 1.00 92.06 409 PHE A CA 1
ATOM 3031 C C . PHE A 1 409 ? 19.690 -3.655 -31.765 1.00 92.06 409 PHE A C 1
ATOM 3033 O O . PHE A 1 409 ? 19.041 -3.047 -30.912 1.00 92.06 409 PHE A O 1
ATOM 3040 N N . GLU A 1 410 ? 19.118 -4.194 -32.847 1.00 90.75 410 GLU A N 1
ATOM 3041 C CA . GLU A 1 410 ? 17.681 -4.075 -33.136 1.00 90.75 410 GLU A CA 1
ATOM 3042 C C . GLU A 1 410 ? 16.837 -4.658 -32.003 1.00 90.75 410 GLU A C 1
ATOM 3044 O O . GLU A 1 410 ? 15.827 -4.074 -31.594 1.00 90.75 410 GLU A O 1
ATOM 3049 N N . THR A 1 411 ? 17.277 -5.793 -31.456 1.00 94.00 411 THR A N 1
ATOM 3050 C CA . THR A 1 411 ? 16.619 -6.436 -30.318 1.00 94.00 411 THR A CA 1
ATOM 3051 C C . THR A 1 411 ? 16.630 -5.524 -29.092 1.00 94.00 411 THR A C 1
ATOM 3053 O O . THR A 1 411 ? 15.580 -5.323 -28.475 1.00 94.00 411 THR A O 1
ATOM 3056 N N . ALA A 1 412 ? 17.784 -4.949 -28.745 1.00 95.25 412 ALA A N 1
ATOM 3057 C CA . ALA A 1 412 ? 17.932 -4.076 -27.584 1.00 95.25 412 ALA A CA 1
ATOM 3058 C C . ALA A 1 412 ? 17.135 -2.770 -27.732 1.00 95.25 412 ALA A C 1
ATOM 3060 O O . ALA A 1 412 ? 16.437 -2.380 -26.796 1.00 95.25 412 ALA A O 1
ATOM 3061 N N . VAL A 1 413 ? 17.158 -2.129 -28.906 1.00 93.81 413 VAL A N 1
ATOM 3062 C CA . VAL A 1 413 ? 16.395 -0.895 -29.176 1.00 93.81 413 VAL A CA 1
ATOM 3063 C C . VAL A 1 413 ? 14.890 -1.157 -29.163 1.00 93.81 413 VAL A C 1
ATOM 3065 O O . VAL A 1 413 ? 14.139 -0.418 -28.521 1.00 93.81 413 VAL A O 1
ATOM 3068 N N . THR A 1 414 ? 14.434 -2.235 -29.808 1.00 94.12 414 THR A N 1
ATOM 3069 C CA . THR A 1 414 ? 13.008 -2.600 -29.847 1.00 94.12 414 THR A CA 1
ATOM 3070 C C . THR A 1 414 ? 12.483 -2.909 -28.448 1.00 94.12 414 THR A C 1
ATOM 3072 O O . THR A 1 414 ? 11.465 -2.350 -28.023 1.00 94.12 414 THR A O 1
ATOM 3075 N N . LYS A 1 415 ? 13.201 -3.752 -27.694 1.00 95.00 415 LYS A N 1
ATOM 3076 C CA . LYS A 1 415 ? 12.869 -4.035 -26.293 1.00 95.00 415 LYS A CA 1
ATOM 3077 C C . LYS A 1 415 ? 12.944 -2.777 -25.439 1.00 95.00 415 LYS A C 1
ATOM 3079 O O . LYS A 1 415 ? 12.081 -2.582 -24.592 1.00 95.00 415 LYS A O 1
ATOM 3084 N N . GLY A 1 416 ? 13.929 -1.917 -25.683 1.00 94.56 416 GLY A N 1
ATOM 3085 C CA . GLY A 1 416 ? 14.133 -0.651 -24.988 1.00 94.56 416 GLY A CA 1
ATOM 3086 C C . GLY A 1 416 ? 12.941 0.283 -25.115 1.00 94.56 416 GLY A C 1
ATOM 3087 O O . GLY A 1 416 ? 12.369 0.696 -24.110 1.00 94.56 416 GLY A O 1
ATOM 3088 N N . ARG A 1 417 ? 12.479 0.530 -26.343 1.00 93.88 417 ARG A N 1
ATOM 3089 C CA . ARG A 1 417 ? 11.262 1.315 -26.605 1.00 93.88 417 ARG A CA 1
ATOM 3090 C C . ARG A 1 417 ? 10.033 0.712 -25.930 1.00 93.88 417 ARG A C 1
ATOM 3092 O O . ARG A 1 417 ? 9.282 1.426 -25.265 1.00 93.88 417 ARG A O 1
ATOM 3099 N N . ALA A 1 418 ? 9.852 -0.604 -26.043 1.00 93.62 418 ALA A N 1
ATOM 3100 C CA . ALA A 1 418 ? 8.758 -1.297 -25.367 1.00 93.62 418 ALA A CA 1
ATOM 3101 C C . ALA A 1 418 ? 8.855 -1.161 -23.835 1.00 93.62 418 ALA A C 1
ATOM 3103 O O . ALA A 1 418 ? 7.841 -0.959 -23.165 1.00 93.62 418 ALA A O 1
ATOM 3104 N N . ALA A 1 419 ? 10.067 -1.214 -23.280 1.00 92.94 419 ALA A N 1
ATOM 3105 C CA . ALA A 1 419 ? 10.320 -1.020 -21.863 1.00 92.94 419 ALA A CA 1
ATOM 3106 C C . ALA A 1 419 ? 9.990 0.403 -21.415 1.00 92.94 419 ALA A C 1
ATOM 3108 O O . ALA A 1 419 ? 9.317 0.546 -20.400 1.00 92.94 419 ALA A O 1
ATOM 3109 N N . VAL A 1 420 ? 10.366 1.442 -22.168 1.00 92.31 420 VAL A N 1
ATOM 3110 C CA . VAL A 1 420 ? 10.010 2.844 -21.861 1.00 92.31 420 VAL A CA 1
ATOM 3111 C C . VAL A 1 420 ? 8.496 3.037 -21.787 1.00 92.31 420 VAL A C 1
ATOM 3113 O O . VAL A 1 420 ? 8.001 3.685 -20.866 1.00 92.31 420 VAL A O 1
ATOM 3116 N N . VAL A 1 421 ? 7.744 2.435 -22.713 1.00 90.81 421 VAL A N 1
ATOM 3117 C CA . VAL A 1 421 ? 6.273 2.476 -22.688 1.00 90.81 421 VAL A CA 1
ATOM 3118 C C . VAL A 1 421 ? 5.728 1.725 -21.472 1.00 90.81 421 VAL A C 1
ATOM 3120 O O . VAL A 1 421 ? 4.938 2.280 -20.709 1.00 90.81 421 VAL A O 1
ATOM 3123 N N . ARG A 1 422 ? 6.181 0.484 -21.251 1.00 88.81 422 ARG A N 1
ATOM 3124 C CA . ARG A 1 422 ? 5.721 -0.383 -20.152 1.00 88.81 422 ARG A CA 1
ATOM 3125 C C . ARG A 1 422 ? 6.006 0.214 -18.774 1.00 88.81 422 ARG A C 1
ATOM 3127 O O . ARG A 1 422 ? 5.189 0.089 -17.871 1.00 88.81 422 ARG A O 1
ATOM 3134 N N . THR A 1 423 ? 7.166 0.841 -18.612 1.00 86.31 423 THR A N 1
ATOM 3135 C CA . THR A 1 423 ? 7.641 1.418 -17.346 1.00 86.31 423 THR A CA 1
ATOM 3136 C C . THR A 1 423 ? 7.249 2.883 -17.178 1.00 86.31 423 THR A C 1
ATOM 3138 O O . THR A 1 423 ? 7.517 3.473 -16.135 1.00 86.31 423 THR A O 1
ATOM 3141 N N . GLY A 1 424 ? 6.574 3.480 -18.166 1.00 80.50 424 GLY A N 1
ATOM 3142 C CA . GLY A 1 424 ? 6.289 4.912 -18.194 1.00 80.50 424 GLY A CA 1
ATOM 3143 C C . GLY A 1 424 ? 5.484 5.425 -16.997 1.00 80.50 424 GLY A C 1
ATOM 3144 O O . GLY A 1 424 ? 5.660 6.576 -16.619 1.00 80.50 424 GLY A O 1
ATOM 3145 N N . SER A 1 425 ? 4.645 4.592 -16.372 1.00 79.31 425 SER A N 1
ATOM 3146 C CA . SER A 1 425 ? 3.902 4.951 -15.153 1.00 79.31 425 SER A CA 1
ATOM 3147 C C . SER A 1 425 ? 4.743 4.913 -13.873 1.00 79.31 425 SER A C 1
ATOM 3149 O O . SER A 1 425 ? 4.310 5.436 -12.851 1.00 79.31 425 SER A O 1
ATOM 3151 N N . ALA A 1 426 ? 5.908 4.263 -13.904 1.00 80.75 426 ALA A N 1
ATOM 3152 C CA . ALA A 1 426 ? 6.833 4.161 -12.776 1.00 80.75 426 ALA A CA 1
ATOM 3153 C C . ALA A 1 426 ? 7.902 5.269 -12.779 1.00 80.75 426 ALA A C 1
ATOM 3155 O O . ALA A 1 426 ? 8.621 5.432 -11.795 1.00 80.75 426 ALA A O 1
ATOM 3156 N N . PHE A 1 427 ? 8.010 6.031 -13.869 1.00 84.44 427 PHE A N 1
ATOM 3157 C CA . PHE A 1 427 ? 8.999 7.089 -14.042 1.00 84.44 427 PHE A CA 1
ATOM 3158 C C . PHE A 1 427 ? 8.357 8.474 -14.093 1.00 84.44 427 PHE A C 1
ATOM 3160 O O . PHE A 1 427 ? 7.194 8.627 -14.466 1.00 84.44 427 PHE A O 1
ATOM 3167 N N . SER A 1 428 ? 9.133 9.502 -13.737 1.00 85.75 428 SER A N 1
ATOM 3168 C CA . SER A 1 428 ? 8.714 10.885 -13.961 1.00 85.75 428 SER A CA 1
ATOM 3169 C C . SER A 1 428 ? 8.601 11.169 -15.461 1.00 85.75 428 SER A C 1
ATOM 3171 O O . SER A 1 428 ? 9.214 10.494 -16.296 1.00 85.75 428 SER A O 1
ATOM 3173 N N . GLU A 1 429 ? 7.836 12.201 -15.814 1.00 87.69 429 GLU A N 1
ATOM 3174 C CA . GLU A 1 429 ? 7.712 12.634 -17.206 1.00 87.69 429 GLU A CA 1
ATOM 3175 C C . GLU A 1 429 ? 9.078 12.975 -17.822 1.00 87.69 429 GLU A C 1
ATOM 3177 O O . GLU A 1 429 ? 9.357 12.572 -18.952 1.00 87.69 429 GLU A O 1
ATOM 3182 N N . GLU A 1 430 ? 9.952 13.624 -17.050 1.00 89.06 430 GLU A N 1
ATOM 3183 C CA . GLU A 1 430 ? 11.322 13.954 -17.447 1.00 89.06 430 GLU A CA 1
ATOM 3184 C C . GLU A 1 430 ? 12.160 12.698 -17.713 1.00 89.06 430 GLU A C 1
ATOM 3186 O O . GLU A 1 430 ? 12.793 12.583 -18.763 1.00 89.06 430 GLU A O 1
ATOM 3191 N N . THR A 1 431 ? 12.124 11.714 -16.810 1.00 88.38 431 THR A N 1
ATOM 3192 C CA . THR A 1 431 ? 12.855 10.450 -16.978 1.00 88.38 431 THR A CA 1
ATOM 3193 C C . THR A 1 431 ? 12.356 9.675 -18.198 1.00 88.38 431 THR A C 1
ATOM 3195 O O . THR A 1 431 ? 13.154 9.152 -18.979 1.00 88.38 431 THR A O 1
ATOM 3198 N N . ARG A 1 432 ? 11.039 9.638 -18.420 1.00 90.06 432 ARG A N 1
ATOM 3199 C CA . ARG A 1 432 ? 10.447 9.001 -19.604 1.00 90.06 432 ARG A CA 1
ATOM 3200 C C . ARG A 1 432 ? 10.862 9.708 -20.898 1.00 90.06 432 ARG A C 1
ATOM 3202 O O . ARG A 1 432 ? 11.208 9.039 -21.874 1.00 90.06 432 ARG A O 1
ATOM 3209 N N . ALA A 1 433 ? 10.853 11.042 -20.912 1.00 91.44 433 ALA A N 1
ATOM 3210 C CA . ALA A 1 433 ? 11.301 11.833 -22.057 1.00 91.44 433 ALA A CA 1
ATOM 3211 C C . ALA A 1 433 ? 12.795 11.616 -22.339 1.00 91.44 433 ALA A C 1
ATOM 3213 O O . ALA A 1 433 ? 13.183 11.464 -23.498 1.00 91.44 433 ALA A O 1
ATOM 3214 N N . HIS A 1 434 ? 13.616 11.523 -21.288 1.00 92.44 434 HIS A N 1
ATOM 3215 C CA . HIS A 1 434 ? 15.032 11.197 -21.407 1.00 92.44 434 HIS A CA 1
ATOM 3216 C C . HIS A 1 434 ? 15.242 9.845 -22.096 1.00 92.44 434 HIS A C 1
ATOM 3218 O O . HIS A 1 434 ? 15.938 9.795 -23.106 1.00 92.44 434 HIS A O 1
ATOM 3224 N N . PHE A 1 435 ? 14.594 8.769 -21.633 1.00 93.44 435 PHE A N 1
ATOM 3225 C CA . PHE A 1 435 ? 14.747 7.463 -22.282 1.00 93.44 435 PHE A CA 1
ATOM 3226 C C . PHE A 1 435 ? 14.223 7.439 -23.716 1.00 93.44 435 PHE A C 1
ATOM 3228 O O . PHE A 1 435 ? 14.864 6.848 -24.580 1.00 93.44 435 PHE A O 1
ATOM 3235 N N . THR A 1 436 ? 13.094 8.101 -23.981 1.00 92.44 436 THR A N 1
ATOM 3236 C CA . THR A 1 436 ? 12.555 8.224 -25.345 1.00 92.44 436 THR A CA 1
ATOM 3237 C C . THR A 1 436 ? 13.601 8.850 -26.265 1.00 92.44 436 THR A C 1
ATOM 3239 O O . THR A 1 436 ? 13.977 8.257 -27.271 1.00 92.44 436 THR A O 1
ATOM 3242 N N . LYS A 1 437 ? 14.179 9.984 -25.848 1.00 92.94 437 LYS A N 1
ATOM 3243 C CA . LYS A 1 437 ? 15.252 10.656 -26.585 1.00 92.94 437 LYS A CA 1
ATOM 3244 C C . LYS A 1 437 ? 16.495 9.776 -26.749 1.00 92.94 437 LYS A C 1
ATOM 3246 O O . LYS A 1 437 ? 17.106 9.809 -27.811 1.00 92.94 437 LYS A O 1
ATOM 3251 N N . THR A 1 438 ? 16.872 9.003 -25.732 1.00 93.31 438 THR A N 1
ATOM 3252 C CA . THR A 1 438 ? 18.008 8.072 -25.807 1.00 93.31 438 THR A CA 1
ATOM 3253 C C . THR A 1 438 ? 17.787 7.012 -26.884 1.00 93.31 438 THR A C 1
ATOM 3255 O O . THR A 1 438 ? 18.642 6.842 -27.748 1.00 93.31 438 THR A O 1
ATOM 3258 N N . PHE A 1 439 ? 16.633 6.338 -26.892 1.00 92.94 439 PHE A N 1
ATOM 3259 C CA . PHE A 1 439 ? 16.338 5.313 -27.899 1.00 92.94 439 PHE A CA 1
ATOM 3260 C C . PHE A 1 439 ? 16.097 5.885 -29.300 1.00 92.94 439 PHE A C 1
ATOM 3262 O O . PHE A 1 439 ? 16.408 5.216 -30.281 1.00 92.94 439 PHE A O 1
ATOM 3269 N N . ASP A 1 440 ? 15.611 7.120 -29.413 1.00 88.19 440 ASP A N 1
ATOM 3270 C CA . ASP A 1 440 ? 15.509 7.806 -30.705 1.00 88.19 440 ASP A CA 1
ATOM 3271 C C . ASP A 1 440 ? 16.875 8.268 -31.225 1.00 88.19 440 ASP A C 1
ATOM 3273 O O . ASP A 1 440 ? 17.126 8.211 -32.425 1.00 88.19 440 ASP A O 1
ATOM 3277 N N . GLY A 1 441 ? 17.789 8.663 -30.333 1.00 85.00 441 GLY A N 1
ATOM 3278 C CA . GLY A 1 441 ? 19.178 8.964 -30.680 1.00 85.00 441 GLY A CA 1
ATOM 3279 C C . GLY A 1 441 ? 19.931 7.740 -31.202 1.00 85.00 441 GLY A C 1
ATOM 3280 O O . GLY A 1 441 ? 20.671 7.853 -32.175 1.00 85.00 441 GLY A O 1
ATOM 3281 N N . LEU A 1 442 ? 19.668 6.559 -30.633 1.00 86.50 442 LEU A N 1
ATOM 3282 C CA . LEU A 1 442 ? 20.268 5.305 -31.094 1.00 86.50 442 LEU A CA 1
ATOM 3283 C C . LEU A 1 442 ? 19.884 4.961 -32.546 1.00 86.50 442 LEU A C 1
ATOM 3285 O O . LEU A 1 442 ? 20.686 4.355 -33.248 1.00 86.50 442 LEU A O 1
ATOM 3289 N N . GLU A 1 443 ? 18.725 5.391 -33.060 1.00 70.94 443 GLU A N 1
ATOM 3290 C CA . GLU A 1 443 ? 18.414 5.223 -34.495 1.00 70.94 443 GLU A CA 1
ATOM 3291 C C . GLU A 1 443 ? 19.375 5.997 -35.404 1.00 70.94 443 GLU A C 1
ATOM 3293 O O . GLU A 1 443 ? 19.652 5.550 -36.516 1.00 70.94 443 GLU A O 1
ATOM 3298 N N . ALA A 1 444 ? 19.915 7.133 -34.954 1.00 70.69 444 ALA A N 1
ATOM 3299 C CA . ALA A 1 444 ? 20.951 7.833 -35.710 1.00 70.69 444 ALA A CA 1
ATOM 3300 C C . ALA A 1 444 ? 22.269 7.038 -35.703 1.00 70.69 444 ALA A C 1
ATOM 3302 O O . ALA A 1 444 ? 22.959 6.970 -36.722 1.00 70.69 444 ALA A O 1
ATOM 3303 N N . ASP A 1 445 ? 22.581 6.380 -34.584 1.00 76.38 445 ASP A N 1
ATOM 3304 C CA . ASP A 1 445 ? 23.779 5.550 -34.428 1.00 76.38 445 ASP A CA 1
ATOM 3305 C C . ASP A 1 445 ? 23.669 4.200 -35.149 1.00 76.38 445 ASP A C 1
ATOM 3307 O O . ASP A 1 445 ? 24.686 3.614 -35.517 1.00 76.38 445 ASP A O 1
ATOM 3311 N N . ARG A 1 446 ? 22.452 3.729 -35.444 1.00 80.00 446 ARG A N 1
ATOM 3312 C CA . ARG A 1 446 ? 22.185 2.513 -36.232 1.00 80.00 446 ARG A CA 1
ATOM 3313 C C . ARG A 1 446 ? 22.939 2.494 -37.560 1.00 80.00 446 ARG A C 1
ATOM 3315 O O . ARG A 1 446 ? 23.378 1.440 -38.016 1.00 80.00 446 ARG A O 1
ATOM 3322 N N . ALA A 1 447 ? 23.118 3.657 -38.178 1.00 74.62 447 ALA A N 1
ATOM 3323 C CA . ALA A 1 447 ? 23.862 3.793 -39.421 1.00 74.62 447 ALA A CA 1
ATOM 3324 C C . ALA A 1 447 ? 25.341 3.367 -39.284 1.00 74.62 447 ALA A C 1
ATOM 3326 O O . ALA A 1 447 ? 25.926 2.919 -40.269 1.00 74.62 447 ALA A O 1
ATOM 3327 N N . MET A 1 448 ? 25.928 3.402 -38.079 1.00 73.31 448 MET A N 1
ATOM 3328 C CA . MET A 1 448 ? 27.273 2.868 -37.812 1.00 73.31 448 MET A CA 1
ATOM 3329 C C . MET A 1 448 ? 27.364 1.353 -38.020 1.00 73.31 448 MET A C 1
ATOM 3331 O O . MET A 1 448 ? 28.421 0.864 -38.398 1.00 73.31 448 MET A O 1
ATOM 3335 N N . LEU A 1 449 ? 26.272 0.603 -37.840 1.00 76.44 449 LEU A N 1
ATOM 3336 C CA . LEU A 1 449 ? 26.254 -0.853 -38.063 1.00 76.44 449 LEU A CA 1
ATOM 3337 C C . LEU A 1 449 ? 26.355 -1.225 -39.541 1.00 76.44 449 LEU A C 1
ATOM 3339 O O . LEU A 1 449 ? 26.657 -2.366 -39.884 1.00 76.44 449 LEU A O 1
ATOM 3343 N N . LEU A 1 450 ? 26.100 -0.262 -40.425 1.00 75.19 450 LEU A N 1
ATOM 3344 C CA . LEU A 1 450 ? 26.297 -0.422 -41.859 1.00 75.19 450 LEU A CA 1
ATOM 3345 C C . LEU A 1 450 ? 27.760 -0.204 -42.262 1.00 75.19 450 LEU A C 1
ATOM 3347 O O . LEU A 1 450 ? 28.079 -0.376 -43.436 1.00 75.19 450 LEU A O 1
ATOM 3351 N N . LEU A 1 451 ? 28.628 0.188 -41.323 1.00 81.25 451 LEU A N 1
ATOM 3352 C CA . LEU A 1 451 ? 30.006 0.581 -41.576 1.00 81.25 451 LEU A CA 1
ATOM 3353 C C . LEU A 1 451 ? 31.004 -0.416 -40.976 1.00 81.25 451 LEU A C 1
ATOM 3355 O O . LEU A 1 451 ? 30.868 -0.877 -39.849 1.00 81.25 451 LEU A O 1
ATOM 3359 N N . VAL A 1 452 ? 32.082 -0.669 -41.711 1.00 84.50 452 VAL A N 1
ATOM 3360 C CA . VAL A 1 452 ? 33.291 -1.340 -41.234 1.00 84.50 452 VAL A CA 1
ATOM 3361 C C . VAL A 1 452 ? 33.891 -0.546 -40.057 1.00 84.50 452 VAL A C 1
ATOM 3363 O O . VAL A 1 452 ? 34.142 0.664 -40.204 1.00 84.50 452 VAL A O 1
ATOM 3366 N N . PRO A 1 453 ? 34.192 -1.196 -38.917 1.00 81.56 453 PRO A N 1
ATOM 3367 C CA . PRO A 1 453 ? 34.849 -0.568 -37.778 1.00 81.56 453 PRO A CA 1
ATOM 3368 C C . PRO A 1 453 ? 36.168 0.104 -38.157 1.00 81.56 453 PRO A C 1
ATOM 3370 O O . PRO A 1 453 ? 36.958 -0.400 -38.957 1.00 81.56 453 PRO A O 1
ATOM 3373 N N . ARG A 1 454 ? 36.431 1.279 -37.578 1.00 79.44 454 ARG A N 1
ATOM 3374 C CA . ARG A 1 454 ? 37.592 2.110 -37.944 1.00 79.44 454 ARG A CA 1
ATOM 3375 C C . ARG A 1 454 ? 38.935 1.437 -37.641 1.00 79.44 454 ARG A C 1
ATOM 3377 O O . ARG A 1 454 ? 39.946 1.739 -38.278 1.00 79.44 454 ARG A O 1
ATOM 3384 N N . ASP A 1 455 ? 38.970 0.585 -36.633 1.00 82.12 455 ASP A N 1
ATOM 3385 C CA . ASP A 1 455 ? 40.129 -0.201 -36.237 1.00 82.12 455 ASP A CA 1
ATOM 3386 C C . ASP A 1 455 ? 40.391 -1.392 -37.167 1.00 82.12 455 ASP A C 1
ATOM 3388 O O . ASP A 1 455 ? 41.563 -1.702 -37.394 1.00 82.12 455 ASP A O 1
ATOM 3392 N N . GLU A 1 456 ? 39.344 -1.968 -37.768 1.00 85.00 456 GLU A N 1
ATOM 3393 C CA . GLU A 1 456 ? 39.443 -3.052 -38.753 1.00 85.00 456 GLU A CA 1
ATOM 3394 C C . GLU A 1 456 ? 39.924 -2.590 -40.140 1.00 85.00 456 GLU A C 1
ATOM 3396 O O . GLU A 1 456 ? 40.474 -3.404 -40.898 1.00 85.00 456 GLU A O 1
ATOM 3401 N N . LEU A 1 457 ? 39.746 -1.307 -40.473 1.00 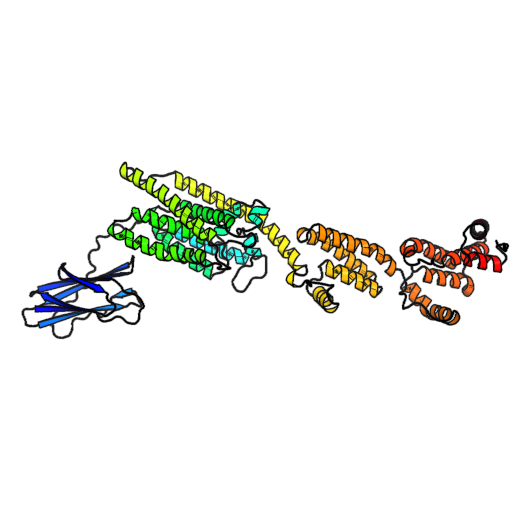86.69 457 LEU A N 1
ATOM 3402 C CA . LEU A 1 457 ? 40.158 -0.744 -41.762 1.00 86.69 457 LEU A CA 1
ATOM 3403 C C . LEU A 1 457 ? 41.668 -0.915 -42.013 1.00 86.69 457 LEU A C 1
ATOM 3405 O O . LEU A 1 457 ? 42.466 -0.742 -41.085 1.00 86.69 457 LEU A O 1
ATOM 3409 N N . PRO A 1 458 ? 42.083 -1.184 -43.267 1.00 90.38 458 PRO A N 1
ATOM 3410 C CA . PRO A 1 458 ? 43.491 -1.173 -43.658 1.00 90.38 458 PRO A CA 1
ATOM 3411 C C . PRO A 1 458 ? 44.181 0.158 -43.318 1.00 90.38 458 PRO A C 1
ATOM 3413 O O . PRO A 1 458 ? 43.615 1.235 -43.510 1.00 90.38 458 PRO A O 1
ATOM 3416 N N . LYS A 1 459 ? 45.415 0.086 -42.808 1.00 88.56 459 LYS A N 1
ATOM 3417 C CA . LYS A 1 459 ? 46.232 1.236 -42.374 1.00 88.56 459 LYS A CA 1
ATOM 3418 C C . LYS A 1 459 ? 47.657 1.087 -42.904 1.00 88.56 459 LYS A C 1
ATOM 3420 O O . LYS A 1 459 ? 48.113 -0.033 -43.101 1.00 88.56 459 LYS A O 1
ATOM 3425 N N . GLY A 1 460 ? 48.359 2.206 -43.069 1.00 88.69 460 GLY A N 1
ATOM 3426 C CA . GLY A 1 460 ? 49.756 2.240 -43.508 1.00 88.69 460 GLY A CA 1
ATOM 3427 C C . GLY A 1 460 ? 49.955 3.105 -44.749 1.00 88.69 460 GLY A C 1
ATOM 3428 O O . GLY A 1 460 ? 49.177 4.020 -45.022 1.00 88.69 460 GLY A O 1
ATOM 3429 N N . THR A 1 461 ? 51.014 2.819 -45.493 1.00 91.19 461 THR A N 1
ATOM 3430 C CA . THR A 1 461 ? 51.281 3.384 -46.820 1.00 91.19 461 THR A CA 1
ATOM 3431 C C . THR A 1 461 ? 50.199 2.973 -47.825 1.00 91.19 461 THR A C 1
ATOM 3433 O O . THR A 1 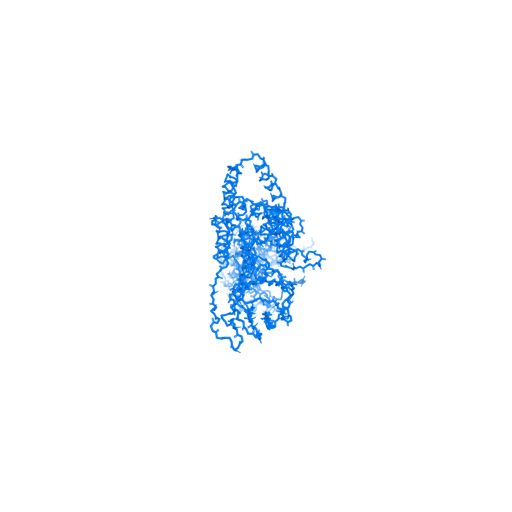461 ? 49.488 1.990 -47.626 1.00 91.19 461 THR A O 1
ATOM 3436 N N . SER A 1 462 ? 50.091 3.677 -48.957 1.00 82.75 462 SER A N 1
ATOM 3437 C CA . SER A 1 462 ? 49.104 3.356 -50.004 1.00 82.75 462 SER A CA 1
ATOM 3438 C C . SER A 1 462 ? 49.173 1.896 -50.471 1.00 82.75 462 SER A C 1
ATOM 3440 O O . SER A 1 462 ? 48.141 1.277 -50.718 1.00 82.75 462 SER A O 1
ATOM 3442 N N . LYS A 1 463 ? 50.382 1.321 -50.534 1.00 86.12 463 LYS A N 1
ATOM 3443 C CA . LYS A 1 463 ? 50.596 -0.082 -50.911 1.00 86.12 463 LYS A CA 1
ATOM 3444 C C . LYS A 1 463 ? 50.064 -1.055 -49.853 1.00 86.12 463 LYS A C 1
ATOM 3446 O O . LYS A 1 463 ? 49.454 -2.059 -50.202 1.00 86.12 463 LYS A O 1
ATOM 3451 N N . GLU A 1 464 ? 50.272 -0.751 -48.574 1.00 90.62 464 GLU A N 1
ATOM 3452 C CA . GLU A 1 464 ? 49.776 -1.566 -47.455 1.00 90.62 464 GLU A CA 1
ATOM 3453 C C . GLU A 1 464 ? 48.253 -1.480 -47.325 1.00 90.62 464 GLU A C 1
ATOM 3455 O O . GLU A 1 464 ? 47.604 -2.489 -47.060 1.00 90.62 464 GLU A O 1
ATOM 3460 N N . ILE A 1 465 ? 47.671 -0.302 -47.574 1.00 87.44 465 ILE A N 1
ATOM 3461 C CA . ILE A 1 465 ? 46.215 -0.116 -47.602 1.00 87.44 465 ILE A CA 1
ATOM 3462 C C . ILE A 1 465 ? 45.591 -0.966 -48.714 1.00 87.44 465 ILE A C 1
ATOM 3464 O O . ILE A 1 465 ? 44.648 -1.704 -48.436 1.00 87.44 465 ILE A O 1
ATOM 3468 N N . SER A 1 466 ? 46.136 -0.911 -49.936 1.00 85.06 466 SER A N 1
ATOM 3469 C CA . SER A 1 466 ? 45.658 -1.716 -51.071 1.00 85.06 466 SER A CA 1
ATOM 3470 C C . SER A 1 466 ? 45.711 -3.215 -50.765 1.00 85.06 466 SER A C 1
ATOM 3472 O O . SER A 1 466 ? 44.696 -3.897 -50.868 1.00 85.06 466 SER A O 1
ATOM 3474 N N . ALA A 1 467 ? 46.861 -3.712 -50.293 1.00 89.00 467 ALA A N 1
ATOM 3475 C CA . ALA A 1 467 ? 47.023 -5.121 -49.931 1.00 89.00 467 ALA A CA 1
ATOM 3476 C C . ALA A 1 467 ? 46.098 -5.545 -48.773 1.00 89.00 467 ALA A C 1
ATOM 3478 O O . ALA A 1 467 ? 45.602 -6.671 -48.730 1.00 89.00 467 ALA A O 1
ATOM 3479 N N . GLY A 1 468 ? 45.840 -4.642 -47.823 1.00 91.56 468 GLY A N 1
ATOM 3480 C CA . GLY A 1 468 ? 44.893 -4.882 -46.739 1.00 91.56 468 GLY A CA 1
ATOM 3481 C C . GLY A 1 468 ? 43.444 -4.977 -47.220 1.00 91.56 468 GLY A C 1
ATOM 3482 O O . GLY A 1 468 ? 42.690 -5.795 -46.689 1.00 91.56 468 GLY A O 1
ATOM 3483 N N . TRP A 1 469 ? 43.056 -4.188 -48.227 1.00 91.88 469 TRP A N 1
ATOM 3484 C CA . TRP A 1 469 ? 41.757 -4.327 -48.888 1.00 91.88 469 TRP A CA 1
ATOM 3485 C C . TRP A 1 469 ? 41.666 -5.636 -49.670 1.00 91.88 469 TRP A C 1
ATOM 3487 O O . TRP A 1 469 ? 40.691 -6.357 -49.472 1.00 91.88 469 TRP A O 1
ATOM 3497 N N . ASP A 1 470 ? 42.697 -6.012 -50.437 1.00 89.50 470 ASP A N 1
ATOM 3498 C CA . ASP A 1 470 ? 42.746 -7.299 -51.156 1.00 89.50 470 ASP A CA 1
ATOM 3499 C C . ASP A 1 470 ? 42.455 -8.483 -50.223 1.00 89.50 470 ASP A C 1
ATOM 3501 O O . ASP A 1 470 ? 41.675 -9.377 -50.548 1.00 89.50 470 ASP A O 1
ATOM 3505 N N . ALA A 1 471 ? 43.043 -8.460 -49.025 1.00 91.69 471 ALA A N 1
ATOM 3506 C CA . ALA A 1 471 ? 42.898 -9.531 -48.048 1.00 91.69 471 ALA A CA 1
ATOM 3507 C C . ALA A 1 471 ? 41.516 -9.583 -47.370 1.00 91.69 471 ALA A C 1
ATOM 3509 O O . ALA A 1 471 ? 41.108 -10.649 -46.906 1.00 91.69 471 ALA A O 1
ATOM 3510 N N . LYS A 1 472 ? 40.808 -8.450 -47.253 1.00 93.62 472 LYS A N 1
ATOM 3511 C CA . LYS A 1 472 ? 39.589 -8.338 -46.426 1.00 93.62 472 LYS A CA 1
ATOM 3512 C C . LYS A 1 472 ? 38.308 -8.073 -47.211 1.00 93.62 472 LYS A C 1
ATOM 3514 O O . LYS A 1 472 ? 37.231 -8.248 -46.643 1.00 93.62 472 LYS A O 1
ATOM 3519 N N . ILE A 1 473 ? 38.387 -7.670 -48.481 1.00 92.25 473 ILE A N 1
ATOM 3520 C CA . ILE A 1 473 ? 37.234 -7.145 -49.225 1.00 92.25 473 ILE A CA 1
ATOM 3521 C C . ILE A 1 473 ? 36.076 -8.141 -49.324 1.00 92.25 473 ILE A C 1
ATOM 3523 O O . ILE A 1 473 ? 34.934 -7.744 -49.129 1.00 92.25 473 ILE A O 1
ATOM 3527 N N . ALA A 1 474 ? 36.341 -9.435 -49.522 1.00 89.75 474 ALA A N 1
ATOM 3528 C CA . ALA A 1 474 ? 35.289 -10.455 -49.556 1.00 89.75 474 ALA A CA 1
ATOM 3529 C C . ALA A 1 474 ? 34.562 -10.582 -48.203 1.00 89.75 474 ALA A C 1
ATOM 3531 O O . ALA A 1 474 ? 33.333 -10.624 -48.147 1.00 89.75 474 ALA A O 1
ATOM 3532 N N . THR A 1 475 ? 35.318 -10.573 -47.101 1.00 92.06 475 THR A N 1
ATOM 3533 C CA . THR A 1 475 ? 34.776 -10.607 -45.734 1.00 92.06 475 THR A CA 1
ATOM 3534 C C . THR A 1 475 ? 33.970 -9.348 -45.429 1.00 92.06 475 THR A C 1
ATOM 3536 O O . THR A 1 475 ? 32.866 -9.430 -44.893 1.00 92.06 475 THR A O 1
ATOM 3539 N N . PHE A 1 476 ? 34.494 -8.177 -45.793 1.00 92.25 476 PHE A N 1
ATOM 3540 C CA . PHE A 1 476 ? 33.793 -6.912 -45.602 1.00 92.25 476 PHE A CA 1
ATOM 3541 C C . PHE A 1 476 ? 32.551 -6.794 -46.481 1.00 92.25 476 PHE A C 1
ATOM 3543 O O . PHE A 1 476 ? 31.540 -6.307 -45.997 1.00 92.25 476 PHE A O 1
ATOM 3550 N N . ALA A 1 477 ? 32.573 -7.285 -47.719 1.00 88.38 477 ALA A N 1
ATOM 3551 C CA . ALA A 1 477 ? 31.404 -7.312 -48.595 1.00 88.38 477 ALA A CA 1
ATOM 3552 C C . ALA A 1 477 ? 30.288 -8.202 -48.036 1.00 88.38 477 ALA A C 1
ATOM 3554 O O . ALA A 1 477 ? 29.119 -7.831 -48.099 1.00 88.38 477 ALA A O 1
ATOM 3555 N N . ALA A 1 478 ? 30.643 -9.345 -47.442 1.00 85.75 478 ALA A N 1
ATOM 3556 C CA . ALA A 1 478 ? 29.675 -10.228 -46.801 1.00 85.75 478 ALA A CA 1
ATOM 3557 C C . ALA A 1 478 ? 29.093 -9.622 -45.511 1.00 85.75 478 ALA A C 1
ATOM 3559 O O . ALA A 1 478 ? 27.891 -9.728 -45.272 1.00 85.75 478 ALA A O 1
ATOM 3560 N N . LYS A 1 479 ? 29.934 -8.988 -44.681 1.00 83.19 479 LYS A N 1
ATOM 3561 C CA . LYS A 1 479 ? 29.535 -8.478 -43.357 1.00 83.19 479 LYS A CA 1
ATOM 3562 C C . LYS A 1 479 ? 28.927 -7.069 -43.397 1.00 83.19 479 LYS A C 1
ATOM 3564 O O . LYS A 1 479 ? 27.992 -6.789 -42.657 1.00 83.19 479 LYS A O 1
ATOM 3569 N N . TYR A 1 480 ? 29.420 -6.203 -44.277 1.00 85.44 480 TYR A N 1
ATOM 3570 C CA . TYR A 1 480 ? 29.033 -4.795 -44.407 1.00 85.44 480 TYR A CA 1
ATOM 3571 C C . TYR A 1 480 ? 28.680 -4.449 -45.866 1.00 85.44 480 TYR A C 1
ATOM 3573 O O . TYR A 1 480 ? 29.279 -3.551 -46.465 1.00 85.44 480 TYR A O 1
ATOM 3581 N N . PRO A 1 481 ? 27.680 -5.122 -46.469 1.00 82.12 481 PRO A N 1
ATOM 3582 C CA . PRO A 1 481 ? 27.330 -4.938 -47.880 1.00 82.12 481 PRO A CA 1
ATOM 3583 C C . PRO A 1 481 ? 26.814 -3.530 -48.198 1.00 82.12 481 PRO A C 1
ATOM 3585 O O . PRO A 1 481 ? 26.697 -3.170 -49.362 1.00 82.12 481 PRO A O 1
ATOM 3588 N N . LYS A 1 482 ? 26.484 -2.726 -47.186 1.00 79.50 482 LYS A N 1
ATOM 3589 C CA . LYS A 1 482 ? 26.018 -1.345 -47.347 1.00 79.50 482 LYS A CA 1
ATOM 3590 C C . LYS A 1 482 ? 27.078 -0.310 -46.978 1.00 79.50 482 LYS A C 1
ATOM 3592 O O . LYS A 1 482 ? 26.772 0.877 -47.026 1.00 79.50 482 LYS A O 1
ATOM 3597 N N . ASP A 1 483 ? 28.298 -0.723 -46.626 1.00 84.19 483 ASP A N 1
ATOM 3598 C CA . ASP A 1 483 ? 29.365 0.236 -46.364 1.00 84.19 483 ASP A CA 1
ATOM 3599 C C . ASP A 1 483 ? 29.794 0.875 -47.693 1.00 84.19 483 ASP A C 1
ATOM 3601 O O . ASP A 1 483 ? 30.264 0.179 -48.599 1.00 84.19 483 ASP A O 1
ATOM 3605 N N . PRO A 1 484 ? 29.671 2.198 -47.838 1.00 83.69 484 PRO A N 1
ATOM 3606 C CA . PRO A 1 484 ? 29.984 2.864 -49.094 1.00 83.69 484 PRO A CA 1
ATOM 3607 C C . PRO A 1 484 ? 31.487 2.852 -49.448 1.00 83.69 484 PRO A C 1
ATOM 3609 O O . PRO A 1 484 ? 31.828 3.003 -50.617 1.00 83.69 484 PRO A O 1
ATOM 3612 N N . ARG A 1 485 ? 32.398 2.603 -48.496 1.00 86.62 485 ARG A N 1
ATOM 3613 C CA . ARG A 1 485 ? 33.832 2.349 -48.763 1.00 86.62 485 ARG A CA 1
ATOM 3614 C C . ARG A 1 485 ? 34.048 0.963 -49.359 1.00 86.62 485 ARG A C 1
ATOM 3616 O O . ARG A 1 485 ? 34.851 0.810 -50.270 1.00 86.62 485 ARG A O 1
ATOM 3623 N N . VAL A 1 486 ? 33.319 -0.034 -48.855 1.00 89.31 486 VAL A N 1
ATOM 3624 C CA . VAL A 1 486 ? 33.341 -1.403 -49.391 1.00 89.31 486 VAL A CA 1
ATOM 3625 C C . VAL A 1 486 ? 32.766 -1.409 -50.802 1.00 89.31 486 VAL A C 1
ATOM 3627 O O . VAL A 1 486 ? 33.374 -1.970 -51.705 1.00 89.31 486 VAL A O 1
ATOM 3630 N N . GLN A 1 487 ? 31.632 -0.738 -51.015 1.00 88.38 487 GLN A N 1
ATOM 3631 C CA . GLN A 1 487 ? 31.013 -0.639 -52.336 1.00 88.38 487 GLN A CA 1
ATOM 3632 C C . GLN A 1 487 ? 31.869 0.160 -53.331 1.00 88.38 487 GLN A C 1
ATOM 3634 O O . GLN A 1 487 ? 31.943 -0.223 -54.497 1.00 88.38 487 GLN A O 1
ATOM 3639 N N . LEU A 1 488 ? 32.581 1.201 -52.885 1.00 86.69 488 LEU A N 1
ATOM 3640 C CA . LEU A 1 488 ? 33.590 1.890 -53.696 1.00 86.69 488 LEU A CA 1
ATOM 3641 C C . LEU A 1 488 ? 34.707 0.930 -54.133 1.00 86.69 488 LEU A C 1
ATOM 3643 O O . LEU A 1 488 ? 35.018 0.852 -55.318 1.00 86.69 488 LEU A O 1
ATOM 3647 N N . GLU A 1 489 ? 35.273 0.161 -53.205 1.00 89.25 489 GLU A N 1
ATOM 3648 C CA . GLU A 1 489 ? 36.344 -0.792 -53.513 1.00 89.25 489 GLU A CA 1
ATOM 3649 C C . GLU A 1 489 ? 35.867 -1.904 -54.467 1.00 89.25 489 GLU A C 1
ATOM 3651 O O . GLU A 1 489 ? 36.551 -2.234 -55.437 1.00 89.25 489 GLU A O 1
ATOM 3656 N N . LEU A 1 490 ? 34.655 -2.435 -54.258 1.00 90.88 490 LEU A N 1
ATOM 3657 C CA . LEU A 1 490 ? 34.022 -3.391 -55.174 1.00 90.88 490 LEU A CA 1
ATOM 3658 C C . LEU A 1 490 ? 33.766 -2.781 -56.558 1.00 90.88 490 LEU A C 1
ATOM 3660 O O . LEU A 1 490 ? 33.995 -3.449 -57.562 1.00 90.88 490 LEU A O 1
ATOM 3664 N N . THR A 1 491 ? 33.348 -1.512 -56.622 1.00 89.88 491 THR A N 1
ATOM 3665 C CA . THR A 1 491 ? 33.150 -0.775 -57.881 1.00 89.88 491 THR A CA 1
ATOM 3666 C C . THR A 1 491 ? 34.450 -0.699 -58.680 1.00 89.88 491 THR A C 1
ATOM 3668 O O . THR A 1 491 ? 34.466 -1.033 -59.866 1.00 89.88 491 THR A O 1
ATOM 3671 N N . MET A 1 492 ? 35.544 -0.287 -58.029 1.00 87.06 492 MET A N 1
ATOM 3672 C CA . MET A 1 492 ? 36.853 -0.151 -58.673 1.00 87.06 492 MET A CA 1
ATOM 3673 C C . MET A 1 492 ? 37.344 -1.500 -59.206 1.00 87.06 492 MET A C 1
ATOM 3675 O O . MET A 1 492 ? 37.752 -1.587 -60.360 1.00 87.06 492 MET A O 1
ATOM 3679 N N . ARG A 1 493 ? 37.239 -2.565 -58.407 1.00 89.69 493 ARG A N 1
ATOM 3680 C CA . ARG A 1 493 ? 37.682 -3.915 -58.796 1.00 89.69 493 ARG A CA 1
ATOM 3681 C C . ARG A 1 493 ? 36.822 -4.526 -59.893 1.00 89.69 493 ARG A C 1
ATOM 3683 O O . ARG A 1 493 ? 37.356 -5.113 -60.830 1.00 89.69 493 ARG A O 1
ATOM 3690 N N . ALA A 1 494 ? 35.500 -4.378 -59.803 1.00 91.69 494 ALA A N 1
ATOM 3691 C CA . ALA A 1 494 ? 34.585 -4.860 -60.832 1.00 91.69 494 ALA A CA 1
ATOM 3692 C C . ALA A 1 494 ? 34.932 -4.248 -62.193 1.00 91.69 494 ALA A C 1
ATOM 3694 O O . ALA A 1 494 ? 35.004 -4.960 -63.190 1.00 91.69 494 ALA A O 1
ATOM 3695 N N . TYR A 1 495 ? 35.218 -2.945 -62.219 1.00 90.75 495 TYR A N 1
ATOM 3696 C CA . TYR A 1 495 ? 35.541 -2.253 -63.458 1.00 90.75 495 TYR A CA 1
ATOM 3697 C C . TYR A 1 495 ? 36.980 -2.503 -63.942 1.00 90.75 495 TYR A C 1
ATOM 3699 O O . TYR A 1 495 ? 37.169 -2.943 -65.072 1.00 90.75 495 TYR A O 1
ATOM 3707 N N . PHE A 1 496 ? 37.994 -2.244 -63.111 1.00 87.62 496 PHE A N 1
ATOM 3708 C CA . PHE A 1 496 ? 39.400 -2.252 -63.540 1.00 87.62 496 PHE A CA 1
ATOM 3709 C C . PHE A 1 496 ? 40.050 -3.639 -63.537 1.00 87.62 496 PHE A C 1
ATOM 3711 O O . PHE A 1 496 ? 40.882 -3.912 -64.400 1.00 87.62 496 PHE A O 1
ATOM 3718 N N . ASP A 1 497 ? 39.671 -4.520 -62.609 1.00 90.00 497 ASP A N 1
ATOM 3719 C CA . ASP A 1 497 ? 40.301 -5.840 -62.488 1.00 90.00 497 ASP A CA 1
ATOM 3720 C C . ASP A 1 497 ? 39.483 -6.893 -63.241 1.00 90.00 497 ASP A C 1
ATOM 3722 O O . ASP A 1 497 ? 39.999 -7.617 -64.095 1.00 90.00 497 ASP A O 1
ATOM 3726 N N . ALA A 1 498 ? 38.178 -6.958 -62.961 1.00 90.69 498 ALA A N 1
ATOM 3727 C CA . ALA A 1 498 ? 37.281 -7.960 -63.535 1.00 90.69 498 ALA A CA 1
ATOM 3728 C C . ALA A 1 498 ? 36.741 -7.584 -64.924 1.00 90.69 498 ALA A C 1
ATOM 3730 O O . ALA A 1 498 ? 36.205 -8.454 -65.610 1.00 90.69 498 ALA A O 1
ATOM 3731 N N . HIS A 1 499 ? 36.905 -6.325 -65.351 1.00 92.56 499 HIS A N 1
ATOM 3732 C CA . HIS A 1 499 ? 36.396 -5.812 -66.628 1.00 92.56 499 HIS A CA 1
ATOM 3733 C C . HIS A 1 499 ? 34.877 -6.036 -66.795 1.00 92.56 499 HIS A C 1
ATOM 3735 O O . HIS A 1 499 ? 34.390 -6.309 -67.894 1.00 92.56 499 HIS A O 1
ATOM 3741 N N . ASP A 1 500 ? 34.122 -5.926 -65.695 1.00 94.75 500 ASP A N 1
ATOM 3742 C CA . ASP A 1 500 ? 32.666 -6.067 -65.641 1.00 94.75 500 ASP A CA 1
ATOM 3743 C C . ASP A 1 500 ? 31.989 -4.705 -65.382 1.00 94.75 500 ASP A C 1
ATOM 3745 O O . ASP A 1 500 ? 31.737 -4.314 -64.233 1.00 94.75 500 ASP A O 1
ATOM 3749 N N . PRO A 1 501 ? 31.642 -3.962 -66.448 1.00 91.56 501 PRO A N 1
ATOM 3750 C CA . PRO A 1 501 ? 30.996 -2.663 -66.310 1.00 91.56 501 PRO A CA 1
ATOM 3751 C C . PRO A 1 501 ? 29.561 -2.750 -65.768 1.00 91.56 501 PRO A C 1
ATOM 3753 O O . PRO A 1 501 ? 29.047 -1.747 -65.272 1.00 91.56 501 PRO A O 1
ATOM 3756 N N . LYS A 1 502 ? 28.885 -3.908 -65.828 1.00 92.75 502 LYS A N 1
ATOM 3757 C CA . LYS A 1 502 ? 27.524 -4.043 -65.276 1.00 92.75 502 LYS A CA 1
ATOM 3758 C C . LYS A 1 502 ? 27.568 -4.164 -63.759 1.00 92.75 502 LYS A C 1
ATOM 3760 O O . LYS A 1 502 ? 26.867 -3.410 -63.088 1.00 92.75 502 LYS A O 1
ATOM 3765 N N . ALA A 1 503 ? 28.422 -5.045 -63.237 1.00 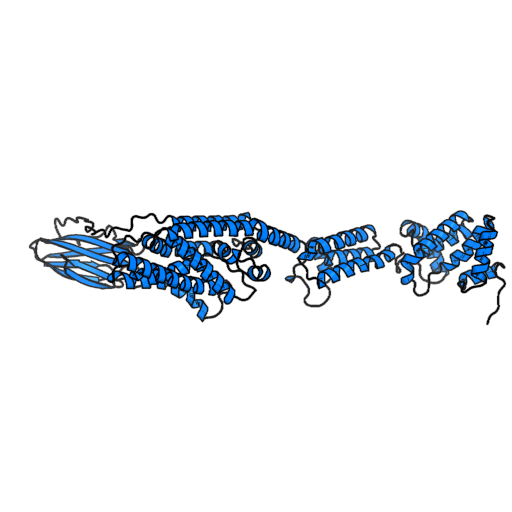91.31 503 ALA A N 1
ATOM 3766 C CA . ALA A 1 503 ? 28.625 -5.185 -61.796 1.00 91.31 503 ALA A CA 1
ATOM 3767 C C . ALA A 1 503 ? 29.128 -3.873 -61.169 1.00 91.31 503 ALA A C 1
ATOM 3769 O O . ALA A 1 503 ? 28.643 -3.458 -60.116 1.00 91.31 503 ALA A O 1
ATOM 3770 N N . ALA A 1 504 ? 30.024 -3.155 -61.858 1.00 90.88 504 ALA A N 1
ATOM 3771 C CA . ALA A 1 504 ? 30.477 -1.837 -61.415 1.00 90.88 504 ALA A CA 1
ATOM 3772 C C . ALA A 1 504 ? 29.311 -0.843 -61.238 1.00 90.88 504 ALA A C 1
ATOM 3774 O O . ALA A 1 504 ? 29.238 -0.166 -60.215 1.00 90.88 504 ALA A O 1
ATOM 3775 N N . LEU A 1 505 ? 28.358 -0.784 -62.179 1.00 91.12 505 LEU A N 1
ATOM 3776 C CA . LEU A 1 505 ? 27.180 0.090 -62.062 1.00 91.12 505 LEU A CA 1
ATOM 3777 C C . LEU A 1 505 ? 26.232 -0.309 -60.919 1.00 91.12 505 LEU A C 1
ATOM 3779 O O . LEU A 1 505 ? 25.619 0.569 -60.304 1.00 91.12 505 LEU A O 1
ATOM 3783 N N . GLU A 1 506 ? 26.107 -1.600 -60.608 1.00 90.69 506 GLU A N 1
ATOM 3784 C CA . GLU A 1 506 ? 25.326 -2.053 -59.450 1.00 90.69 506 GLU A CA 1
ATOM 3785 C C . GLU A 1 506 ? 25.952 -1.576 -58.132 1.00 90.69 506 GLU A C 1
ATOM 3787 O O . GLU A 1 506 ? 25.248 -1.025 -57.279 1.00 90.69 506 GLU A O 1
ATOM 3792 N N . HIS A 1 507 ? 27.276 -1.689 -57.998 1.00 89.69 507 HIS A N 1
ATOM 3793 C CA . HIS A 1 507 ? 28.010 -1.197 -56.829 1.00 89.69 507 HIS A CA 1
ATOM 3794 C C . HIS A 1 507 ? 27.997 0.339 -56.718 1.00 89.69 507 HIS A C 1
ATOM 3796 O O . HIS A 1 507 ? 27.827 0.871 -55.616 1.00 89.69 507 HIS A O 1
ATOM 3802 N N . VAL A 1 508 ? 28.063 1.074 -57.839 1.00 88.62 508 VAL A N 1
ATOM 3803 C CA . VAL A 1 508 ? 27.875 2.543 -57.877 1.00 88.62 508 VAL A CA 1
ATOM 3804 C C . VAL A 1 508 ? 26.518 2.920 -57.283 1.00 88.62 508 VAL A C 1
ATOM 3806 O O . VAL A 1 508 ? 26.422 3.820 -56.442 1.00 88.62 508 VAL A O 1
ATOM 3809 N N . LYS A 1 509 ? 25.455 2.225 -57.703 1.00 87.88 509 LYS A N 1
ATOM 3810 C CA . LYS A 1 509 ? 24.100 2.474 -57.206 1.00 87.88 509 LYS A CA 1
ATOM 3811 C C . LYS A 1 509 ? 23.993 2.169 -55.711 1.00 87.88 509 LYS A C 1
ATOM 3813 O O . LYS A 1 509 ? 23.541 3.026 -54.956 1.00 87.88 509 LYS A O 1
ATOM 3818 N N . ALA A 1 510 ? 24.475 1.003 -55.278 1.00 84.19 510 ALA A N 1
ATOM 3819 C CA . ALA A 1 510 ? 24.472 0.610 -53.868 1.00 84.19 510 ALA A CA 1
ATOM 3820 C C . ALA A 1 510 ? 25.240 1.609 -52.982 1.00 84.19 510 ALA A C 1
ATOM 3822 O O . ALA A 1 510 ? 24.781 1.955 -51.893 1.00 84.19 510 ALA A O 1
ATOM 3823 N N . THR A 1 511 ? 26.369 2.127 -53.478 1.00 82.25 511 THR A N 1
ATOM 3824 C CA . THR A 1 511 ? 27.143 3.188 -52.819 1.00 82.25 511 THR A CA 1
ATOM 3825 C C . THR A 1 511 ? 26.290 4.441 -52.615 1.00 82.25 511 THR A C 1
ATOM 3827 O O . THR A 1 511 ? 26.194 4.946 -51.498 1.00 82.25 511 THR A O 1
ATOM 3830 N N . ARG A 1 512 ? 25.636 4.939 -53.673 1.00 81.94 512 ARG A N 1
ATOM 3831 C CA . ARG A 1 512 ? 24.811 6.159 -53.614 1.00 81.94 512 ARG A CA 1
ATOM 3832 C C . ARG A 1 512 ? 23.614 6.025 -52.682 1.00 81.94 512 ARG A C 1
ATOM 3834 O O . ARG A 1 512 ? 23.332 6.965 -51.942 1.00 81.94 512 ARG A O 1
ATOM 3841 N N . ASP A 1 513 ? 22.958 4.870 -52.688 1.00 82.00 513 ASP A N 1
ATOM 3842 C CA . ASP A 1 513 ? 21.797 4.605 -51.835 1.00 82.00 513 ASP A CA 1
ATOM 3843 C C . ASP A 1 513 ? 22.176 4.591 -50.339 1.00 82.00 513 ASP A C 1
ATOM 3845 O O . ASP A 1 513 ? 21.372 4.976 -49.489 1.00 82.00 513 ASP A O 1
ATOM 3849 N N . ALA A 1 514 ? 23.412 4.201 -49.999 1.00 75.00 514 ALA A N 1
ATOM 3850 C CA . ALA A 1 514 ? 23.890 4.142 -48.616 1.00 75.00 514 ALA A CA 1
ATOM 3851 C C . ALA A 1 514 ? 24.346 5.501 -48.048 1.00 75.00 514 ALA A C 1
ATOM 3853 O O . ALA A 1 514 ? 24.213 5.749 -46.848 1.00 75.00 514 ALA A O 1
ATOM 3854 N N . VAL A 1 515 ? 24.872 6.399 -48.891 1.00 76.12 515 VAL A N 1
ATOM 3855 C CA . VAL A 1 515 ? 25.516 7.658 -48.465 1.00 76.12 515 VAL A CA 1
ATOM 3856 C C . VAL A 1 515 ? 24.641 8.558 -47.585 1.00 76.12 515 VAL A C 1
ATOM 3858 O O . VAL A 1 515 ? 25.152 9.017 -46.561 1.00 76.12 515 VAL A O 1
ATOM 3861 N N . PRO A 1 516 ? 23.358 8.833 -47.902 1.00 77.44 516 PRO A N 1
ATOM 3862 C CA . PRO A 1 516 ? 22.537 9.733 -47.093 1.00 77.44 516 PRO A CA 1
ATOM 3863 C C . PRO A 1 516 ? 22.429 9.310 -45.624 1.00 77.44 516 PRO A C 1
ATOM 3865 O O . PRO A 1 516 ? 22.417 10.175 -44.751 1.00 77.44 516 PRO A O 1
ATOM 3868 N N . ALA A 1 517 ? 22.409 8.001 -45.352 1.00 70.56 517 ALA A N 1
ATOM 3869 C CA . ALA A 1 517 ? 22.276 7.460 -44.002 1.00 70.56 517 ALA A CA 1
ATOM 3870 C C . ALA A 1 517 ? 23.542 7.646 -43.150 1.00 70.56 517 ALA A C 1
ATOM 3872 O O . ALA A 1 517 ? 23.444 7.749 -41.932 1.00 70.56 517 ALA A O 1
ATOM 3873 N N . VAL A 1 518 ? 24.726 7.704 -43.773 1.00 74.12 518 VAL A N 1
ATOM 3874 C CA . VAL A 1 518 ? 26.022 7.721 -43.066 1.00 74.12 518 VAL A CA 1
ATOM 3875 C C . VAL A 1 518 ? 26.834 9.001 -43.282 1.00 74.12 518 VAL A C 1
ATOM 3877 O O . VAL A 1 518 ? 27.933 9.137 -42.746 1.00 74.12 518 VAL A O 1
ATOM 3880 N N . ARG A 1 519 ? 26.318 9.962 -44.060 1.00 75.69 519 ARG A N 1
ATOM 3881 C CA . ARG A 1 519 ? 27.043 11.174 -44.488 1.00 75.69 519 ARG A CA 1
ATOM 3882 C C . ARG A 1 519 ? 27.640 11.975 -43.328 1.00 75.69 519 ARG A C 1
ATOM 3884 O O . ARG A 1 519 ? 28.751 12.482 -43.452 1.00 75.69 519 ARG A O 1
ATOM 3891 N N . SER A 1 520 ? 26.926 12.079 -42.209 1.00 73.00 520 SER A N 1
ATOM 3892 C CA . SER A 1 520 ? 27.374 12.799 -41.007 1.00 73.00 520 SER A CA 1
ATOM 3893 C C . SER A 1 520 ? 28.644 12.210 -40.381 1.00 73.00 520 SER A C 1
ATOM 3895 O O . SER A 1 520 ? 29.398 12.944 -39.743 1.00 73.00 520 SER A O 1
ATOM 3897 N N . PHE A 1 521 ? 28.927 10.921 -40.595 1.00 72.00 521 PHE A N 1
ATOM 3898 C CA . PHE A 1 521 ? 30.108 10.239 -40.053 1.00 72.00 521 PHE A CA 1
ATOM 3899 C C . PHE A 1 521 ? 31.376 10.445 -40.893 1.00 72.00 521 PHE A C 1
ATOM 3901 O O . PHE A 1 521 ? 32.475 10.118 -40.443 1.00 72.00 521 PHE A O 1
ATOM 3908 N N . PHE A 1 522 ? 31.252 11.038 -42.084 1.00 74.31 522 PHE A N 1
ATOM 3909 C CA . PHE A 1 522 ? 32.366 11.337 -42.984 1.00 74.31 522 PHE A CA 1
ATOM 3910 C C . PHE A 1 522 ? 32.500 12.855 -43.189 1.00 74.31 522 PHE A C 1
ATOM 3912 O O . PHE A 1 522 ? 32.209 13.368 -44.269 1.00 74.31 522 PHE A O 1
ATOM 3919 N N . PRO A 1 523 ? 32.964 13.611 -42.172 1.00 59.00 523 PRO A N 1
ATOM 3920 C CA . PRO A 1 523 ? 32.999 15.078 -42.207 1.00 59.00 523 PRO A CA 1
ATOM 3921 C C . PRO A 1 523 ? 33.970 15.645 -43.250 1.00 59.00 523 PRO A C 1
ATOM 3923 O O . PRO A 1 523 ? 33.829 16.790 -43.664 1.00 59.00 523 PRO A O 1
ATOM 3926 N N . LYS A 1 524 ? 34.950 14.844 -43.689 1.00 65.62 524 LYS A N 1
ATOM 3927 C CA . LYS A 1 524 ? 35.864 15.176 -44.795 1.00 65.62 524 LYS A CA 1
ATOM 3928 C C . LYS A 1 524 ? 35.336 14.732 -46.168 1.00 65.62 524 LYS A C 1
ATOM 3930 O O . LYS A 1 524 ? 36.082 14.778 -47.137 1.00 65.62 524 LYS A O 1
ATOM 3935 N N . GLY A 1 525 ? 34.077 14.300 -46.234 1.00 63.50 525 GLY A N 1
ATOM 3936 C CA . GLY A 1 525 ? 33.501 13.638 -47.395 1.00 63.50 525 GLY A CA 1
ATOM 3937 C C . GLY A 1 525 ? 33.898 12.166 -47.463 1.00 63.50 525 GLY A C 1
ATOM 3938 O O . GLY A 1 525 ? 34.915 11.739 -46.910 1.00 63.50 525 GLY A O 1
ATOM 3939 N N . LEU A 1 526 ? 33.057 11.380 -48.124 1.00 67.75 526 LEU A N 1
ATOM 3940 C CA . LEU A 1 526 ? 33.392 10.031 -48.548 1.00 67.75 526 LEU A CA 1
ATOM 3941 C C . LEU A 1 526 ? 33.875 10.108 -49.999 1.00 67.75 526 LEU A C 1
ATOM 3943 O O . LEU A 1 526 ? 33.313 10.891 -50.757 1.00 67.75 526 LEU A O 1
ATOM 3947 N N . ASP A 1 527 ? 34.860 9.307 -50.412 1.00 68.25 527 ASP A N 1
ATOM 3948 C CA . ASP A 1 527 ? 35.357 9.301 -51.804 1.00 68.25 527 ASP A CA 1
ATOM 3949 C C . ASP A 1 527 ? 34.393 8.584 -52.774 1.00 68.25 527 ASP A C 1
ATOM 3951 O O . ASP A 1 527 ? 34.767 7.810 -53.647 1.00 68.25 527 ASP A O 1
ATOM 3955 N N . VAL A 1 528 ? 33.095 8.812 -52.591 1.00 65.25 528 VAL A N 1
ATOM 3956 C CA . VAL A 1 528 ? 32.024 8.301 -53.455 1.00 65.25 528 VAL A CA 1
ATOM 3957 C C . VAL A 1 528 ? 32.021 9.007 -54.797 1.00 65.25 528 VAL A C 1
ATOM 3959 O O . VAL A 1 528 ? 31.409 8.546 -55.749 1.00 65.25 528 VAL A O 1
ATOM 3962 N N . ASP A 1 529 ? 32.719 10.127 -54.913 1.00 64.69 529 ASP A N 1
ATOM 3963 C CA . ASP A 1 529 ? 32.805 10.828 -56.177 1.00 64.69 529 ASP A CA 1
ATOM 3964 C C . ASP A 1 529 ? 33.758 10.131 -57.153 1.00 64.69 529 ASP A C 1
ATOM 3966 O O . ASP A 1 529 ? 33.531 10.214 -58.361 1.00 64.69 529 ASP A O 1
ATOM 3970 N N . ALA A 1 530 ? 34.713 9.324 -56.669 1.00 69.25 530 ALA A N 1
ATOM 3971 C CA . ALA A 1 530 ? 35.470 8.401 -57.515 1.00 69.25 530 ALA A CA 1
ATOM 3972 C C . ALA A 1 530 ? 34.555 7.405 -58.259 1.00 69.25 530 ALA A C 1
ATOM 3974 O O . ALA A 1 530 ? 34.803 7.121 -59.434 1.00 69.25 530 ALA A O 1
ATOM 3975 N N . VAL A 1 531 ? 33.434 6.963 -57.658 1.00 78.06 531 VAL A N 1
ATOM 3976 C CA . VAL A 1 531 ? 32.478 6.092 -58.371 1.00 78.06 531 VAL A CA 1
ATOM 3977 C C . VAL A 1 531 ? 31.770 6.807 -59.523 1.00 78.06 531 VAL A C 1
ATOM 3979 O O . VAL A 1 531 ? 31.342 6.148 -60.464 1.00 78.06 531 VAL A O 1
ATOM 3982 N N . SER A 1 532 ? 31.693 8.145 -59.516 1.00 83.19 532 SER A N 1
ATOM 3983 C CA . SER A 1 532 ? 31.113 8.904 -60.635 1.00 83.19 532 SER A CA 1
ATOM 3984 C C . SER A 1 532 ? 32.006 8.869 -61.879 1.00 83.19 532 SER A C 1
ATOM 3986 O O . SER A 1 532 ? 31.488 8.869 -62.991 1.00 83.19 532 SER A O 1
ATOM 3988 N N . ALA A 1 533 ? 33.333 8.800 -61.719 1.00 84.00 533 ALA A N 1
ATOM 3989 C CA . ALA A 1 533 ? 34.242 8.599 -62.851 1.00 84.00 533 ALA A CA 1
ATOM 3990 C C . ALA A 1 533 ? 34.133 7.169 -63.402 1.00 84.00 533 ALA A C 1
ATOM 3992 O O . ALA A 1 533 ? 34.022 6.988 -64.614 1.00 84.00 533 ALA A O 1
ATOM 3993 N N . VAL A 1 534 ? 34.081 6.164 -62.518 1.00 86.56 534 VAL A N 1
ATOM 3994 C CA . VAL A 1 534 ? 33.869 4.762 -62.920 1.00 86.56 534 VAL A CA 1
ATOM 3995 C C . VAL A 1 534 ? 32.526 4.574 -63.621 1.00 86.56 534 VAL A C 1
ATOM 3997 O O . VAL A 1 534 ? 32.452 3.855 -64.609 1.00 86.56 534 VAL A O 1
ATOM 4000 N N . GLU A 1 535 ? 31.474 5.265 -63.182 1.00 89.88 535 GLU A N 1
ATOM 4001 C CA . GLU A 1 535 ? 30.169 5.240 -63.845 1.00 89.88 535 GLU A CA 1
ATOM 4002 C C . GLU A 1 535 ? 30.234 5.792 -65.276 1.00 89.88 535 GLU A C 1
ATOM 4004 O O . GLU A 1 535 ? 29.670 5.181 -66.182 1.00 89.88 535 GLU A O 1
ATOM 4009 N N . VAL A 1 536 ? 30.956 6.897 -65.513 1.00 88.31 536 VAL A N 1
ATOM 4010 C CA . VAL A 1 536 ? 31.173 7.426 -66.875 1.00 88.31 536 VAL A CA 1
ATOM 4011 C C . VAL A 1 536 ? 31.867 6.385 -67.753 1.00 88.31 536 VAL A C 1
ATOM 4013 O O . VAL A 1 536 ? 31.426 6.142 -68.882 1.00 88.31 536 VAL A O 1
ATOM 4016 N N . PHE A 1 537 ? 32.920 5.747 -67.240 1.00 89.56 537 PHE A N 1
ATOM 4017 C CA . PHE A 1 537 ? 33.653 4.721 -67.978 1.00 89.56 537 PHE A CA 1
ATOM 4018 C C . PHE A 1 537 ? 32.781 3.484 -68.262 1.00 89.56 537 PHE A C 1
ATOM 4020 O O . PHE A 1 537 ? 32.636 3.080 -69.416 1.00 89.56 537 PHE A O 1
ATOM 4027 N N . ALA A 1 538 ? 32.082 2.963 -67.251 1.00 90.75 538 ALA A N 1
ATOM 4028 C CA . ALA A 1 538 ? 31.200 1.805 -67.380 1.00 90.75 538 ALA A CA 1
ATOM 4029 C C . ALA A 1 538 ? 30.018 2.049 -68.337 1.00 90.75 538 ALA A C 1
ATOM 4031 O O . ALA A 1 538 ? 29.687 1.186 -69.152 1.00 90.75 538 ALA A O 1
ATOM 4032 N N . LEU A 1 539 ? 29.387 3.229 -68.289 1.00 91.75 539 LEU A N 1
ATOM 4033 C CA . LEU A 1 539 ? 28.319 3.602 -69.226 1.00 91.75 539 LEU A CA 1
ATOM 4034 C C . LEU A 1 539 ? 28.837 3.711 -70.665 1.00 91.75 539 LEU A C 1
ATOM 4036 O O . LEU A 1 539 ? 28.140 3.307 -71.600 1.00 91.75 539 LEU A O 1
ATOM 4040 N N . THR A 1 540 ? 30.052 4.231 -70.844 1.00 89.94 540 THR A N 1
ATOM 4041 C CA . THR A 1 540 ? 30.692 4.349 -72.161 1.00 89.94 540 THR A CA 1
ATOM 4042 C C . THR A 1 540 ? 30.959 2.973 -72.769 1.00 89.94 540 THR A C 1
ATOM 4044 O O . THR A 1 540 ? 30.584 2.743 -73.924 1.00 89.94 540 THR A O 1
ATOM 4047 N N . ASP A 1 541 ? 31.508 2.046 -71.981 1.00 90.44 541 ASP A N 1
ATOM 4048 C CA . ASP A 1 541 ? 31.787 0.663 -72.396 1.00 90.44 541 ASP A CA 1
ATOM 4049 C C . ASP A 1 541 ? 30.520 -0.123 -72.730 1.00 90.44 541 ASP A C 1
ATOM 4051 O O . ASP A 1 541 ? 30.500 -0.936 -73.654 1.00 90.44 541 ASP A O 1
ATOM 4055 N N . LEU A 1 542 ? 29.422 0.165 -72.029 1.00 92.81 542 LEU A N 1
ATOM 4056 C CA . LEU A 1 542 ? 28.110 -0.419 -72.304 1.00 92.81 542 LEU A CA 1
ATOM 4057 C C . LEU A 1 542 ? 27.376 0.248 -73.480 1.00 92.81 542 LEU A C 1
ATOM 4059 O O . LEU A 1 542 ? 26.233 -0.110 -73.769 1.00 92.81 542 LEU A O 1
ATOM 4063 N N . GLY A 1 543 ? 27.991 1.224 -74.153 1.00 90.56 543 GLY A N 1
ATOM 4064 C CA . GLY A 1 543 ? 27.393 1.930 -75.288 1.00 90.56 543 GLY A CA 1
ATOM 4065 C C . GLY A 1 543 ? 26.301 2.939 -74.911 1.00 90.56 543 GLY A C 1
ATOM 4066 O O . GLY A 1 543 ? 25.666 3.506 -75.800 1.00 90.56 543 GLY A O 1
ATOM 4067 N N . ARG A 1 544 ? 26.105 3.231 -73.619 1.00 93.44 544 ARG A N 1
ATOM 4068 C CA . ARG A 1 544 ? 25.127 4.204 -73.086 1.00 93.44 544 ARG A CA 1
ATOM 4069 C C . ARG A 1 544 ? 25.699 5.626 -73.114 1.00 93.44 544 ARG A C 1
ATOM 4071 O O . ARG A 1 544 ? 25.797 6.314 -72.099 1.00 93.44 544 ARG A O 1
ATOM 4078 N N . ARG A 1 545 ? 26.124 6.057 -74.305 1.00 86.06 545 ARG A N 1
ATOM 4079 C CA . ARG A 1 545 ? 26.948 7.264 -74.502 1.00 86.06 545 ARG A CA 1
ATOM 4080 C C . ARG A 1 545 ? 26.254 8.567 -74.113 1.00 86.06 545 ARG A C 1
ATOM 4082 O O . ARG A 1 545 ? 26.927 9.473 -73.635 1.00 86.06 545 ARG A O 1
ATOM 4089 N N . ASP A 1 546 ? 24.940 8.665 -74.288 1.00 88.06 546 ASP A N 1
ATOM 4090 C CA . ASP A 1 546 ? 24.192 9.877 -73.929 1.00 88.06 546 ASP A CA 1
ATOM 4091 C C . ASP A 1 546 ? 24.153 10.088 -72.409 1.00 88.06 546 ASP A C 1
ATOM 4093 O O . ASP A 1 546 ? 24.357 11.202 -71.925 1.00 88.06 546 ASP A O 1
ATOM 4097 N N . GLU A 1 547 ? 23.981 9.003 -71.650 1.00 89.56 547 GLU A N 1
ATOM 4098 C CA . GLU A 1 547 ? 24.005 9.018 -70.185 1.00 89.56 547 GLU A CA 1
ATOM 4099 C C . GLU A 1 547 ? 25.413 9.307 -69.654 1.00 89.56 547 GLU A C 1
ATOM 4101 O O . GLU A 1 547 ? 25.584 10.160 -68.780 1.00 89.56 54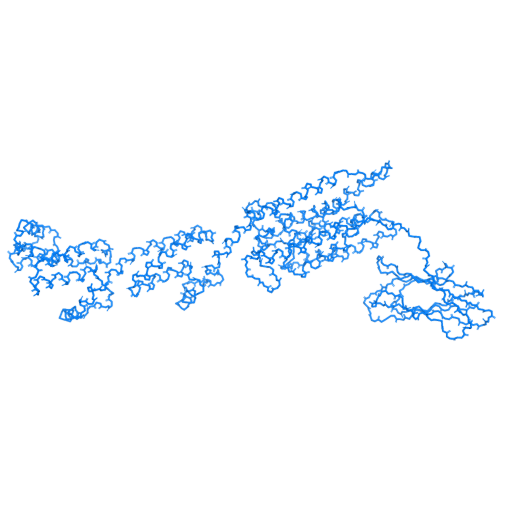7 GLU A O 1
ATOM 4106 N N . ALA A 1 548 ? 26.429 8.661 -70.241 1.00 86.25 548 ALA A N 1
ATOM 4107 C CA . ALA A 1 548 ? 27.830 8.915 -69.917 1.00 86.25 548 ALA A CA 1
ATOM 4108 C C . ALA A 1 548 ? 28.200 10.388 -70.150 1.00 86.25 548 ALA A C 1
ATOM 4110 O O . ALA A 1 548 ? 28.781 11.024 -69.275 1.00 86.25 548 ALA A O 1
ATOM 4111 N N . LYS A 1 549 ? 27.799 10.959 -71.292 1.00 85.69 549 LYS A N 1
ATOM 4112 C CA . LYS A 1 549 ? 28.099 12.347 -71.666 1.00 85.69 549 LYS A CA 1
ATOM 4113 C C . LYS A 1 549 ? 27.385 13.365 -70.780 1.00 85.69 549 LYS A C 1
ATOM 4115 O O . LYS A 1 549 ? 27.964 14.399 -70.448 1.00 85.69 549 LYS A O 1
ATOM 4120 N N . ALA A 1 550 ? 26.140 13.098 -70.387 1.00 84.69 550 ALA A N 1
ATOM 4121 C CA . ALA A 1 550 ? 25.418 13.950 -69.443 1.00 84.69 550 ALA A CA 1
ATOM 4122 C C . ALA A 1 550 ? 26.122 13.989 -68.076 1.00 84.69 550 ALA A C 1
ATOM 4124 O O . ALA A 1 550 ? 26.293 15.060 -67.487 1.00 84.69 550 ALA A O 1
ATOM 4125 N N . LEU A 1 551 ? 26.579 12.828 -67.604 1.00 84.56 551 LEU A N 1
ATOM 4126 C CA . LEU A 1 551 ? 27.309 12.695 -66.350 1.00 84.56 551 LEU A CA 1
ATOM 4127 C C . LEU A 1 551 ? 28.707 13.330 -66.417 1.00 84.56 551 LEU A C 1
ATOM 4129 O O . LEU A 1 551 ? 29.080 14.072 -65.511 1.00 84.56 551 LEU A O 1
ATOM 4133 N N . GLU A 1 552 ? 29.444 13.094 -67.502 1.00 84.56 552 GLU A N 1
ATOM 4134 C CA . GLU A 1 552 ? 30.749 13.699 -67.786 1.00 84.56 552 GLU A CA 1
ATOM 4135 C C . GLU A 1 552 ? 30.661 15.229 -67.758 1.00 84.56 552 GLU A C 1
ATOM 4137 O O . GLU A 1 552 ? 31.418 15.882 -67.041 1.00 84.56 552 GLU A O 1
ATOM 4142 N N . LEU A 1 553 ? 29.692 15.815 -68.473 1.00 81.81 553 LEU A N 1
ATOM 4143 C CA . LEU A 1 553 ? 29.488 17.265 -68.506 1.00 81.81 553 LEU A CA 1
ATOM 4144 C C . LEU A 1 553 ? 29.234 17.848 -67.114 1.00 81.81 553 LEU A C 1
ATOM 4146 O O . LEU A 1 553 ? 29.736 18.932 -66.822 1.00 81.81 553 LEU A O 1
ATOM 4150 N N . ARG A 1 554 ? 28.489 17.135 -66.263 1.00 80.56 554 ARG A N 1
ATOM 4151 C CA . ARG A 1 554 ? 28.243 17.529 -64.870 1.00 80.56 554 ARG A CA 1
ATOM 4152 C C . ARG A 1 554 ? 29.532 17.488 -64.042 1.00 80.56 554 ARG A C 1
ATOM 4154 O O . ARG A 1 554 ? 29.876 18.484 -63.413 1.00 80.56 554 ARG A O 1
ATOM 4161 N N . VAL A 1 555 ? 30.277 16.378 -64.093 1.00 79.75 555 VAL A N 1
ATOM 4162 C CA . VAL A 1 555 ? 31.531 16.199 -63.330 1.00 79.75 555 VAL A CA 1
ATOM 4163 C C . VAL A 1 555 ? 32.625 17.175 -63.787 1.00 79.75 555 VAL A C 1
ATOM 4165 O O . VAL A 1 555 ? 33.401 17.650 -62.961 1.00 79.75 555 VAL A O 1
ATOM 4168 N N . CYS A 1 556 ? 32.693 17.505 -65.083 1.00 77.50 556 CYS A N 1
ATOM 4169 C CA . CYS A 1 556 ? 33.718 18.400 -65.626 1.00 77.50 556 CYS A CA 1
ATOM 4170 C C . CYS A 1 556 ? 33.382 19.912 -65.519 1.00 77.50 556 CYS A C 1
ATOM 4172 O O . CYS A 1 556 ? 34.310 20.707 -65.690 1.00 77.50 556 CYS A O 1
ATOM 4174 N N . ARG A 1 557 ? 32.115 20.335 -65.305 1.00 71.94 557 ARG A N 1
ATOM 4175 C CA . ARG A 1 557 ? 31.697 21.766 -65.294 1.00 71.94 557 ARG A CA 1
ATOM 4176 C C . ARG A 1 557 ? 31.427 22.385 -63.913 1.00 71.94 557 ARG A C 1
ATOM 4178 O O . ARG A 1 557 ? 31.617 23.591 -63.793 1.00 71.94 557 ARG A O 1
ATOM 4185 N N . GLU A 1 558 ? 30.9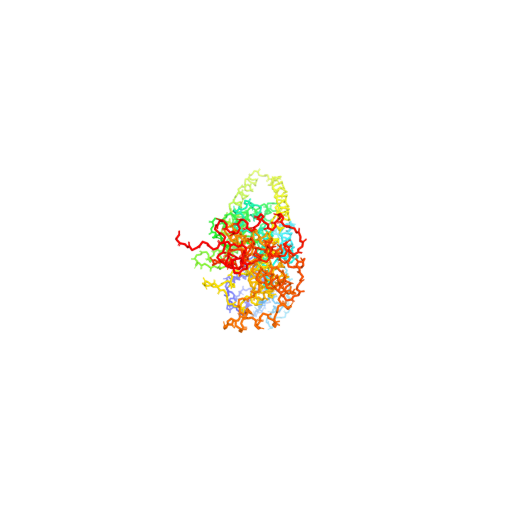42 21.628 -62.931 1.00 58.75 558 GLU A N 1
ATOM 4186 C CA . GLU A 1 558 ? 30.527 22.146 -61.607 1.00 58.75 558 GLU A CA 1
ATOM 4187 C C . GLU A 1 558 ? 31.587 21.886 -60.517 1.00 58.75 558 GLU A C 1
ATOM 4189 O O . GLU A 1 558 ? 32.703 21.473 -60.839 1.00 58.75 558 GLU A O 1
ATOM 4194 N N . ASP A 1 559 ? 31.223 22.089 -59.238 1.00 54.16 559 ASP A N 1
ATOM 4195 C CA . ASP A 1 559 ? 31.904 21.674 -57.990 1.00 54.16 559 ASP A CA 1
ATOM 4196 C C . ASP A 1 559 ? 32.166 20.143 -57.904 1.00 54.16 559 ASP A C 1
ATOM 4198 O O . ASP A 1 559 ? 32.084 19.521 -56.844 1.00 54.16 559 ASP A O 1
ATOM 4202 N N . GLY A 1 560 ? 32.436 19.492 -59.038 1.00 56.69 560 GLY A N 1
ATOM 4203 C CA . GLY A 1 560 ? 32.777 18.088 -59.156 1.00 56.69 560 GLY A CA 1
ATOM 4204 C C . GLY A 1 560 ? 34.049 17.784 -58.375 1.00 56.69 560 GLY A C 1
ATOM 4205 O O . GLY A 1 560 ? 35.061 18.479 -58.487 1.00 56.69 560 GLY A O 1
ATOM 4206 N N . HIS A 1 561 ? 33.985 16.723 -57.576 1.00 63.72 561 HIS A N 1
ATOM 4207 C CA . HIS A 1 561 ? 35.046 16.352 -56.651 1.00 63.72 561 HIS A CA 1
ATOM 4208 C C . HIS A 1 561 ? 36.380 16.146 -57.388 1.00 63.72 561 HIS A C 1
ATOM 4210 O O . HIS A 1 561 ? 36.459 15.455 -58.410 1.00 63.72 561 HIS A O 1
ATOM 4216 N N . GLU A 1 562 ? 37.443 16.747 -56.850 1.00 70.31 562 GLU A N 1
ATOM 4217 C CA . GLU A 1 562 ? 38.766 16.873 -57.479 1.00 70.31 562 GLU A CA 1
ATOM 4218 C C . GLU A 1 562 ? 39.334 15.534 -57.990 1.00 70.31 562 GLU A C 1
ATOM 4220 O O . GLU A 1 562 ? 39.989 15.485 -59.032 1.00 70.31 562 GLU A O 1
ATOM 4225 N N . ILE A 1 563 ? 39.038 14.438 -57.288 1.00 73.12 563 ILE A N 1
ATOM 4226 C CA . ILE A 1 563 ? 39.497 13.079 -57.605 1.00 73.12 563 ILE A CA 1
ATOM 4227 C C . ILE A 1 563 ? 38.852 12.556 -58.896 1.00 73.12 563 ILE A C 1
ATOM 4229 O O . ILE A 1 563 ? 39.568 12.140 -59.809 1.00 73.12 563 ILE A O 1
ATOM 4233 N N . ALA A 1 564 ? 37.525 12.644 -59.022 1.00 75.31 564 ALA A N 1
ATOM 4234 C CA . ALA A 1 564 ? 36.792 12.210 -60.214 1.00 75.31 564 ALA A CA 1
ATOM 4235 C C . ALA A 1 564 ? 37.228 13.005 -61.450 1.00 75.31 564 ALA A C 1
ATOM 4237 O O . ALA A 1 564 ? 37.497 12.449 -62.517 1.00 75.31 564 ALA A O 1
ATOM 4238 N N . ARG A 1 565 ? 37.382 14.322 -61.278 1.00 77.00 565 ARG A N 1
ATOM 4239 C CA . ARG A 1 565 ? 37.851 15.219 -62.334 1.00 77.00 565 ARG A CA 1
ATOM 4240 C C . ARG A 1 565 ? 39.271 14.877 -62.775 1.00 77.00 565 ARG A C 1
ATOM 4242 O O . ARG A 1 565 ? 39.538 14.848 -63.977 1.00 77.00 565 ARG A O 1
ATOM 4249 N N . ARG A 1 566 ? 40.178 14.587 -61.835 1.00 77.88 566 ARG A N 1
ATOM 4250 C CA . ARG A 1 566 ? 41.540 14.124 -62.145 1.00 77.88 566 ARG A CA 1
ATOM 4251 C C . ARG A 1 566 ? 41.527 12.804 -62.914 1.00 77.88 566 ARG A C 1
ATOM 4253 O O . ARG A 1 566 ? 42.202 12.738 -63.935 1.00 77.88 566 ARG A O 1
ATOM 4260 N N . MET A 1 567 ? 40.730 11.818 -62.493 1.00 78.06 567 MET A N 1
ATOM 4261 C CA . MET A 1 567 ? 40.596 10.529 -63.191 1.00 78.06 567 MET A CA 1
ATOM 4262 C C . MET A 1 567 ? 40.082 10.689 -64.629 1.00 78.06 567 MET A C 1
ATOM 4264 O O . MET A 1 567 ? 40.624 10.088 -65.556 1.00 78.06 567 MET A O 1
ATOM 4268 N N . LEU A 1 568 ? 39.062 11.521 -64.850 1.00 80.56 568 LEU A N 1
ATOM 4269 C CA . LEU A 1 568 ? 38.543 11.782 -66.198 1.00 80.56 568 LEU A CA 1
ATOM 4270 C C . LEU A 1 568 ? 39.525 12.609 -67.045 1.00 80.56 568 LEU A C 1
ATOM 4272 O O . LEU A 1 568 ? 39.639 12.385 -68.248 1.00 80.56 568 LEU A O 1
ATOM 4276 N N . THR A 1 569 ? 40.273 13.535 -66.436 1.00 82.38 569 THR A N 1
ATOM 4277 C CA . THR A 1 569 ? 41.298 14.339 -67.130 1.00 82.38 569 THR A CA 1
ATOM 4278 C C . THR A 1 569 ? 42.495 13.488 -67.550 1.00 82.38 569 THR A C 1
ATOM 4280 O O . THR A 1 569 ? 42.953 13.605 -68.685 1.00 82.38 569 THR A O 1
ATOM 4283 N N . SER A 1 570 ? 42.983 12.594 -66.682 1.00 80.06 570 SER A N 1
ATOM 4284 C CA . SER A 1 570 ? 44.097 11.691 -67.013 1.00 80.06 570 SER A CA 1
ATOM 4285 C C . SER A 1 570 ? 43.760 10.720 -68.145 1.00 80.06 570 SER A C 1
ATOM 4287 O O . SER A 1 570 ? 44.664 10.231 -68.811 1.00 80.06 570 SER A O 1
ATOM 4289 N N . ASN A 1 571 ? 42.468 10.478 -68.385 1.00 78.00 571 ASN A N 1
ATOM 4290 C CA . ASN A 1 571 ? 41.959 9.652 -69.480 1.00 78.00 571 ASN A CA 1
ATOM 4291 C C . ASN A 1 571 ? 41.445 10.479 -70.677 1.00 78.00 571 ASN A C 1
ATOM 4293 O O . ASN A 1 571 ? 40.820 9.936 -71.583 1.00 78.00 571 ASN A O 1
ATOM 4297 N N . GLY A 1 572 ? 41.703 11.793 -70.703 1.00 80.00 572 GLY A N 1
ATOM 4298 C CA . GLY A 1 572 ? 41.393 12.664 -71.842 1.00 80.00 572 GLY A CA 1
ATOM 4299 C C . GLY A 1 572 ? 39.913 13.019 -72.031 1.00 80.00 572 GLY A C 1
ATOM 4300 O O . GLY A 1 572 ? 39.573 13.606 -73.058 1.00 80.00 572 GLY A O 1
ATOM 4301 N N . LEU A 1 573 ? 39.043 12.696 -71.067 1.00 80.12 573 LEU A N 1
ATOM 4302 C CA . LEU A 1 573 ? 37.603 12.979 -71.127 1.00 80.12 573 LEU A CA 1
ATOM 4303 C C . LEU A 1 573 ? 37.277 14.404 -70.653 1.00 80.12 573 LEU A C 1
ATOM 4305 O O . LEU A 1 573 ? 36.594 15.145 -71.352 1.00 80.12 573 LEU A O 1
ATOM 4309 N N . CYS A 1 574 ? 37.850 14.863 -69.534 1.00 78.25 574 CYS A N 1
ATOM 4310 C CA . CYS A 1 574 ? 37.797 16.287 -69.181 1.00 78.25 574 CYS A CA 1
ATOM 4311 C C . CYS A 1 574 ? 38.987 17.035 -69.812 1.00 78.25 574 CYS A C 1
ATOM 4313 O O . CYS A 1 574 ? 40.141 16.628 -69.671 1.00 78.25 574 CYS A O 1
ATOM 4315 N N . ARG A 1 575 ? 38.746 18.189 -70.447 1.00 68.25 575 ARG A N 1
ATOM 4316 C CA . ARG A 1 575 ? 39.829 19.108 -70.842 1.00 68.25 575 ARG A CA 1
ATOM 4317 C C . ARG A 1 575 ? 40.292 19.874 -69.604 1.00 68.25 575 ARG A C 1
ATOM 4319 O O . ARG A 1 575 ? 39.497 20.590 -68.998 1.00 68.25 575 ARG A O 1
ATOM 4326 N N . GLY A 1 576 ? 41.554 19.704 -69.211 1.00 54.75 576 GLY A N 1
ATOM 4327 C CA . GLY A 1 576 ? 42.112 20.363 -68.032 1.00 54.75 576 GLY A CA 1
ATOM 4328 C C . GLY A 1 576 ? 41.999 21.884 -68.135 1.00 54.75 576 GLY A C 1
ATOM 4329 O O . GLY A 1 576 ? 42.613 22.495 -69.004 1.00 54.75 576 GLY A O 1
ATOM 4330 N N . THR A 1 577 ? 41.238 22.508 -67.238 1.00 46.59 577 THR A N 1
ATOM 4331 C CA . THR A 1 577 ? 41.457 23.919 -66.923 1.00 46.59 577 THR A CA 1
ATOM 4332 C C . THR A 1 577 ? 42.617 23.960 -65.937 1.00 46.59 577 THR A C 1
ATOM 4334 O O . THR A 1 577 ? 42.466 23.547 -64.787 1.00 46.59 577 THR A O 1
ATOM 4337 N N . ALA A 1 578 ? 43.781 24.436 -66.376 1.00 38.62 578 ALA A N 1
ATOM 4338 C CA . ALA A 1 578 ? 44.670 25.110 -65.442 1.00 38.62 578 ALA A CA 1
ATOM 4339 C C . ALA A 1 578 ? 43.868 26.271 -64.824 1.00 38.62 578 ALA A C 1
ATOM 4341 O O . ALA A 1 578 ? 43.227 27.025 -65.556 1.00 38.62 578 ALA A O 1
ATOM 4342 N N . ALA A 1 579 ? 43.833 26.332 -63.495 1.00 33.34 579 ALA A N 1
ATOM 4343 C CA . ALA A 1 579 ? 43.190 27.390 -62.712 1.00 33.34 579 ALA A CA 1
ATOM 4344 C C . ALA A 1 579 ? 43.895 28.757 -62.952 1.00 33.34 579 ALA A C 1
ATOM 4346 O O . ALA A 1 579 ? 44.970 28.764 -63.568 1.00 33.34 579 ALA A O 1
ATOM 4347 N N . PRO A 1 580 ? 43.358 29.910 -62.496 1.00 37.88 580 PRO A N 1
ATOM 4348 C CA . PRO A 1 580 ? 42.652 30.112 -61.221 1.00 37.88 580 PRO A CA 1
ATOM 4349 C C . PRO A 1 580 ? 41.132 29.999 -61.303 1.00 37.88 580 PRO A C 1
ATOM 4351 O O . PRO A 1 580 ? 40.543 30.653 -62.194 1.00 37.88 580 PRO A O 1
#

Foldseek 3Di:
DKEKEWEAAADDDDDWWWKWKDKQNHTQDTDTRNHTDITIDDDDAAKIKIKMWIDDQVDTDMWIWIWGHHPDPDYKYFYWYAHPVVRGTDPPGDIPPDDPPTDTDGDDPPPPPPPQLPDDLCLLVVLLVQLVVVLVVLVVLQLDDADVQFGDPLSLQLQQFQALCCVVVVLLLSLQRQASDDGGPVQSVVLSVLSCVLSVVQCSLQPNLLSLLQLRQQSSLLSVQLVVPDDRPDGHHHSQSSSLLSLLLQLQSLVVDPPVSSVSSNCVSCVVLVVLQVVVVVDDPVPHRNSSSVSSNVSSNVSSNVVVVLCVVCVVVVHDSDDPVSVVSSVVVVVSNVVSSVCSVPPSNVVSSLLSVLCQLEDDPVLDDPDDDDDPVSLVVCCVRRVLYLVNLLVQLVVCLVVLNLVSNVVSLVSNVVSLVSCVVVDDPVVSVVSVVSSVVSQLSSLSSLADDPVLQQDDPPVSNVVSCVVCLVVCCVRNVQHLVSLLVQLCCCCPPVVNLVSNVVSLVSSVVSCVSCVVVCPVGDVSLLSLLSNLVSCVVVVVNVVSVVSLCVLQPDPRDPNSNVSCVVVVSHDDDPDD

Radius of gyration: 46.71 Å; chains: 1; bounding box: 90×64×151 Å